Protein AF-A0A6A4WQS4-F1 (afdb_monomer_lite)

Foldseek 3Di:
DDDDDDDPPPPPPPAAEFEFAEWEKEAAQPAADDPLNVVVVLLVQAQHKDAADDDQEPVVDHDRIHTHATDGPDADPPAAQVCRRSHIYRYHLNYWYKYFYQEEEEEEEEEPEVVQQDAFPVVRHRLLVVRLVLVLQLLLQQQFWFQDPSHNYTDGHWYFYWYWYQDQADPDPDIDTQDARDGDHPVCSVVSSVSSVVVSVVVVVVVVVVVVVVVVVVVVVVVVVVVVVVCVPPDDDDDDDDPPDDPPSDGDPLQVSVLVSLVVQLVSQVVYDLSHAAEYEYEEQQQGDNHDPVSVVVSLLSLLQSLYQYEYEHTHDDDDPVRPPVRDHPVLQRLLSNLLSVAAYDPDRDGDDPPDPSHNDPSCVGRRIGTLQSSPVHCVVVVVVPVPVDDDDDDDDDDDDDDDDDDDDDDDPPPDDPPPCQPWDKDWDDKDKDQDDPSVVVVVVVSVRWGWNGWDDDDFKIKTWTWHSDDRQKIKIKIKMWTPPPDVDSRTMIIITIMITGHDPVVVVVVCVVPDPDDPDPCPPVVVVVVVVVVVPPDDDDDDDDDDDDPVVVVVVVVVVVPVVVPPD

InterPro domains:
  IPR033228 Protein SZT2 [PTHR14918] (11-502)

Organism: Amphibalanus amphitrite (NCBI:txid1232801)

Sequence (569 aa):
MDGPPEAPPDEEEQLEELEAEQVYLLMRKEYRISRNVRAQWYFNHLDRVIQVPKRHRLEEFGEELDVVSVIPSVPPPDWDSDTSHLYRYRVTARTGLTFLAHVYRLVFCLDLSPSVATVDTSSGVVLLDAVFPTLKRCLEGITRPFYVPGSELLYKPHLYITVIAHTPFFTTQTHQVLVQGWLLTENNLTSFLDCVATKLNDIEDKFADVTAMANDQLEAQRLESERLVGKLFEDEPGGGDSSAASPAVPMVSPDMGFVNMLRYGILALQLLPENSSAGLVVVTDGAIGLPDATMFDSLLVQLRNNTVACSFLRLGSGCQPSAGLGSLPYTDLMHFLATATCGALLVRLPAVLRDYDYVMNVYHRAFLSWGFQKSLVGLSQLEEEHATGAGPADATWSPEQYGEGRGREGVSPSGYLPDTREDLICKHQSSGELRSSLESVLSCRLREGYNIRSVSVEDSTIQIDLVLPWKYSIFIEYRLRSAWPATRCADSSVQFELDIRGGCTQTAARGLCARCGISVCWRHCVGAWLRVRYRLRSGEGLQRSFSLINRQQLVAYSSYFGEIIIHGC

Secondary structure (DSSP, 8-state):
--PPPPPPP-----PPEEEEEEEEEEEPSSSPPPHHHHHHHHHHHTT-EEE----S-GGG--SSEEEEEEEESS--TT--TTTGGGSEEE--TT-EEEEEESEEEEEEEEE-SGGGGSB-TTT-SBHHHHHHHHHHHHHHHHTS-EEPTTS--EE--EEEEEEEEE--BTT-SS-EEEEEEEEE-TTTHHHHHHHHHHHHHHHHHHHHHHHHHHHHHHHHHHHHHHHHHHGGGSS---------------B--HHHHHHHHHHHHHHHHHTS-SSSEEEEEEEE-S------HHHHHHHHHHHHHTTEEEEEEE-S----TTT-SS----HHHHHHHHHHHT--EESS-----SS--S---HHIIIII-B-SGGGTS-SHHHHHHHHS---S---------------------------S---PEEEEEEEEEEES-HHHHHHHHHHHT-EEEEEEEETTEEEEEEEEEEETTEEEEEEEEEESS----TT-EEEEEEEEEE---HHHHHHHHHH------TTHHHHHHHHHHHHTTS------------THHHHHHHHHHHHTTTS--

pLDDT: mean 70.51, std 24.07, range [19.88, 96.5]

Radius of gyration: 29.16 Å; chains: 1; bounding box: 60×76×138 Å

Structure (mmCIF, N/CA/C/O backbone):
data_AF-A0A6A4WQS4-F1
#
_entry.id   AF-A0A6A4WQS4-F1
#
loop_
_atom_site.group_PDB
_atom_site.id
_atom_site.type_symbol
_atom_site.label_atom_id
_atom_site.label_alt_id
_atom_site.label_comp_id
_atom_site.label_asym_id
_atom_site.label_entity_id
_atom_site.label_seq_id
_atom_site.pdbx_PDB_ins_code
_atom_site.Cartn_x
_atom_site.Cartn_y
_atom_site.Cartn_z
_atom_site.occupancy
_atom_site.B_iso_or_equiv
_atom_site.auth_seq_id
_atom_site.auth_comp_id
_atom_site.auth_asym_id
_atom_site.auth_atom_id
_atom_site.pdbx_PDB_model_num
ATOM 1 N N . MET A 1 1 ? 17.616 3.943 -72.763 1.00 42.62 1 MET A N 1
ATOM 2 C CA . MET A 1 1 ? 18.241 3.522 -71.497 1.00 42.62 1 MET A CA 1
ATOM 3 C C . MET A 1 1 ? 17.774 4.528 -70.473 1.00 42.62 1 MET A C 1
ATOM 5 O O . MET A 1 1 ? 18.438 5.533 -70.302 1.00 42.62 1 MET A O 1
ATOM 9 N N . ASP A 1 2 ? 16.611 4.289 -69.883 1.00 40.28 2 ASP A N 1
ATOM 10 C CA . ASP A 1 2 ? 16.126 5.063 -68.743 1.00 40.28 2 ASP A CA 1
ATOM 11 C C . ASP A 1 2 ? 15.884 4.036 -67.644 1.00 40.28 2 ASP A C 1
ATOM 13 O O . ASP A 1 2 ? 14.985 3.198 -67.748 1.00 40.28 2 ASP A O 1
ATOM 17 N N . GLY A 1 3 ? 16.807 3.995 -66.684 1.00 43.50 3 GLY A N 1
ATOM 18 C CA . GLY A 1 3 ? 16.671 3.181 -65.482 1.00 43.50 3 GLY A CA 1
ATOM 19 C C . GLY A 1 3 ? 15.629 3.803 -64.549 1.00 43.50 3 GLY A C 1
ATOM 20 O O . GLY A 1 3 ? 15.445 5.022 -64.580 1.00 43.50 3 GLY A O 1
ATOM 21 N N . PRO A 1 4 ? 14.918 2.997 -63.745 1.00 48.81 4 PRO A N 1
ATOM 22 C CA . PRO A 1 4 ? 13.955 3.525 -62.790 1.00 48.81 4 PRO A CA 1
ATOM 23 C C . PRO A 1 4 ? 14.675 4.325 -61.688 1.00 48.81 4 PRO A C 1
ATOM 25 O O . PRO A 1 4 ? 15.827 4.015 -61.373 1.00 48.81 4 PRO A O 1
ATOM 28 N N . PRO A 1 5 ? 14.020 5.345 -61.108 1.00 45.12 5 PRO A N 1
ATOM 29 C CA . PRO A 1 5 ? 14.605 6.153 -60.047 1.00 45.12 5 PRO A CA 1
ATOM 30 C C . PRO A 1 5 ? 14.812 5.300 -58.790 1.00 45.12 5 PRO A C 1
ATOM 32 O O . PRO A 1 5 ? 13.908 4.574 -58.374 1.00 45.12 5 PRO A O 1
ATOM 35 N N . GLU A 1 6 ? 16.009 5.390 -58.206 1.00 40.16 6 GLU A N 1
ATOM 36 C CA . GLU A 1 6 ? 16.307 4.865 -56.874 1.00 40.16 6 GLU A CA 1
ATOM 37 C C . GLU A 1 6 ? 15.316 5.459 -55.867 1.00 40.16 6 GLU A C 1
ATOM 39 O O . GLU A 1 6 ? 15.129 6.676 -55.793 1.00 40.16 6 GLU A O 1
ATOM 44 N N . ALA A 1 7 ? 14.647 4.578 -55.122 1.00 37.97 7 ALA A N 1
ATOM 45 C CA . ALA A 1 7 ? 13.870 4.960 -53.956 1.00 37.97 7 ALA A CA 1
ATOM 46 C C . ALA A 1 7 ? 14.806 5.613 -52.921 1.00 37.97 7 ALA A C 1
ATOM 48 O O . ALA A 1 7 ? 15.953 5.172 -52.794 1.00 37.97 7 ALA A O 1
ATOM 49 N N . PRO A 1 8 ? 14.358 6.654 -52.195 1.00 37.72 8 PRO A N 1
ATOM 50 C CA . PRO A 1 8 ? 15.160 7.227 -51.124 1.00 37.72 8 PRO A CA 1
ATOM 51 C C . PRO A 1 8 ? 15.436 6.147 -50.065 1.00 37.72 8 PRO A C 1
ATOM 53 O O . PRO A 1 8 ? 14.580 5.284 -49.855 1.00 37.72 8 PRO A O 1
ATOM 56 N N . PRO A 1 9 ? 16.617 6.154 -49.425 1.00 37.94 9 PRO A N 1
ATOM 57 C CA . PRO A 1 9 ? 16.872 5.269 -48.300 1.00 37.94 9 PRO A CA 1
ATOM 58 C C . PRO A 1 9 ? 15.829 5.565 -47.224 1.00 37.94 9 PRO A C 1
ATOM 60 O O . PRO A 1 9 ? 15.600 6.729 -46.900 1.00 37.94 9 PRO A O 1
ATOM 63 N N . ASP A 1 10 ? 15.183 4.520 -46.711 1.00 36.84 10 ASP A N 1
ATOM 64 C CA . ASP A 1 10 ? 14.337 4.614 -45.531 1.00 36.84 10 ASP A CA 1
ATOM 65 C C . ASP A 1 10 ? 15.165 5.278 -44.418 1.00 36.84 10 ASP A C 1
ATOM 67 O O . ASP A 1 10 ? 16.123 4.698 -43.900 1.00 36.84 10 ASP A O 1
ATOM 71 N N . GLU A 1 11 ? 14.846 6.533 -44.104 1.00 38.34 11 GLU A N 1
ATOM 72 C CA . GLU A 1 11 ? 15.353 7.234 -42.931 1.00 38.34 11 GLU A CA 1
ATOM 73 C C . GLU A 1 11 ? 14.740 6.545 -41.705 1.00 38.34 11 GLU A C 1
ATOM 75 O O . GLU A 1 11 ? 13.738 6.983 -41.145 1.00 38.34 11 GLU A O 1
ATOM 80 N N . GLU A 1 12 ? 15.317 5.416 -41.287 1.00 41.91 12 GLU A N 1
ATOM 81 C CA . GLU A 1 12 ? 15.238 5.004 -39.891 1.00 41.91 12 GLU A CA 1
ATOM 82 C C . GLU A 1 12 ? 15.945 6.104 -39.093 1.00 41.91 12 GLU A C 1
ATOM 84 O O . GLU A 1 12 ? 17.162 6.058 -38.895 1.00 41.91 12 GLU A O 1
ATOM 89 N N . GLU A 1 13 ? 15.192 7.139 -38.699 1.00 47.91 13 GLU A N 1
ATOM 90 C CA . GLU A 1 13 ? 15.626 8.127 -37.717 1.00 47.91 13 GLU A CA 1
ATOM 91 C C . GLU A 1 13 ? 16.307 7.354 -36.583 1.00 47.91 13 GLU A C 1
ATOM 93 O O . GLU A 1 13 ? 15.703 6.492 -35.932 1.00 47.91 13 GLU A O 1
ATOM 98 N N . GLN A 1 14 ? 17.609 7.583 -36.408 1.00 50.59 14 GLN A N 1
ATOM 99 C CA . GLN A 1 14 ? 18.391 6.982 -35.337 1.00 50.59 14 GLN A CA 1
ATOM 100 C C . GLN A 1 14 ? 17.907 7.602 -34.026 1.00 50.59 14 GLN A C 1
ATOM 102 O O . GLN A 1 14 ? 18.499 8.553 -33.529 1.00 50.59 14 GLN A O 1
ATOM 107 N N . LEU A 1 15 ? 16.778 7.105 -33.511 1.00 65.62 15 LEU A N 1
ATOM 108 C CA . LEU A 1 15 ? 16.201 7.556 -32.251 1.00 65.62 15 LEU A CA 1
ATOM 109 C C . LEU A 1 15 ? 17.268 7.391 -31.169 1.00 65.62 15 LEU A C 1
ATOM 111 O O . LEU A 1 15 ? 17.804 6.292 -30.989 1.00 65.62 15 LEU A O 1
ATOM 115 N N . GLU A 1 16 ? 17.580 8.493 -30.494 1.00 77.38 16 GLU A N 1
ATOM 116 C CA . GLU A 1 16 ? 18.623 8.562 -29.480 1.00 77.38 16 GLU A CA 1
ATOM 117 C C . GLU A 1 16 ? 18.305 7.605 -28.318 1.00 77.38 16 GLU A C 1
ATOM 119 O O . GLU A 1 16 ? 17.166 7.524 -27.843 1.00 77.38 16 GLU A O 1
ATOM 124 N N . GLU A 1 17 ? 19.316 6.842 -27.892 1.00 85.56 17 GLU A N 1
ATOM 125 C CA . GLU A 1 17 ? 19.199 5.880 -26.796 1.00 85.56 17 GLU A CA 1
ATOM 126 C C . GLU A 1 17 ? 19.554 6.536 -25.456 1.00 85.56 17 GLU A C 1
ATOM 128 O O . GLU A 1 17 ? 20.701 6.915 -25.222 1.00 85.56 17 GLU A O 1
ATOM 133 N N . LEU A 1 18 ? 18.581 6.611 -24.549 1.00 88.62 18 LEU A N 1
ATOM 134 C CA . LEU A 1 18 ? 18.718 7.166 -23.204 1.00 88.62 18 LEU A CA 1
ATOM 135 C C . LEU A 1 18 ? 18.662 6.057 -22.145 1.00 88.62 18 LEU A C 1
ATOM 137 O O . LEU A 1 18 ? 17.948 5.067 -22.297 1.00 88.62 18 LEU A O 1
ATOM 141 N N . GLU A 1 19 ? 19.376 6.210 -21.032 1.00 90.00 19 GLU A N 1
ATOM 142 C CA . GLU A 1 19 ? 19.238 5.301 -19.885 1.00 90.00 19 GLU A CA 1
ATOM 143 C C . GLU A 1 19 ? 17.968 5.632 -19.086 1.00 90.00 19 GLU A C 1
ATOM 145 O O . GLU A 1 19 ? 17.748 6.787 -18.719 1.00 90.00 19 GLU A O 1
ATOM 150 N N . ALA A 1 20 ? 17.135 4.628 -18.794 1.00 89.56 20 ALA A N 1
ATOM 151 C CA . ALA A 1 20 ? 15.916 4.804 -18.006 1.00 89.56 20 ALA A CA 1
ATOM 152 C C . ALA A 1 20 ? 16.216 4.869 -16.499 1.00 89.56 20 ALA A C 1
ATOM 154 O O . ALA A 1 20 ? 16.769 3.926 -15.930 1.00 89.56 20 ALA A O 1
ATOM 155 N N . GLU A 1 21 ? 15.764 5.924 -15.821 1.00 89.19 21 GLU A N 1
ATOM 156 C CA . GLU A 1 21 ? 15.776 6.000 -14.356 1.00 89.19 21 GLU A CA 1
ATOM 157 C C . GLU A 1 21 ? 14.526 5.369 -13.752 1.00 89.19 21 GLU A C 1
ATOM 159 O O . GLU A 1 21 ? 14.627 4.549 -12.842 1.00 89.19 21 GLU A O 1
ATOM 164 N N . GLN A 1 22 ? 13.344 5.724 -14.261 1.00 89.50 22 GLN A N 1
ATOM 165 C CA . GLN A 1 22 ? 12.064 5.206 -13.779 1.00 89.50 22 GLN A CA 1
ATOM 166 C C . GLN A 1 22 ? 11.170 4.801 -14.946 1.00 89.50 22 GLN A C 1
ATOM 168 O O . GLN A 1 22 ? 11.017 5.549 -15.907 1.00 89.50 22 GLN A O 1
ATOM 173 N N . VAL A 1 23 ? 10.531 3.638 -14.839 1.00 92.06 23 VAL A N 1
ATOM 174 C CA . VAL A 1 23 ? 9.553 3.147 -15.820 1.00 92.06 23 VAL A CA 1
ATOM 175 C C . VAL A 1 23 ? 8.219 2.908 -15.124 1.00 92.06 23 VAL A C 1
ATOM 177 O O . VAL A 1 23 ? 8.150 2.194 -14.116 1.00 92.06 23 VAL A O 1
ATOM 180 N N . TYR A 1 24 ? 7.152 3.478 -15.680 1.00 92.06 24 TYR A N 1
ATOM 181 C CA . TYR A 1 24 ? 5.786 3.292 -15.205 1.00 92.06 24 TYR A CA 1
ATOM 182 C C . TYR A 1 24 ? 5.053 2.285 -16.089 1.00 92.06 24 TYR A C 1
ATOM 184 O O . TYR A 1 24 ? 4.935 2.454 -17.302 1.00 92.06 24 TYR A O 1
ATOM 192 N N . LEU A 1 25 ? 4.548 1.233 -15.454 1.00 92.81 25 LEU A N 1
ATOM 193 C CA . LEU A 1 25 ? 3.871 0.109 -16.090 1.00 92.81 25 LEU A CA 1
ATOM 194 C C . LEU A 1 25 ? 2.414 0.061 -15.652 1.00 92.81 25 LEU A C 1
ATOM 196 O O . LEU A 1 25 ? 2.122 0.113 -14.454 1.00 92.81 25 LEU A O 1
ATOM 200 N N . LEU A 1 26 ? 1.503 -0.110 -16.602 1.00 91.88 26 LEU A N 1
ATOM 201 C CA . LEU A 1 26 ? 0.088 -0.321 -16.339 1.00 91.88 26 LEU A CA 1
ATOM 202 C C . LEU A 1 26 ? -0.246 -1.801 -16.433 1.00 91.88 26 LEU A C 1
ATOM 204 O O . LEU A 1 26 ? 0.071 -2.486 -17.403 1.00 91.88 26 LEU A O 1
ATOM 208 N N . MET A 1 27 ? -0.876 -2.297 -15.378 1.00 91.44 27 MET A N 1
ATOM 209 C CA . MET A 1 27 ? -1.342 -3.669 -15.311 1.00 91.44 27 MET A CA 1
ATOM 210 C C . MET A 1 27 ? -2.710 -3.802 -15.952 1.00 91.44 27 MET A C 1
ATOM 212 O O . MET A 1 27 ? -3.627 -3.039 -15.641 1.00 91.44 27 MET A O 1
ATOM 216 N N . ARG A 1 28 ? -2.857 -4.864 -16.737 1.00 87.75 28 ARG A N 1
ATOM 217 C CA . ARG A 1 28 ? -4.114 -5.282 -17.341 1.00 87.75 28 ARG A CA 1
ATOM 218 C C . ARG A 1 28 ? -5.266 -5.409 -16.329 1.00 87.75 28 ARG A C 1
ATOM 220 O O . ARG A 1 28 ? -5.073 -5.836 -15.189 1.00 87.75 28 ARG A O 1
ATOM 227 N N . LYS A 1 29 ? -6.485 -5.055 -16.752 1.00 83.56 29 LYS A N 1
ATOM 228 C CA . LYS A 1 29 ? -7.683 -4.992 -15.890 1.00 83.56 29 LYS A CA 1
ATOM 229 C C . LYS A 1 29 ? -8.370 -6.346 -15.669 1.00 83.56 29 LYS A C 1
ATOM 231 O O . LYS A 1 29 ? -9.014 -6.534 -14.639 1.00 83.56 29 LYS A O 1
ATOM 236 N N . GLU A 1 30 ? -8.282 -7.276 -16.621 1.00 82.56 30 GLU A N 1
ATOM 237 C CA . GLU A 1 30 ? -9.129 -8.482 -16.617 1.00 82.56 30 GLU A CA 1
ATOM 238 C C . GLU A 1 30 ? -8.742 -9.506 -15.549 1.00 82.56 30 GLU A C 1
ATOM 240 O O . GLU A 1 30 ? -9.602 -10.255 -15.087 1.00 82.56 30 GLU A O 1
ATOM 245 N N . TYR A 1 31 ? -7.471 -9.557 -15.151 1.00 82.94 31 TYR A N 1
ATOM 246 C CA . TYR A 1 31 ? -6.983 -10.514 -14.166 1.00 82.94 31 TYR A CA 1
ATOM 247 C C . TYR A 1 31 ? -5.850 -9.939 -13.326 1.00 82.94 31 TYR A C 1
ATOM 249 O O . TYR A 1 31 ? -5.183 -8.965 -13.670 1.00 82.94 31 TYR A O 1
ATOM 257 N N . ARG A 1 32 ? -5.612 -10.581 -12.186 1.00 82.38 32 ARG A N 1
ATOM 258 C CA . ARG A 1 32 ? -4.554 -10.188 -11.264 1.00 82.38 32 ARG A CA 1
ATOM 259 C C . ARG A 1 32 ? -3.166 -10.572 -11.788 1.00 82.38 32 ARG A C 1
ATOM 261 O O . ARG A 1 32 ? -2.849 -11.754 -11.905 1.00 82.38 32 ARG A O 1
ATOM 268 N N . ILE A 1 33 ? -2.285 -9.583 -11.928 1.00 86.56 33 ILE A N 1
ATOM 269 C CA . ILE A 1 33 ? -0.871 -9.803 -12.268 1.00 86.56 33 ILE A CA 1
ATOM 270 C C . ILE A 1 33 ? -0.042 -10.108 -11.017 1.00 86.56 33 ILE A C 1
ATOM 272 O O . ILE A 1 33 ? -0.003 -9.326 -10.059 1.00 86.56 33 ILE A O 1
ATOM 276 N N . SER A 1 34 ? 0.639 -11.257 -11.031 1.00 85.81 34 SER A N 1
ATOM 277 C CA . SER A 1 34 ? 1.473 -11.728 -9.920 1.00 85.81 34 SER A CA 1
ATOM 278 C C . SER A 1 34 ? 2.828 -11.012 -9.841 1.00 85.81 34 SER A C 1
ATOM 280 O O . SER A 1 34 ? 3.340 -10.500 -10.836 1.00 85.81 34 SER A O 1
ATOM 282 N N . ARG A 1 35 ? 3.469 -11.046 -8.662 1.00 85.62 35 ARG A N 1
ATOM 283 C CA . ARG A 1 35 ? 4.837 -10.522 -8.465 1.00 85.62 35 ARG A CA 1
ATOM 284 C C . ARG A 1 35 ? 5.861 -11.188 -9.389 1.00 85.62 35 ARG A C 1
ATOM 286 O O . ARG A 1 35 ? 6.812 -10.536 -9.801 1.00 85.62 35 ARG A O 1
ATOM 293 N N . ASN A 1 36 ? 5.654 -12.465 -9.720 1.00 88.56 36 ASN A N 1
ATOM 294 C CA . ASN A 1 36 ? 6.539 -13.199 -10.617 1.00 88.56 36 ASN A CA 1
ATOM 295 C C . ASN A 1 36 ? 6.456 -12.668 -12.050 1.00 88.56 36 ASN A C 1
ATOM 297 O O . ASN A 1 36 ? 7.491 -12.445 -12.653 1.00 88.56 36 ASN A O 1
ATOM 301 N N . VAL A 1 37 ? 5.250 -12.401 -12.563 1.00 89.50 37 VAL A N 1
ATOM 302 C CA . VAL A 1 37 ? 5.067 -11.838 -13.915 1.00 89.50 37 VAL A CA 1
ATOM 303 C C . VAL A 1 37 ? 5.711 -10.454 -14.013 1.00 89.50 37 VAL A C 1
ATOM 305 O O . VAL A 1 37 ? 6.448 -10.179 -14.952 1.00 89.50 37 VAL A O 1
ATOM 308 N N . ARG A 1 38 ? 5.531 -9.614 -12.984 1.00 91.06 38 ARG A N 1
ATOM 309 C CA . ARG A 1 38 ? 6.207 -8.308 -12.891 1.00 91.06 38 ARG A CA 1
ATOM 310 C C . ARG A 1 38 ? 7.732 -8.446 -12.923 1.00 91.06 38 ARG A C 1
ATOM 312 O O . ARG A 1 38 ? 8.407 -7.652 -13.565 1.00 91.06 38 ARG A O 1
ATOM 319 N N . ALA A 1 39 ? 8.276 -9.438 -12.214 1.00 89.62 39 ALA A N 1
ATOM 320 C CA . ALA A 1 39 ? 9.719 -9.661 -12.149 1.00 89.62 39 ALA A CA 1
ATOM 321 C C . ALA A 1 39 ? 10.250 -10.230 -13.470 1.00 89.62 39 ALA A C 1
ATOM 323 O O . ALA A 1 39 ? 11.287 -9.795 -13.952 1.00 89.62 39 ALA A O 1
ATOM 324 N N . GLN A 1 40 ? 9.516 -11.155 -14.087 1.00 89.81 40 GLN A N 1
ATOM 325 C CA . GLN A 1 40 ? 9.831 -11.697 -15.406 1.00 89.81 40 GLN A CA 1
ATOM 326 C C . GLN A 1 40 ? 9.856 -10.599 -16.465 1.00 89.81 40 GLN A C 1
ATOM 328 O O . GLN A 1 40 ? 10.773 -10.580 -17.277 1.00 89.81 40 GLN A O 1
ATOM 333 N N . TRP A 1 41 ? 8.911 -9.654 -16.423 1.00 91.88 41 TRP A N 1
ATOM 334 C CA . TRP A 1 41 ? 8.951 -8.485 -17.297 1.00 91.88 41 TRP A CA 1
ATOM 335 C C . TRP A 1 41 ? 10.266 -7.716 -17.128 1.00 91.88 41 TRP A C 1
ATOM 337 O O . TRP A 1 41 ? 10.940 -7.469 -18.120 1.00 91.88 41 TRP A O 1
ATOM 347 N N . TYR A 1 42 ? 10.689 -7.435 -15.892 1.00 90.69 42 TYR A N 1
ATOM 348 C CA . TYR A 1 42 ? 11.960 -6.751 -15.633 1.00 90.69 42 TYR A CA 1
ATOM 349 C C . TYR A 1 42 ? 13.171 -7.512 -16.187 1.00 90.69 42 TYR A C 1
ATOM 351 O O . TYR A 1 42 ? 13.944 -6.951 -16.955 1.00 90.69 42 TYR A O 1
ATOM 359 N N . PHE A 1 43 ? 13.314 -8.802 -15.863 1.00 88.12 43 PHE A N 1
ATOM 360 C CA . PHE A 1 43 ? 14.458 -9.598 -16.323 1.00 88.12 43 PHE A CA 1
ATOM 361 C C . PHE A 1 43 ? 14.470 -9.801 -17.844 1.00 88.12 43 PHE A C 1
ATOM 363 O O . PHE A 1 43 ? 15.539 -9.829 -18.445 1.00 88.12 43 PHE A O 1
ATOM 370 N N . ASN A 1 44 ? 13.304 -9.888 -18.488 1.00 88.25 44 ASN A N 1
ATOM 371 C CA . ASN A 1 44 ? 13.213 -10.005 -19.945 1.00 88.25 44 ASN A CA 1
ATOM 372 C C . ASN A 1 44 ? 13.610 -8.719 -20.678 1.00 88.25 44 ASN A C 1
ATOM 374 O O . ASN A 1 44 ? 13.987 -8.797 -21.847 1.00 88.25 44 ASN A O 1
ATOM 378 N N . HIS A 1 45 ? 13.506 -7.564 -20.015 1.00 89.12 45 HIS A N 1
ATOM 379 C CA . HIS A 1 45 ? 13.835 -6.254 -20.578 1.00 89.12 45 HIS A CA 1
ATOM 380 C C . HIS A 1 45 ? 15.152 -5.680 -20.039 1.00 89.12 45 HIS A C 1
ATOM 382 O O . HIS A 1 45 ? 15.561 -4.614 -20.482 1.00 89.12 45 HIS A O 1
ATOM 388 N N . LEU A 1 46 ? 15.842 -6.381 -19.137 1.00 87.31 46 LEU A N 1
ATOM 389 C CA . LEU A 1 46 ? 17.136 -5.958 -18.610 1.00 87.31 46 LEU A CA 1
ATOM 390 C C . LEU A 1 46 ? 18.184 -5.895 -19.734 1.00 87.31 46 LEU A C 1
ATOM 392 O O . LEU A 1 46 ? 18.309 -6.834 -20.523 1.00 87.31 46 LEU A O 1
ATOM 396 N N . ASP A 1 47 ? 18.903 -4.775 -19.806 1.00 86.12 47 ASP A N 1
ATOM 397 C CA . ASP A 1 47 ? 19.841 -4.394 -20.871 1.00 86.12 47 ASP A CA 1
ATOM 398 C C . ASP A 1 47 ? 19.220 -4.350 -22.278 1.00 86.12 47 ASP A C 1
ATOM 400 O O . ASP A 1 47 ? 19.927 -4.368 -23.289 1.00 86.12 47 ASP A O 1
ATOM 404 N N . ARG A 1 48 ? 17.886 -4.265 -22.363 1.00 88.00 48 ARG A N 1
ATOM 405 C CA . ARG A 1 48 ? 17.162 -4.064 -23.620 1.00 88.00 48 ARG A CA 1
ATOM 406 C C . ARG A 1 48 ? 16.633 -2.647 -23.728 1.00 88.00 48 ARG A C 1
ATOM 408 O O . ARG A 1 48 ? 16.408 -1.951 -22.738 1.00 88.00 48 ARG A O 1
ATOM 415 N N . VAL A 1 49 ? 16.422 -2.248 -24.973 1.00 89.06 49 VAL A N 1
ATOM 416 C CA . VAL A 1 49 ? 15.840 -0.964 -25.331 1.00 89.06 49 VAL A CA 1
ATOM 417 C C . VAL A 1 49 ? 14.329 -1.127 -25.477 1.00 89.06 49 VAL A C 1
ATOM 419 O O . VAL A 1 49 ? 13.861 -2.036 -26.163 1.00 89.06 49 VAL A O 1
ATOM 422 N N . ILE A 1 50 ? 13.578 -0.254 -24.815 1.00 89.81 50 ILE A N 1
ATOM 423 C CA . ILE A 1 50 ? 12.124 -0.142 -24.897 1.00 89.81 50 ILE A CA 1
ATOM 424 C C . ILE A 1 50 ? 11.747 1.203 -25.519 1.00 89.81 50 ILE A C 1
ATOM 426 O O . ILE A 1 50 ? 12.486 2.183 -25.417 1.00 89.81 50 ILE A O 1
ATOM 430 N N . GLN A 1 51 ? 10.577 1.254 -26.144 1.00 85.38 51 GLN A N 1
ATOM 431 C CA . GLN A 1 51 ? 9.994 2.483 -26.670 1.00 85.38 51 GLN A CA 1
ATOM 432 C C . GLN A 1 51 ? 8.610 2.680 -26.058 1.00 85.38 51 GLN A C 1
ATOM 434 O O . GLN A 1 51 ? 7.865 1.716 -25.874 1.00 85.38 51 GLN A O 1
ATOM 439 N N . VAL A 1 52 ? 8.277 3.929 -25.734 1.00 84.56 52 VAL A N 1
ATOM 440 C CA . VAL A 1 52 ? 6.962 4.283 -25.197 1.00 84.56 52 VAL A CA 1
ATOM 441 C C . VAL A 1 52 ? 5.991 4.487 -26.362 1.00 84.56 52 VAL A C 1
ATOM 443 O O . VAL A 1 52 ? 6.268 5.306 -27.241 1.00 84.56 52 VAL A O 1
ATOM 446 N N . PRO A 1 53 ? 4.857 3.768 -26.411 1.00 79.62 53 PRO A N 1
ATOM 447 C CA . PRO A 1 53 ? 3.859 3.993 -27.444 1.00 79.62 53 PRO A CA 1
ATOM 448 C C . PRO A 1 53 ? 3.171 5.347 -27.229 1.00 79.62 53 PRO A C 1
ATOM 450 O O . PRO A 1 53 ? 2.735 5.666 -26.123 1.00 79.62 53 PRO A O 1
ATOM 453 N N . LYS A 1 54 ? 3.002 6.131 -28.301 1.00 76.19 54 LYS A N 1
ATOM 454 C CA . LYS A 1 54 ? 2.196 7.357 -28.252 1.00 76.19 54 LYS A CA 1
ATOM 455 C C . LYS A 1 54 ? 0.716 6.989 -28.160 1.00 76.19 54 LYS A C 1
ATOM 457 O O . LYS A 1 54 ? 0.093 6.642 -29.162 1.00 76.19 54 LYS A O 1
ATOM 462 N N . ARG A 1 55 ? 0.163 7.042 -26.952 1.00 78.00 55 ARG A N 1
ATOM 463 C CA . ARG A 1 55 ? -1.267 6.853 -26.678 1.00 78.00 55 ARG A CA 1
ATOM 464 C C . ARG A 1 55 ? -1.780 8.030 -25.870 1.00 78.00 55 ARG A C 1
ATOM 466 O O . ARG A 1 55 ? -1.053 8.578 -25.050 1.00 78.00 55 ARG A O 1
ATOM 473 N N . HIS A 1 56 ? -3.033 8.406 -26.105 1.00 72.25 56 HIS A N 1
ATOM 474 C CA . HIS A 1 56 ? -3.668 9.542 -25.425 1.00 72.25 56 HIS A CA 1
ATOM 475 C C . HIS A 1 56 ? -4.623 9.100 -24.312 1.00 72.25 56 HIS A C 1
ATOM 477 O O . HIS A 1 56 ? -5.096 9.924 -23.528 1.00 72.25 56 HIS A O 1
ATOM 483 N N . ARG A 1 57 ? -4.938 7.801 -24.248 1.00 76.50 57 ARG A N 1
ATOM 484 C CA . ARG A 1 57 ? -5.904 7.234 -23.308 1.00 76.50 57 ARG A CA 1
ATOM 485 C C . ARG A 1 57 ? -5.387 5.951 -22.683 1.00 76.50 57 ARG A C 1
ATOM 487 O O . ARG A 1 57 ? -4.818 5.101 -23.361 1.00 76.50 57 ARG A O 1
ATOM 494 N N . LEU A 1 58 ? -5.643 5.791 -21.386 1.00 78.69 58 LEU A N 1
ATOM 495 C CA . LEU A 1 58 ? -5.225 4.605 -20.637 1.00 78.69 58 LEU A CA 1
ATOM 496 C C . LEU A 1 58 ? -6.009 3.343 -21.040 1.00 78.69 58 LEU A C 1
ATOM 498 O O . LEU A 1 58 ? -5.557 2.238 -20.768 1.00 78.69 58 LEU A O 1
ATOM 502 N N . GLU A 1 59 ? -7.165 3.485 -21.691 1.00 75.88 59 GLU A N 1
ATOM 503 C CA . GLU A 1 59 ? -7.975 2.360 -22.178 1.00 75.88 59 GLU A CA 1
ATOM 504 C C . GLU A 1 59 ? -7.444 1.732 -23.477 1.00 75.88 59 GLU A C 1
ATOM 506 O O . GLU A 1 59 ? -7.885 0.651 -23.858 1.00 75.88 59 GLU A O 1
ATOM 511 N N . GLU A 1 60 ? -6.515 2.399 -24.168 1.00 74.19 60 GLU A N 1
ATOM 512 C CA . GLU A 1 60 ? -5.882 1.884 -25.392 1.00 74.19 60 GLU A CA 1
ATOM 513 C C . GLU A 1 60 ? -4.802 0.830 -25.089 1.00 74.19 60 GLU A C 1
ATOM 515 O O . GLU A 1 60 ? -4.322 0.144 -25.992 1.00 74.19 60 GLU A O 1
ATOM 520 N N . PHE A 1 61 ? -4.432 0.696 -23.815 1.00 77.69 61 PHE A N 1
ATOM 521 C CA . PHE A 1 61 ? -3.510 -0.301 -23.291 1.00 77.69 61 PHE A CA 1
ATOM 522 C C . PHE A 1 61 ? -4.259 -1.598 -22.964 1.00 77.69 61 PHE A C 1
ATOM 524 O O . PHE A 1 61 ? -5.300 -1.592 -22.307 1.00 77.69 61 PHE A O 1
ATOM 531 N N . GLY A 1 62 ? -3.756 -2.717 -23.481 1.00 71.88 62 GLY A N 1
ATOM 532 C CA . GLY A 1 62 ? -4.419 -4.022 -23.403 1.00 71.88 62 GLY A CA 1
ATOM 533 C C . GLY A 1 62 ? -3.458 -5.208 -23.401 1.00 71.88 62 GLY A C 1
ATOM 534 O O . GLY A 1 62 ? -3.909 -6.359 -23.463 1.00 71.88 62 GLY A O 1
ATOM 535 N N . GLU A 1 63 ? -2.151 -4.948 -23.339 1.00 80.75 63 GLU A N 1
ATOM 536 C CA . GLU A 1 63 ? -1.158 -5.989 -23.117 1.00 80.75 63 GLU A CA 1
ATOM 537 C C . GLU A 1 63 ? -1.194 -6.440 -21.651 1.00 80.75 63 GLU A C 1
ATOM 539 O O . GLU A 1 63 ? -1.952 -5.933 -20.825 1.00 80.75 63 GLU A O 1
ATOM 544 N N . GLU A 1 64 ? -0.419 -7.470 -21.307 1.00 85.12 64 GLU A N 1
ATOM 545 C CA . GLU A 1 64 ? -0.333 -7.909 -19.913 1.00 85.12 64 GLU A CA 1
ATOM 546 C C . GLU A 1 64 ? 0.309 -6.825 -19.030 1.00 85.12 64 GLU A C 1
ATOM 548 O O . GLU A 1 64 ? -0.225 -6.496 -17.972 1.00 85.12 64 GLU A O 1
ATOM 553 N N . LEU A 1 65 ? 1.423 -6.237 -19.472 1.00 88.94 65 LEU A N 1
ATOM 554 C CA . LEU A 1 65 ? 2.105 -5.130 -18.804 1.00 88.94 65 LEU A CA 1
ATOM 555 C C . LEU A 1 65 ? 2.502 -4.090 -19.845 1.00 88.94 65 LEU A C 1
ATOM 557 O O . LEU A 1 65 ? 3.460 -4.291 -20.588 1.00 88.94 65 LEU A O 1
ATOM 561 N N . ASP A 1 66 ? 1.770 -2.986 -19.867 1.00 88.75 66 ASP A N 1
ATOM 562 C CA . ASP A 1 66 ? 1.970 -1.906 -20.821 1.00 88.75 66 ASP A CA 1
ATOM 563 C C . ASP A 1 66 ? 2.922 -0.840 -20.256 1.00 88.75 66 ASP A C 1
ATOM 565 O O . ASP A 1 66 ? 2.747 -0.379 -19.125 1.00 88.75 66 ASP A O 1
ATOM 569 N N . VAL A 1 67 ? 3.909 -0.409 -21.046 1.00 90.81 67 VAL A N 1
ATOM 570 C CA . VAL A 1 67 ? 4.780 0.729 -20.704 1.00 90.81 67 VAL A CA 1
ATOM 571 C C . VAL A 1 67 ? 4.017 2.026 -20.961 1.00 90.81 67 VAL A C 1
ATOM 573 O O . VAL A 1 67 ? 3.696 2.339 -22.104 1.00 90.81 67 VAL A O 1
ATOM 576 N N . VAL A 1 68 ? 3.727 2.774 -19.896 1.00 88.44 68 VAL A N 1
ATOM 577 C CA . VAL A 1 68 ? 2.966 4.033 -19.964 1.00 88.44 68 VAL A CA 1
ATOM 578 C C . VAL A 1 68 ? 3.887 5.228 -20.126 1.00 88.44 68 VAL A C 1
ATOM 580 O O . VAL A 1 68 ? 3.631 6.100 -20.949 1.00 88.44 68 VAL A O 1
ATOM 583 N N . SER A 1 69 ? 4.946 5.279 -19.324 1.00 89.69 69 SER A N 1
ATOM 584 C CA . SER A 1 69 ? 5.912 6.369 -19.357 1.00 89.69 69 SER A CA 1
ATOM 585 C C . SER A 1 69 ? 7.281 5.893 -18.896 1.00 89.69 69 SER A C 1
ATOM 587 O O . SER A 1 69 ? 7.413 4.918 -18.145 1.00 89.69 69 SER A O 1
ATOM 589 N N . VAL A 1 70 ? 8.311 6.590 -19.365 1.00 90.06 70 VAL A N 1
ATOM 590 C CA . VAL A 1 70 ? 9.699 6.365 -18.974 1.00 90.06 70 VAL A CA 1
ATOM 591 C C . VAL A 1 70 ? 10.332 7.718 -18.698 1.00 90.06 70 VAL A C 1
ATOM 593 O O . VAL A 1 70 ? 10.185 8.640 -19.492 1.00 90.06 70 VAL A O 1
ATOM 596 N N . ILE A 1 71 ? 11.029 7.824 -17.573 1.00 89.62 71 ILE A N 1
ATOM 597 C CA . ILE A 1 71 ? 11.823 8.992 -17.202 1.00 89.62 71 ILE A CA 1
ATOM 598 C C . ILE A 1 71 ? 13.297 8.619 -17.397 1.00 89.62 71 ILE A C 1
ATOM 600 O O . ILE A 1 71 ? 13.745 7.634 -16.793 1.00 89.62 71 ILE A O 1
ATOM 604 N N . PRO A 1 72 ? 14.051 9.345 -18.238 1.00 90.31 72 PRO A N 1
ATOM 605 C CA . PRO A 1 72 ? 15.478 9.112 -18.419 1.00 90.31 72 PRO A CA 1
ATOM 606 C C . PRO A 1 72 ? 16.277 9.600 -17.203 1.00 90.31 72 PRO A C 1
ATOM 608 O O . PRO A 1 72 ? 15.886 10.558 -16.546 1.00 90.31 72 PRO A O 1
ATOM 611 N N . SER A 1 73 ? 17.429 8.979 -16.937 1.00 86.38 73 SER A N 1
ATOM 612 C CA . SER A 1 73 ? 18.325 9.389 -15.840 1.00 86.38 73 SER A CA 1
ATOM 613 C C . SER A 1 73 ? 18.989 10.738 -16.073 1.00 86.38 73 SER A C 1
ATOM 615 O O . SER A 1 73 ? 19.325 11.431 -15.115 1.00 86.38 73 SER A O 1
ATOM 617 N N . VAL A 1 74 ? 19.200 11.102 -17.335 1.00 86.69 74 VAL A N 1
ATOM 618 C CA . VAL A 1 74 ? 19.681 12.422 -17.732 1.00 86.69 74 VAL A CA 1
ATOM 619 C C . VAL A 1 74 ? 18.782 12.880 -18.877 1.00 86.69 74 VAL A C 1
ATOM 621 O O . VAL A 1 74 ? 18.981 12.426 -20.005 1.00 86.69 74 VAL A O 1
ATOM 624 N N . PRO A 1 75 ? 17.750 13.698 -18.606 1.00 82.19 75 PRO A N 1
ATOM 625 C CA . PRO A 1 75 ? 16.876 14.202 -19.656 1.00 82.19 75 PRO A CA 1
ATOM 626 C C . PRO A 1 75 ? 17.645 15.190 -20.550 1.00 82.19 75 PRO A C 1
ATOM 628 O O . PRO A 1 75 ? 18.216 16.153 -20.026 1.00 82.19 75 PRO A O 1
ATOM 631 N N . PRO A 1 76 ? 17.693 14.979 -21.881 1.00 84.88 76 PRO A N 1
ATOM 632 C CA . PRO A 1 76 ? 18.201 15.991 -22.798 1.00 84.88 76 PRO A CA 1
ATOM 633 C C . PRO A 1 76 ? 17.287 17.232 -22.805 1.00 84.88 76 PRO A C 1
ATOM 635 O O . PRO A 1 76 ? 16.123 17.139 -22.420 1.00 84.88 76 PRO A O 1
ATOM 638 N N . PRO A 1 77 ? 17.781 18.406 -23.234 1.00 80.38 77 PRO A N 1
ATOM 639 C CA . PRO A 1 77 ? 17.015 19.658 -23.184 1.00 80.38 77 PRO A CA 1
ATOM 640 C C . PRO A 1 77 ? 15.742 19.644 -24.044 1.00 80.38 77 PRO A C 1
ATOM 642 O O . PRO A 1 77 ? 14.803 20.370 -23.737 1.00 80.38 77 PRO A O 1
ATOM 645 N N . ASP A 1 78 ? 15.702 18.808 -25.084 1.00 82.12 78 ASP A N 1
ATOM 646 C CA . ASP A 1 78 ? 14.546 18.634 -25.976 1.00 82.12 78 ASP A CA 1
ATOM 647 C C . ASP A 1 78 ? 13.563 17.552 -25.478 1.00 82.12 78 ASP A C 1
ATOM 649 O O . ASP A 1 78 ? 12.526 17.288 -26.102 1.00 82.12 78 ASP A O 1
ATOM 653 N N . TRP A 1 79 ? 13.885 16.899 -24.356 1.00 84.88 79 TRP A N 1
ATOM 654 C CA . TRP A 1 79 ? 13.027 15.894 -23.748 1.00 84.88 79 TRP A CA 1
ATOM 655 C C . TRP A 1 79 ? 11.918 16.552 -22.935 1.00 84.88 79 TRP A C 1
ATOM 657 O O . TRP A 1 79 ? 12.166 17.308 -21.996 1.00 84.88 79 TRP A O 1
ATOM 667 N N . ASP A 1 80 ? 10.688 16.187 -23.266 1.00 81.06 80 ASP A N 1
ATOM 668 C CA . ASP A 1 80 ? 9.489 16.522 -22.519 1.00 81.06 80 ASP A CA 1
ATOM 669 C C . ASP A 1 80 ? 8.543 15.311 -22.506 1.00 81.06 80 ASP A C 1
ATOM 671 O O . ASP A 1 80 ? 8.698 14.348 -23.266 1.00 81.06 80 ASP A O 1
ATOM 675 N N . SER A 1 81 ? 7.522 15.365 -21.655 1.00 78.69 81 SER A N 1
ATOM 676 C CA . SER A 1 81 ? 6.465 14.355 -21.555 1.00 78.69 81 SER A CA 1
ATOM 677 C C . SER A 1 81 ? 5.811 14.084 -22.914 1.00 78.69 81 SER A C 1
ATOM 679 O O . SER A 1 81 ? 5.505 12.931 -23.233 1.00 78.69 81 SER A O 1
ATOM 681 N N . ASP A 1 82 ? 5.687 15.125 -23.740 1.00 79.25 82 ASP A N 1
ATOM 682 C CA . ASP A 1 82 ? 5.179 15.056 -25.106 1.00 79.25 82 ASP A CA 1
ATOM 683 C C . ASP A 1 82 ? 6.137 14.383 -26.086 1.00 79.25 82 ASP A C 1
ATOM 685 O O . ASP A 1 82 ? 5.698 13.591 -26.919 1.00 79.25 82 ASP A O 1
ATOM 689 N N . THR A 1 83 ? 7.441 14.657 -26.006 1.00 81.88 83 THR A N 1
ATOM 690 C CA . THR A 1 83 ? 8.451 14.111 -26.932 1.00 81.88 83 THR A CA 1
ATOM 691 C C . THR A 1 83 ? 8.989 12.752 -26.486 1.00 81.88 83 THR A C 1
ATOM 693 O O . THR A 1 83 ? 9.680 12.084 -27.251 1.00 81.88 83 THR A O 1
ATOM 696 N N . SER A 1 84 ? 8.598 12.277 -25.300 1.00 82.62 84 SER A N 1
ATOM 697 C CA . SER A 1 84 ? 9.053 11.018 -24.697 1.00 82.62 84 SER A CA 1
ATOM 698 C C . SER A 1 84 ? 8.954 9.788 -25.618 1.00 82.62 84 SER A C 1
ATOM 700 O O . SER A 1 84 ? 9.831 8.927 -25.577 1.00 82.62 84 SER A O 1
ATOM 702 N N . HIS A 1 85 ? 7.937 9.713 -26.483 1.00 83.00 85 HIS A N 1
ATOM 703 C CA . HIS A 1 85 ? 7.716 8.623 -27.449 1.00 83.00 85 HIS A CA 1
ATOM 704 C C . HIS A 1 85 ? 8.729 8.577 -28.614 1.00 83.00 85 HIS A C 1
ATOM 706 O O . HIS A 1 85 ? 8.822 7.557 -29.305 1.00 83.00 85 HIS A O 1
ATOM 712 N N . LEU A 1 86 ? 9.470 9.669 -28.836 1.00 83.44 86 LEU A N 1
ATOM 713 C CA . LEU A 1 86 ? 10.501 9.806 -29.873 1.00 83.44 86 LEU A CA 1
ATOM 714 C C . LEU A 1 86 ? 11.871 9.283 -29.416 1.00 83.44 86 LEU A C 1
ATOM 716 O O . LEU A 1 86 ? 12.792 9.193 -30.216 1.00 83.44 86 LEU A O 1
ATOM 720 N N . TYR A 1 87 ? 12.022 8.917 -28.146 1.00 84.94 87 TYR A N 1
ATOM 721 C CA . TYR A 1 87 ? 13.277 8.391 -27.618 1.00 84.94 87 TYR A CA 1
ATOM 722 C C . TYR A 1 87 ? 13.194 6.891 -27.364 1.00 84.94 87 TYR A C 1
ATOM 724 O O . TYR A 1 87 ? 12.124 6.306 -27.153 1.00 84.94 87 TYR A O 1
ATOM 732 N N . ARG A 1 88 ? 14.366 6.262 -27.369 1.00 88.00 88 ARG A N 1
ATOM 733 C CA . ARG A 1 88 ? 14.554 4.857 -27.025 1.00 88.00 88 ARG A CA 1
ATOM 734 C C . ARG A 1 88 ? 15.190 4.773 -25.649 1.00 88.00 88 ARG A C 1
ATOM 736 O O . ARG A 1 88 ? 16.184 5.437 -25.391 1.00 88.00 88 ARG A O 1
ATOM 743 N N . TYR A 1 89 ? 14.646 3.944 -24.767 1.00 90.75 89 TYR A N 1
ATOM 744 C CA . TYR A 1 89 ? 15.104 3.875 -23.382 1.00 90.75 89 TYR A CA 1
ATOM 745 C C . TYR A 1 89 ? 15.707 2.518 -23.068 1.00 90.75 89 TYR A C 1
ATOM 747 O O . TYR A 1 89 ? 15.054 1.490 -23.227 1.00 90.75 89 TYR A O 1
ATOM 755 N N . ARG A 1 90 ? 16.942 2.494 -22.583 1.00 91.00 90 ARG A N 1
ATOM 756 C CA . ARG A 1 90 ? 17.603 1.276 -22.123 1.00 91.00 90 ARG A CA 1
ATOM 757 C C . ARG A 1 90 ? 17.269 1.027 -20.655 1.00 91.00 90 ARG A C 1
ATOM 759 O O . ARG A 1 90 ? 17.543 1.874 -19.806 1.00 91.00 90 ARG A O 1
ATOM 766 N N . VAL A 1 91 ? 16.700 -0.139 -20.358 1.00 90.25 91 VAL A N 1
ATOM 767 C CA . VAL A 1 91 ? 16.414 -0.566 -18.981 1.00 90.25 91 VAL A CA 1
ATOM 768 C C . VAL A 1 91 ? 17.667 -1.204 -18.395 1.00 90.25 91 VAL A C 1
ATOM 770 O O . VAL A 1 91 ? 18.148 -2.214 -18.903 1.00 90.25 91 VAL A O 1
ATOM 773 N N . THR A 1 92 ? 18.187 -0.633 -17.313 1.00 88.31 92 THR A N 1
ATOM 774 C CA . THR A 1 92 ? 19.392 -1.117 -16.631 1.00 88.31 92 THR A CA 1
ATOM 775 C C . THR A 1 92 ? 19.058 -1.667 -15.247 1.00 88.31 92 THR A C 1
ATOM 777 O O . THR A 1 92 ? 17.925 -1.612 -14.756 1.00 88.31 92 THR A O 1
ATOM 780 N N . ALA A 1 93 ? 20.072 -2.204 -14.570 1.00 85.25 93 ALA A N 1
ATOM 781 C CA . ALA A 1 93 ? 19.935 -2.699 -13.205 1.00 85.25 93 ALA A CA 1
ATOM 782 C C . ALA A 1 93 ? 19.583 -1.592 -12.179 1.00 85.25 93 ALA A C 1
ATOM 784 O O . ALA A 1 93 ? 19.146 -1.884 -11.064 1.00 85.25 93 ALA A O 1
ATOM 785 N N . ARG A 1 94 ? 19.772 -0.319 -12.560 1.00 84.44 94 ARG A N 1
ATOM 786 C CA . ARG A 1 94 ? 19.476 0.869 -11.746 1.00 84.44 94 ARG A CA 1
ATOM 787 C C . ARG A 1 94 ? 18.068 1.416 -11.973 1.00 84.44 94 ARG A C 1
ATOM 789 O O . ARG A 1 94 ? 17.580 2.149 -11.119 1.00 84.44 94 ARG A O 1
ATOM 796 N N . THR A 1 95 ? 17.421 1.042 -13.075 1.00 87.94 95 THR A N 1
ATOM 797 C CA . THR A 1 95 ? 16.075 1.500 -13.416 1.00 87.94 95 THR A CA 1
ATOM 798 C C . THR A 1 95 ? 15.056 1.042 -12.370 1.00 87.94 95 THR A C 1
ATOM 800 O O . THR A 1 95 ? 14.873 -0.157 -12.136 1.00 87.94 95 THR A O 1
ATOM 803 N N . GLY A 1 96 ? 14.354 1.995 -11.760 1.00 87.75 96 GLY A N 1
ATOM 804 C CA . GLY A 1 96 ? 13.221 1.738 -10.883 1.00 87.75 96 GLY A CA 1
ATOM 805 C C . GLY A 1 96 ? 11.954 1.434 -11.681 1.00 87.75 96 GLY A C 1
ATOM 806 O O . GLY A 1 96 ? 11.659 2.065 -12.693 1.00 87.75 96 GLY A O 1
ATOM 807 N N . LEU A 1 97 ? 11.184 0.444 -11.227 1.00 90.31 97 LEU A N 1
ATOM 808 C CA . LEU A 1 97 ? 9.904 0.087 -11.839 1.00 90.31 97 LEU A CA 1
ATOM 809 C C . LEU A 1 97 ? 8.742 0.429 -10.915 1.00 90.31 97 LEU A C 1
ATOM 811 O O . LEU A 1 97 ? 8.680 -0.053 -9.776 1.00 90.31 97 LEU A O 1
ATOM 815 N N . THR A 1 98 ? 7.778 1.174 -11.452 1.00 91.31 98 THR A N 1
ATOM 816 C CA . THR A 1 98 ? 6.518 1.497 -10.787 1.00 91.31 98 THR A CA 1
ATOM 817 C C . THR A 1 98 ? 5.346 0.879 -11.538 1.00 91.31 98 THR A C 1
ATOM 819 O O . THR A 1 98 ? 5.106 1.172 -12.700 1.00 91.31 98 THR A O 1
ATOM 822 N N . PHE A 1 99 ? 4.574 0.041 -10.855 1.00 92.38 99 PHE A N 1
ATOM 823 C CA . PHE A 1 99 ? 3.403 -0.639 -11.399 1.00 92.38 99 PHE A CA 1
ATOM 824 C C . PHE A 1 99 ? 2.118 0.022 -10.893 1.00 92.38 99 PHE A C 1
ATOM 826 O O . PHE A 1 99 ? 1.939 0.204 -9.683 1.00 92.38 99 PHE A O 1
ATOM 833 N N . LEU A 1 100 ? 1.215 0.323 -11.822 1.00 92.88 100 LEU A N 1
ATOM 834 C CA . LEU A 1 100 ? -0.089 0.951 -11.626 1.00 92.88 100 LEU A CA 1
ATOM 835 C C . LEU A 1 100 ? -1.214 -0.015 -12.040 1.00 92.88 100 LEU A C 1
ATOM 837 O O . LEU A 1 100 ? -1.012 -0.900 -12.868 1.00 92.88 100 LEU A O 1
ATOM 841 N N . ALA A 1 101 ? -2.398 0.114 -11.439 1.00 92.00 101 ALA A N 1
ATOM 842 C CA . ALA A 1 101 ? -3.542 -0.778 -11.651 1.00 92.00 101 ALA A CA 1
ATOM 843 C C . ALA A 1 101 ? -4.814 0.009 -11.986 1.00 92.00 101 ALA A C 1
ATOM 845 O O . ALA A 1 101 ? -5.122 0.990 -11.329 1.00 92.00 101 ALA A O 1
ATOM 846 N N . HIS A 1 102 ? -5.665 -0.469 -12.891 1.00 90.50 102 HIS A N 1
ATOM 847 C CA . HIS A 1 102 ? -6.940 0.228 -13.139 1.00 90.50 102 HIS A CA 1
ATOM 848 C C . HIS A 1 102 ? -7.908 0.216 -11.946 1.00 90.50 102 HIS A C 1
ATOM 850 O O . HIS A 1 102 ? -8.762 1.099 -11.833 1.00 90.50 102 HIS A O 1
ATOM 856 N N . VAL A 1 103 ? -7.819 -0.807 -11.091 1.00 92.19 103 VAL A N 1
ATOM 857 C CA . VAL A 1 103 ? -8.747 -1.038 -9.982 1.00 92.19 103 VAL A CA 1
ATOM 858 C C . VAL A 1 103 ? -7.974 -1.343 -8.705 1.00 92.19 103 VAL A C 1
ATOM 860 O O . VAL A 1 103 ? -7.160 -2.272 -8.660 1.00 92.19 103 VAL A O 1
ATOM 863 N N . TYR A 1 104 ? -8.286 -0.601 -7.647 1.00 94.12 104 TYR A N 1
ATOM 864 C CA . TYR A 1 104 ? -7.773 -0.818 -6.300 1.00 94.12 104 TYR A CA 1
ATOM 865 C C . TYR A 1 104 ? -8.920 -1.133 -5.354 1.00 94.12 104 TYR A C 1
ATOM 867 O O . TYR A 1 104 ? -9.994 -0.538 -5.433 1.00 94.12 104 TYR A O 1
ATOM 875 N N . ARG A 1 105 ? -8.664 -2.047 -4.423 1.00 94.25 105 ARG A N 1
ATOM 876 C CA . ARG A 1 105 ? -9.528 -2.312 -3.278 1.00 94.25 105 ARG A CA 1
ATOM 877 C C . ARG A 1 105 ? -8.771 -1.968 -2.005 1.00 94.25 105 ARG A C 1
ATOM 879 O O . ARG A 1 105 ? -7.731 -2.561 -1.716 1.00 94.25 105 ARG A O 1
ATOM 886 N N . LEU A 1 106 ? -9.271 -0.979 -1.280 1.00 95.81 106 LEU A N 1
ATOM 887 C CA . LEU A 1 106 ? -8.641 -0.444 -0.083 1.00 95.81 106 LEU A CA 1
ATOM 888 C C . LEU A 1 106 ? -9.574 -0.650 1.108 1.00 95.81 106 LEU A C 1
ATOM 890 O O . LEU A 1 106 ? -10.730 -0.229 1.084 1.00 95.81 106 LEU A O 1
ATOM 894 N N . VAL A 1 107 ? -9.070 -1.297 2.154 1.00 96.50 107 VAL A N 1
ATOM 895 C CA . VAL A 1 107 ? -9.772 -1.394 3.437 1.00 96.50 107 VAL A CA 1
ATOM 896 C C . VAL A 1 107 ? -9.078 -0.491 4.440 1.00 96.50 107 VAL A C 1
ATOM 898 O O . VAL A 1 107 ? -7.892 -0.673 4.700 1.00 96.50 107 VAL A O 1
ATOM 901 N N . PHE A 1 108 ? -9.814 0.459 5.006 1.00 96.50 108 PHE A N 1
ATOM 902 C CA . PHE A 1 108 ? -9.351 1.308 6.097 1.00 96.50 108 PHE A CA 1
ATOM 903 C C . PHE A 1 108 ? -9.827 0.732 7.426 1.00 96.50 108 PHE A C 1
ATOM 905 O O . PHE A 1 108 ? -11.030 0.621 7.657 1.00 96.50 108 PHE A O 1
ATOM 912 N N . CYS A 1 109 ? -8.887 0.381 8.294 1.00 94.38 109 CYS A N 1
ATOM 913 C CA . CYS A 1 109 ? -9.149 -0.034 9.663 1.00 94.38 109 CYS A CA 1
ATOM 914 C C . CYS A 1 109 ? -8.869 1.139 10.597 1.00 94.38 109 CYS A C 1
ATOM 916 O O . CYS A 1 109 ? -7.717 1.540 10.749 1.00 94.38 109 CYS A O 1
ATOM 918 N N . LEU A 1 110 ? -9.916 1.683 11.203 1.00 93.75 110 LEU A N 1
ATOM 919 C CA . LEU A 1 110 ? -9.823 2.753 12.186 1.00 93.75 110 LEU A CA 1
ATOM 920 C C . LEU A 1 110 ? -9.666 2.136 13.571 1.00 93.75 110 LEU A C 1
ATOM 922 O O . LEU A 1 110 ? -10.526 1.370 14.007 1.00 93.75 110 LEU A O 1
ATOM 926 N N . ASP A 1 111 ? -8.565 2.446 14.239 1.00 90.44 111 ASP A N 1
ATOM 927 C CA . ASP A 1 111 ? -8.336 2.070 15.625 1.00 90.44 111 ASP A CA 1
ATOM 928 C C . ASP A 1 111 ? -9.107 3.018 16.549 1.00 90.44 111 ASP A C 1
ATOM 930 O O . ASP A 1 111 ? -8.802 4.206 16.616 1.00 90.44 111 ASP A O 1
ATOM 934 N N . LEU A 1 112 ? -10.131 2.495 17.226 1.00 88.12 112 LEU A N 1
ATOM 935 C CA . LEU A 1 112 ? -10.894 3.194 18.267 1.00 88.12 112 LEU A CA 1
ATOM 936 C C . LEU A 1 112 ? -10.682 2.497 19.622 1.00 88.12 112 LEU A C 1
ATOM 938 O O . LEU A 1 112 ? -11.607 2.337 20.422 1.00 88.12 112 LEU A O 1
ATOM 942 N N . SER A 1 113 ? -9.470 1.985 19.848 1.00 84.38 113 SER A N 1
ATOM 943 C CA . SER A 1 113 ? -9.071 1.400 21.124 1.00 84.38 113 SER A CA 1
ATOM 944 C C . SER A 1 113 ? -8.879 2.473 22.211 1.00 84.38 113 SER A C 1
ATOM 946 O O . SER A 1 113 ? -8.735 3.657 21.898 1.00 84.38 113 SER A O 1
ATOM 948 N N . PRO A 1 114 ? -8.866 2.091 23.507 1.00 80.31 114 PRO A N 1
ATOM 949 C CA . PRO A 1 114 ? -8.694 3.045 24.602 1.00 80.31 114 PRO A CA 1
ATOM 950 C C . PRO A 1 114 ? -7.441 3.927 24.502 1.00 80.31 114 PRO A C 1
ATOM 952 O O . PRO A 1 114 ? -7.435 5.016 25.067 1.00 80.31 114 PRO A O 1
ATOM 955 N N . SER A 1 115 ? -6.381 3.493 23.809 1.00 81.44 115 SER A N 1
ATOM 956 C CA . SER A 1 115 ? -5.158 4.294 23.656 1.00 81.44 115 SER A CA 1
ATOM 957 C C . SER A 1 115 ? -5.391 5.551 22.811 1.00 81.44 115 SER A C 1
ATOM 959 O O . SER A 1 115 ? -4.873 6.622 23.128 1.00 81.44 115 SER A O 1
ATOM 961 N N . VAL A 1 116 ? -6.287 5.462 21.825 1.00 85.31 116 VAL A N 1
ATOM 962 C CA . VAL A 1 116 ? -6.699 6.577 20.964 1.00 85.31 116 VAL A CA 1
ATOM 963 C C . VAL A 1 116 ? -7.641 7.550 21.699 1.00 85.31 116 VAL A C 1
ATOM 965 O O . VAL A 1 116 ? -7.811 8.688 21.280 1.00 85.31 116 VAL A O 1
ATOM 968 N N . ALA A 1 117 ? -8.200 7.180 22.855 1.00 82.25 117 ALA A N 1
ATOM 969 C CA . ALA A 1 117 ? -8.973 8.101 23.700 1.00 82.25 117 ALA A CA 1
ATOM 970 C C . ALA A 1 117 ? -8.090 9.025 24.571 1.00 82.25 117 ALA A C 1
ATOM 972 O O . ALA A 1 117 ? -8.594 9.736 25.441 1.00 82.25 117 ALA A O 1
ATOM 973 N N . THR A 1 118 ? -6.768 9.014 24.374 1.00 82.12 118 THR A N 1
ATOM 974 C CA . THR A 1 118 ? -5.830 9.864 25.117 1.00 82.12 118 THR A CA 1
ATOM 975 C C . THR A 1 118 ? -5.620 11.226 24.449 1.00 82.12 118 THR A C 1
ATOM 977 O O . THR A 1 118 ? -5.859 11.412 23.253 1.00 82.12 118 THR A O 1
ATOM 980 N N . VAL A 1 119 ? -5.179 12.204 25.244 1.00 82.56 119 VAL A N 1
ATOM 981 C CA . VAL A 1 119 ? -4.823 13.544 24.761 1.00 82.56 119 VAL A CA 1
ATOM 982 C C . VAL A 1 119 ? -3.371 13.541 24.306 1.00 82.56 119 VAL A C 1
ATOM 984 O O . VAL A 1 119 ? -2.473 13.193 25.076 1.00 82.56 119 VAL A O 1
ATOM 987 N N . ASP A 1 120 ? -3.132 13.982 23.076 1.00 79.94 120 ASP A N 1
ATOM 988 C CA . ASP A 1 120 ? -1.785 14.250 22.595 1.00 79.94 120 ASP A CA 1
ATOM 989 C C . ASP A 1 120 ? -1.261 15.533 23.244 1.00 79.94 120 ASP A C 1
ATOM 991 O O . ASP A 1 120 ? -1.757 16.632 22.999 1.00 79.94 120 ASP A O 1
ATOM 995 N N . THR A 1 121 ? -0.244 15.399 24.088 1.00 74.12 121 THR A N 1
ATOM 996 C CA . THR A 1 121 ? 0.290 16.496 24.903 1.00 74.12 121 THR A CA 1
ATOM 997 C C . THR A 1 121 ? 0.923 17.613 24.080 1.00 74.12 121 THR A C 1
ATOM 999 O O . THR A 1 121 ? 0.977 18.746 24.555 1.00 74.12 121 THR A O 1
ATOM 1002 N N . SER A 1 122 ? 1.390 17.333 22.858 1.00 72.75 122 SER A N 1
ATOM 1003 C CA . SER A 1 122 ? 2.032 18.362 22.032 1.00 72.75 122 SER A CA 1
ATOM 1004 C C . SER A 1 122 ? 1.051 19.126 21.140 1.00 72.75 122 SER A C 1
ATOM 1006 O O . SER A 1 122 ? 1.230 20.325 20.935 1.00 72.75 122 SER A O 1
ATOM 1008 N N . SER A 1 123 ? 0.011 18.460 20.624 1.00 75.62 123 SER A N 1
ATOM 1009 C CA . SER A 1 123 ? -1.026 19.112 19.817 1.00 75.62 123 SER A CA 1
ATOM 1010 C C . SER A 1 123 ? -2.183 19.644 20.664 1.00 75.62 123 SER A C 1
ATOM 1012 O O . SER A 1 123 ? -2.890 20.546 20.222 1.00 75.62 123 SER A O 1
ATOM 1014 N N . GLY A 1 124 ? -2.363 19.123 21.882 1.00 78.56 124 GLY A N 1
ATOM 1015 C CA . GLY A 1 124 ? -3.471 19.459 22.776 1.00 78.56 124 GLY A CA 1
ATOM 1016 C C . GLY A 1 124 ? -4.820 18.890 22.326 1.00 78.56 124 GLY A C 1
ATOM 1017 O O . GLY A 1 124 ? -5.851 19.321 22.834 1.00 78.56 124 GLY A O 1
ATOM 1018 N N . VAL A 1 125 ? -4.824 17.958 21.368 1.00 82.56 125 VAL A N 1
ATOM 1019 C CA . VAL A 1 125 ? -6.031 17.370 20.770 1.00 82.56 125 VAL A CA 1
ATOM 1020 C C . VAL A 1 125 ? -6.185 15.920 21.232 1.00 82.56 125 VAL A C 1
ATOM 1022 O O . VAL A 1 125 ? -5.195 15.214 21.434 1.00 82.56 125 VAL A O 1
ATOM 1025 N N . VAL A 1 126 ? -7.425 15.461 21.401 1.00 86.19 126 VAL A N 1
ATOM 1026 C CA . VAL A 1 126 ? -7.721 14.045 21.660 1.00 86.19 126 VAL A CA 1
ATOM 1027 C C . VAL A 1 126 ? -7.428 13.240 20.393 1.00 86.19 126 VAL A C 1
ATOM 1029 O O . VAL A 1 126 ? -7.849 13.615 19.299 1.00 86.19 126 VAL A O 1
ATOM 1032 N N . LEU A 1 127 ? -6.702 12.125 20.504 1.00 86.38 127 LEU A N 1
ATOM 1033 C CA . LEU A 1 127 ? -6.312 11.336 19.327 1.00 86.38 127 LEU A CA 1
ATOM 1034 C C . LEU A 1 127 ? -7.523 10.780 18.557 1.00 86.38 127 LEU A C 1
ATOM 1036 O O . LEU A 1 127 ? -7.459 10.657 17.332 1.00 86.38 127 LEU A O 1
ATOM 1040 N N . LEU A 1 128 ? -8.633 10.518 19.251 1.00 88.00 128 LEU A N 1
ATOM 1041 C CA . LEU A 1 128 ? -9.912 10.104 18.674 1.00 88.00 128 LEU A CA 1
ATOM 1042 C C . LEU A 1 128 ? -10.444 11.130 17.664 1.00 88.00 128 LEU A C 1
ATOM 1044 O O . LEU A 1 128 ? -10.750 10.768 16.526 1.00 88.00 128 LEU A O 1
ATOM 1048 N N . ASP A 1 129 ? -10.414 12.416 18.018 1.00 88.56 129 ASP A N 1
ATOM 1049 C CA . ASP A 1 129 ? -10.828 13.518 17.139 1.00 88.56 129 ASP A CA 1
ATOM 1050 C C . ASP A 1 129 ? -9.931 13.636 15.900 1.00 88.56 129 ASP A C 1
ATOM 1052 O O . ASP A 1 129 ? -10.335 14.174 14.868 1.00 88.56 129 ASP A O 1
ATOM 1056 N N . ALA A 1 130 ? -8.700 13.116 15.969 1.00 89.56 130 ALA A N 1
ATOM 1057 C CA . ALA A 1 130 ? -7.757 13.116 14.857 1.00 89.56 130 ALA A CA 1
ATOM 1058 C C . ALA A 1 130 ? -7.975 11.958 13.862 1.00 89.56 130 ALA A C 1
ATOM 1060 O O . ALA A 1 130 ? -7.454 12.033 12.740 1.00 89.56 130 ALA A O 1
ATOM 1061 N N . VAL A 1 131 ? -8.758 10.925 14.206 1.00 92.06 131 VAL A N 1
ATOM 1062 C CA . VAL A 1 131 ? -9.017 9.753 13.343 1.00 92.06 131 VAL A CA 1
ATOM 1063 C C . VAL A 1 131 ? -9.704 10.171 12.042 1.00 92.06 131 VAL A C 1
ATOM 1065 O O . VAL A 1 131 ? -9.189 9.914 10.947 1.00 92.06 131 VAL A O 1
ATOM 1068 N N . PHE A 1 132 ? -10.845 10.860 12.140 1.00 93.69 132 PHE A N 1
ATOM 1069 C CA . PHE A 1 132 ? -11.627 11.262 10.970 1.00 93.69 132 PHE A CA 1
ATOM 1070 C C . PHE A 1 132 ? -10.889 12.271 10.068 1.00 93.69 132 PHE A C 1
ATOM 1072 O O . PHE A 1 132 ? -10.808 12.026 8.861 1.00 93.69 132 PHE A O 1
ATOM 1079 N N . PRO A 1 133 ? -10.259 13.348 10.584 1.00 92.12 133 PRO A N 1
ATOM 1080 C CA . PRO A 1 133 ? -9.444 14.252 9.771 1.00 92.12 133 PRO A CA 1
ATOM 1081 C C . PRO A 1 133 ? -8.282 13.558 9.049 1.00 92.12 133 PRO A C 1
ATOM 1083 O O . PRO A 1 133 ? -7.920 13.963 7.944 1.00 92.12 133 PRO A O 1
ATOM 1086 N N . THR A 1 134 ? -7.683 12.535 9.662 1.00 91.88 134 THR A N 1
ATOM 1087 C CA . THR A 1 134 ? -6.591 11.745 9.069 1.00 91.88 134 THR A CA 1
ATOM 1088 C C . THR A 1 134 ? -7.103 10.887 7.915 1.00 91.88 134 THR A C 1
ATOM 1090 O O . THR A 1 134 ? -6.521 10.909 6.827 1.00 91.88 134 THR A O 1
ATOM 1093 N N . LEU A 1 135 ? -8.234 10.200 8.112 1.00 94.19 135 LEU A N 1
ATOM 1094 C CA . LEU A 1 135 ? -8.916 9.465 7.047 1.00 94.19 135 LEU A CA 1
ATOM 1095 C C . LEU A 1 135 ? -9.316 10.400 5.898 1.00 94.19 135 LEU A C 1
ATOM 1097 O O . LEU A 1 135 ? -9.022 10.106 4.741 1.00 94.19 135 LEU A O 1
ATOM 1101 N N . LYS A 1 136 ? -9.927 11.547 6.217 1.00 94.00 136 LYS A N 1
ATOM 1102 C CA . LYS A 1 136 ? -10.349 12.564 5.248 1.00 94.00 136 LYS A CA 1
ATOM 1103 C C . LYS A 1 136 ? -9.189 13.034 4.375 1.00 94.00 136 LYS A C 1
ATOM 1105 O O . LYS A 1 136 ? -9.286 12.937 3.156 1.00 94.00 136 LYS A O 1
ATOM 1110 N N . ARG A 1 137 ? -8.075 13.460 4.983 1.00 91.44 137 ARG A N 1
ATOM 1111 C CA . ARG A 1 137 ? -6.870 13.902 4.255 1.00 91.44 137 ARG A CA 1
ATOM 1112 C C . ARG A 1 137 ? -6.319 12.814 3.336 1.00 91.44 137 ARG A C 1
ATOM 1114 O O . ARG A 1 137 ? -5.938 13.098 2.205 1.00 91.44 137 ARG A O 1
ATOM 1121 N N . CYS A 1 138 ? -6.304 11.568 3.805 1.00 92.75 138 CYS A N 1
ATOM 1122 C CA . CYS A 1 138 ? -5.852 10.437 3.003 1.00 92.75 138 CYS A CA 1
ATOM 1123 C C . CYS A 1 138 ? -6.768 10.193 1.791 1.00 92.75 138 CYS A C 1
ATOM 1125 O O . CYS A 1 138 ? -6.285 10.076 0.667 1.00 92.75 138 CYS A O 1
ATOM 1127 N N . LEU A 1 139 ? -8.089 10.171 1.991 1.00 93.75 139 LEU A N 1
ATOM 1128 C CA . LEU A 1 139 ? -9.059 9.937 0.918 1.00 93.75 139 LEU A CA 1
ATOM 1129 C C . LEU A 1 139 ? -9.108 11.086 -0.094 1.00 93.75 139 LEU A C 1
ATOM 1131 O O . LEU A 1 139 ? -9.130 10.827 -1.296 1.00 93.75 139 LEU A O 1
ATOM 1135 N N . GLU A 1 140 ? -9.052 12.338 0.365 1.00 91.94 140 GLU A N 1
ATOM 1136 C CA . GLU A 1 140 ? -8.877 13.521 -0.494 1.00 91.94 140 GLU A CA 1
ATOM 1137 C C . GLU A 1 140 ? -7.578 13.443 -1.303 1.00 91.94 140 GLU A C 1
ATOM 1139 O O . GLU A 1 140 ? -7.537 13.868 -2.453 1.00 91.94 140 GLU A O 1
ATOM 1144 N N . GLY A 1 141 ? -6.522 12.874 -0.719 1.00 89.62 141 GLY A N 1
ATOM 1145 C CA . GLY A 1 141 ? -5.261 12.626 -1.400 1.00 89.62 141 GLY A CA 1
ATOM 1146 C C . GLY A 1 141 ? -5.378 11.578 -2.504 1.00 89.62 141 GLY A C 1
ATOM 1147 O O . GLY A 1 141 ? -4.979 11.856 -3.625 1.00 89.62 141 GLY A O 1
ATOM 1148 N N . ILE A 1 142 ? -5.916 10.390 -2.203 1.00 91.75 142 ILE A N 1
ATOM 1149 C CA . ILE A 1 142 ? -5.933 9.236 -3.127 1.00 91.75 142 ILE A CA 1
ATOM 1150 C C . ILE A 1 142 ? -6.959 9.400 -4.263 1.00 91.75 142 ILE A C 1
ATOM 1152 O O . ILE A 1 142 ? -6.786 8.822 -5.334 1.00 91.75 142 ILE A O 1
ATOM 1156 N N . THR A 1 143 ? -8.042 10.149 -4.043 1.00 91.56 143 THR A N 1
ATOM 1157 C CA . THR A 1 143 ? -9.111 10.335 -5.046 1.00 91.56 143 THR A CA 1
ATOM 1158 C C . THR A 1 143 ? -8.760 11.308 -6.162 1.00 91.56 143 THR A C 1
ATOM 1160 O O . THR A 1 143 ? -9.454 11.325 -7.181 1.00 91.56 143 THR A O 1
ATOM 1163 N N . ARG A 1 144 ? -7.709 12.115 -5.989 1.00 89.56 144 ARG A N 1
ATOM 1164 C CA . ARG A 1 144 ? -7.324 13.115 -6.980 1.00 89.56 144 ARG A CA 1
ATOM 1165 C C . ARG A 1 144 ? -6.727 12.457 -8.227 1.00 89.56 144 ARG A C 1
ATOM 1167 O O . ARG A 1 144 ? -5.858 11.594 -8.112 1.00 89.56 144 ARG A O 1
ATOM 1174 N N . PRO A 1 145 ? -7.149 12.870 -9.430 1.00 91.12 145 PRO A N 1
ATOM 1175 C CA . PRO A 1 145 ? -6.500 12.430 -10.659 1.00 91.12 145 PRO A CA 1
ATOM 1176 C C . PRO A 1 145 ? -5.088 13.012 -10.762 1.00 91.12 145 PRO A C 1
ATOM 1178 O O . PRO A 1 145 ? -4.858 14.127 -10.316 1.00 91.12 145 PRO A O 1
ATOM 1181 N N . PHE A 1 146 ? -4.148 12.309 -11.386 1.00 91.81 146 PHE A N 1
ATOM 1182 C CA . PHE A 1 146 ? -2.789 12.827 -11.588 1.00 91.81 146 PHE A CA 1
ATOM 1183 C C . PHE A 1 146 ? -2.224 12.391 -12.936 1.00 91.81 146 PHE A C 1
ATOM 1185 O O . PHE A 1 146 ? -2.627 11.353 -13.454 1.00 91.81 146 PHE A O 1
ATOM 1192 N N . TYR A 1 147 ? -1.296 13.153 -13.504 1.00 91.06 147 TYR A N 1
ATOM 1193 C CA . TYR A 1 147 ? -0.558 12.727 -14.691 1.00 91.06 147 TYR A CA 1
ATOM 1194 C C . TYR A 1 147 ? 0.510 11.711 -14.302 1.00 91.06 147 TYR A C 1
ATOM 1196 O O . TYR A 1 147 ? 1.247 11.915 -13.331 1.00 91.06 147 TYR A O 1
ATOM 1204 N N . VAL A 1 148 ? 0.584 10.594 -15.032 1.00 89.50 148 VAL A N 1
ATOM 1205 C CA . VAL A 1 148 ? 1.657 9.619 -14.809 1.00 89.50 148 VAL A CA 1
ATOM 1206 C C . VAL A 1 148 ? 2.989 10.318 -15.104 1.00 89.50 148 VAL A C 1
ATOM 1208 O O . VAL A 1 148 ? 3.148 10.835 -16.210 1.00 89.50 148 VAL A O 1
ATOM 1211 N N . PRO A 1 149 ? 3.939 10.367 -14.150 1.00 86.94 149 PRO A N 1
ATOM 1212 C CA . PRO A 1 149 ? 5.169 11.135 -14.320 1.00 86.94 149 PRO A CA 1
ATOM 1213 C C . PRO A 1 149 ? 5.916 10.778 -15.614 1.00 86.94 149 PRO A C 1
ATOM 1215 O O . PRO A 1 149 ? 6.090 9.597 -15.921 1.00 86.94 149 PRO A O 1
ATOM 1218 N N . GLY A 1 150 ? 6.342 11.793 -16.369 1.00 83.12 150 GLY A N 1
ATOM 1219 C CA . GLY A 1 150 ? 6.962 11.625 -17.690 1.00 83.12 150 GLY A CA 1
ATOM 1220 C C . GLY A 1 150 ? 5.973 11.368 -18.834 1.00 83.12 150 GLY A C 1
ATOM 1221 O O . GLY A 1 150 ? 6.377 10.876 -19.882 1.00 83.12 150 GLY A O 1
ATOM 1222 N N . SER A 1 151 ? 4.680 11.640 -18.636 1.00 85.69 151 SER A N 1
ATOM 1223 C CA . SER A 1 151 ? 3.660 11.585 -19.688 1.00 85.69 151 SER A CA 1
ATOM 1224 C C . SER A 1 151 ? 2.521 12.570 -19.423 1.00 85.69 151 SER A C 1
ATOM 1226 O O . SER A 1 151 ? 2.275 12.960 -18.283 1.00 85.69 151 SER A O 1
ATOM 1228 N N . GLU A 1 152 ? 1.752 12.877 -20.465 1.00 85.44 152 GLU A N 1
ATOM 1229 C CA . GLU A 1 152 ? 0.499 13.641 -20.363 1.00 85.44 152 GLU A CA 1
ATOM 1230 C C . GLU A 1 152 ? -0.731 12.760 -20.068 1.00 85.44 152 GLU A C 1
ATOM 1232 O O . GLU A 1 152 ? -1.885 13.178 -20.197 1.00 85.44 152 GLU A O 1
ATOM 1237 N N . LEU A 1 153 ? -0.519 11.499 -19.679 1.00 86.69 153 LEU A N 1
ATOM 1238 C CA . LEU A 1 153 ? -1.606 10.553 -19.454 1.00 86.69 153 LEU A CA 1
ATOM 1239 C C . LEU A 1 153 ? -2.248 10.774 -18.086 1.00 86.69 153 LEU A C 1
ATOM 1241 O O . LEU A 1 153 ? -1.668 10.470 -17.040 1.00 86.69 153 LEU A O 1
ATOM 1245 N N . LEU A 1 154 ? -3.481 11.281 -18.102 1.00 90.25 154 LEU A N 1
ATOM 1246 C CA . LEU A 1 154 ? -4.266 11.510 -16.895 1.00 90.25 154 LEU A CA 1
ATOM 1247 C C . LEU A 1 154 ? -4.740 10.183 -16.293 1.00 90.25 154 LEU A C 1
ATOM 1249 O O . LEU A 1 154 ? -5.599 9.490 -16.842 1.00 90.25 154 LEU A O 1
ATOM 1253 N N . TYR A 1 155 ? -4.223 9.859 -15.115 1.00 91.38 155 TYR A N 1
ATOM 1254 C CA . TYR A 1 155 ? -4.521 8.639 -14.388 1.00 91.38 155 TYR A CA 1
ATOM 1255 C C . TYR A 1 155 ? -5.690 8.811 -13.418 1.00 91.38 155 TYR A C 1
ATOM 1257 O O . TYR A 1 155 ? -5.655 9.623 -12.490 1.00 91.38 155 TYR A O 1
ATOM 1265 N N . LYS A 1 156 ? -6.734 8.004 -13.636 1.00 91.12 156 LYS A N 1
ATOM 1266 C CA . LYS A 1 156 ? -7.974 7.961 -12.845 1.00 91.12 156 LYS A CA 1
ATOM 1267 C C . LYS A 1 156 ? -8.321 6.512 -12.481 1.00 91.12 156 LYS A C 1
ATOM 1269 O O . LYS A 1 156 ? -8.999 5.832 -13.255 1.00 91.12 156 LYS A O 1
ATOM 1274 N N . PRO A 1 157 ? -7.845 6.001 -11.334 1.00 91.25 157 PRO A N 1
ATOM 1275 C CA . PRO A 1 157 ? -8.111 4.628 -10.932 1.00 91.25 157 PRO A CA 1
ATOM 1276 C C . PRO A 1 157 ? -9.512 4.467 -10.329 1.00 91.25 157 PRO A C 1
ATOM 1278 O O . PRO A 1 157 ? -10.060 5.386 -9.725 1.00 91.25 157 PRO A O 1
ATOM 1281 N N . HIS A 1 158 ? -10.072 3.260 -10.424 1.00 92.44 158 HIS A N 1
ATOM 1282 C CA . HIS A 1 158 ? -11.295 2.900 -9.704 1.00 92.44 158 HIS A CA 1
ATOM 1283 C C . HIS A 1 158 ? -10.936 2.440 -8.289 1.00 92.44 158 HIS A C 1
ATOM 1285 O O . HIS A 1 158 ? -10.208 1.458 -8.123 1.00 92.44 158 HIS A O 1
ATOM 1291 N N . LEU A 1 159 ? -11.454 3.130 -7.274 1.00 94.44 159 LEU A N 1
ATOM 1292 C CA . LEU A 1 159 ? -11.138 2.877 -5.869 1.00 94.44 159 LEU A CA 1
ATOM 1293 C C . LEU A 1 159 ? -12.351 2.274 -5.155 1.00 94.44 159 LEU A C 1
ATOM 1295 O O . LEU A 1 159 ? -13.318 2.976 -4.876 1.00 94.44 159 LEU A O 1
ATOM 1299 N N . TYR A 1 160 ? -12.307 0.983 -4.838 1.00 95.81 160 TYR A N 1
ATOM 1300 C CA . TYR A 1 160 ? -13.304 0.339 -3.981 1.00 95.81 160 TYR A CA 1
ATOM 1301 C C . TYR A 1 160 ? -12.862 0.432 -2.528 1.00 95.81 160 TYR A C 1
ATOM 1303 O O . TYR A 1 160 ? -11.838 -0.145 -2.157 1.00 95.81 160 TYR A O 1
ATOM 1311 N N . ILE A 1 161 ? -13.630 1.145 -1.710 1.00 96.06 161 ILE A N 1
ATOM 1312 C CA . ILE A 1 161 ? -13.264 1.448 -0.331 1.00 96.06 161 ILE A CA 1
ATOM 1313 C C . ILE A 1 161 ? -14.245 0.817 0.648 1.00 96.06 161 ILE A C 1
ATOM 1315 O O . ILE A 1 161 ? -15.464 0.953 0.534 1.00 96.06 161 ILE A O 1
ATOM 1319 N N . THR A 1 162 ? -13.680 0.152 1.647 1.00 96.19 162 THR A N 1
ATOM 1320 C CA . THR A 1 162 ? -14.387 -0.320 2.836 1.00 96.19 162 THR A CA 1
ATOM 1321 C C . THR A 1 162 ? -13.731 0.316 4.052 1.00 96.19 162 THR A C 1
ATOM 1323 O O . THR A 1 162 ? -12.506 0.358 4.140 1.00 96.19 162 THR A O 1
ATOM 1326 N N . VAL A 1 163 ? -14.527 0.802 4.998 1.00 96.25 163 VAL A N 1
ATOM 1327 C CA . VAL A 1 163 ? -14.042 1.391 6.250 1.00 96.25 163 VAL A CA 1
ATOM 1328 C C . VAL A 1 163 ? -14.615 0.585 7.402 1.00 96.25 163 VAL A C 1
ATOM 1330 O O . VAL A 1 163 ? -15.834 0.421 7.505 1.00 96.25 163 VAL A O 1
ATOM 1333 N N . ILE A 1 164 ? -13.735 0.075 8.257 1.00 93.31 164 ILE A N 1
ATOM 1334 C CA . ILE A 1 164 ? -14.086 -0.676 9.459 1.00 93.31 164 ILE A CA 1
ATOM 1335 C C . ILE A 1 164 ? -13.541 0.044 10.687 1.00 93.31 164 ILE A C 1
ATOM 1337 O O . ILE A 1 164 ? -12.421 0.546 10.667 1.00 93.31 164 ILE A O 1
ATOM 1341 N N . ALA A 1 165 ? -14.324 0.073 11.757 1.00 90.75 165 ALA A N 1
ATOM 1342 C CA . ALA A 1 165 ? -13.924 0.596 13.053 1.00 90.75 165 ALA A CA 1
ATOM 1343 C C . ALA A 1 165 ? -13.654 -0.564 14.018 1.00 90.75 165 ALA A C 1
ATOM 1345 O O . ALA A 1 165 ? -14.505 -1.438 14.229 1.00 90.75 165 ALA A O 1
ATOM 1346 N N . HIS A 1 166 ? -12.449 -0.589 14.583 1.00 85.94 166 HIS A N 1
ATOM 1347 C CA . HIS A 1 166 ? -12.066 -1.520 15.631 1.00 85.94 166 HIS A CA 1
ATOM 1348 C C . HIS A 1 166 ? -12.385 -0.914 16.995 1.00 85.94 166 HIS A C 1
ATOM 1350 O O . HIS A 1 166 ? -11.696 -0.010 17.457 1.00 85.94 166 HIS A O 1
ATOM 1356 N N . THR A 1 167 ? -13.413 -1.449 17.644 1.00 80.06 167 THR A N 1
ATOM 1357 C CA . THR A 1 167 ? -13.803 -1.097 19.010 1.00 80.06 167 THR A CA 1
ATOM 1358 C C . THR A 1 167 ? -13.588 -2.323 19.903 1.00 80.06 167 THR A C 1
ATOM 1360 O O . THR A 1 167 ? -14.354 -3.282 19.794 1.00 80.06 167 THR A O 1
ATOM 1363 N N . PRO A 1 168 ? -12.568 -2.352 20.778 1.00 68.12 168 PRO A N 1
ATOM 1364 C CA . PRO A 1 168 ? -12.283 -3.514 21.631 1.00 68.12 168 PRO A CA 1
ATOM 1365 C C . PRO A 1 168 ? -13.268 -3.678 22.809 1.00 68.12 168 PRO A C 1
ATOM 1367 O O . PRO A 1 168 ? -13.122 -4.608 23.608 1.00 68.12 168 PRO A O 1
ATOM 1370 N N . PHE A 1 169 ? -14.262 -2.788 22.926 1.00 63.72 169 PHE A N 1
ATOM 1371 C CA . PHE A 1 169 ? -15.268 -2.764 23.988 1.00 63.72 169 PHE A CA 1
ATOM 1372 C C . PHE A 1 169 ? -16.445 -3.712 23.701 1.00 63.72 169 PHE A C 1
ATOM 1374 O O . PHE A 1 169 ? -16.990 -3.765 22.600 1.00 63.72 169 PHE A O 1
ATOM 1381 N N . PHE A 1 170 ? -16.847 -4.463 24.727 1.00 53.00 170 PHE A N 1
ATOM 1382 C CA . PHE A 1 170 ? -17.649 -5.690 24.649 1.00 53.00 170 PHE A CA 1
ATOM 1383 C C . PHE A 1 170 ? -19.149 -5.565 24.314 1.00 53.00 170 PHE A C 1
ATOM 1385 O O . PHE A 1 170 ? -19.876 -6.550 24.446 1.00 53.00 170 PHE A O 1
ATOM 1392 N N . THR A 1 171 ? -19.653 -4.421 23.852 1.00 48.56 171 THR A N 1
ATOM 1393 C CA . THR A 1 171 ? -21.093 -4.293 23.538 1.00 48.56 171 THR A CA 1
ATOM 1394 C C . THR A 1 171 ? -21.458 -4.686 22.110 1.00 48.56 171 THR A C 1
ATOM 1396 O O . THR A 1 171 ? -22.621 -4.975 21.837 1.00 48.56 171 THR A O 1
ATOM 1399 N N . THR A 1 172 ? -20.481 -4.807 21.206 1.00 48.16 172 THR A N 1
ATOM 1400 C CA . THR A 1 172 ? -20.690 -5.380 19.868 1.00 48.16 172 THR A CA 1
ATOM 1401 C C . THR A 1 172 ? -19.675 -6.493 19.620 1.00 48.16 172 THR A C 1
ATOM 1403 O O . THR A 1 172 ? -18.472 -6.267 19.608 1.00 48.16 172 THR A O 1
ATOM 1406 N N . GLN A 1 173 ? -20.146 -7.730 19.426 1.00 44.72 173 GLN A N 1
ATOM 1407 C CA . GLN A 1 173 ? -19.286 -8.905 19.183 1.00 44.72 173 GLN A CA 1
ATOM 1408 C C . GLN A 1 173 ? -18.551 -8.857 17.823 1.00 44.72 173 GLN A C 1
ATOM 1410 O O . GLN A 1 173 ? -17.832 -9.789 17.467 1.00 44.72 173 GLN A O 1
ATOM 1415 N N . THR A 1 174 ? -18.723 -7.785 17.046 1.00 53.28 174 THR A N 1
ATOM 1416 C CA . THR A 1 174 ? -18.227 -7.639 15.677 1.00 53.28 174 THR A CA 1
ATOM 1417 C C . THR A 1 174 ? -17.697 -6.228 15.454 1.00 53.28 174 THR A C 1
ATOM 1419 O O . THR A 1 174 ? -18.360 -5.264 15.831 1.00 53.28 174 THR A O 1
ATOM 1422 N N . HIS A 1 175 ? -16.542 -6.102 14.791 1.00 62.16 175 HIS A N 1
ATOM 1423 C CA . HIS A 1 175 ? -16.038 -4.813 14.301 1.00 62.16 175 HIS A CA 1
ATOM 1424 C C . HIS A 1 175 ? -17.130 -4.090 13.509 1.00 62.16 175 HIS A C 1
ATOM 1426 O O . HIS A 1 175 ? -17.821 -4.716 12.698 1.00 62.16 175 HIS A O 1
ATOM 1432 N N . GLN A 1 176 ? -17.285 -2.786 13.729 1.00 75.81 176 GLN A N 1
ATOM 1433 C CA . GLN A 1 176 ? -18.350 -2.037 13.077 1.00 75.81 176 GLN A CA 1
ATOM 1434 C C . GLN A 1 176 ? -17.926 -1.674 11.657 1.00 75.81 176 GLN A C 1
ATOM 1436 O O . GLN A 1 176 ? -16.957 -0.947 11.434 1.00 75.81 176 GLN A O 1
ATOM 1441 N N . VAL A 1 177 ? -18.643 -2.216 10.676 1.00 87.06 177 VAL A N 1
ATOM 1442 C CA . VAL A 1 177 ? -18.447 -1.867 9.269 1.00 87.06 177 VAL A CA 1
ATOM 1443 C C . VAL A 1 177 ? -19.155 -0.540 9.018 1.00 87.06 177 VAL A C 1
ATOM 1445 O O . VAL A 1 177 ? -20.384 -0.480 8.978 1.00 87.06 177 VAL A O 1
ATOM 1448 N N . LEU A 1 178 ? -18.380 0.531 8.849 1.00 90.00 178 LEU A N 1
ATOM 1449 C CA . LEU A 1 178 ? -18.927 1.856 8.565 1.00 90.00 178 LEU A CA 1
ATOM 1450 C C . LEU A 1 178 ? -19.415 1.912 7.123 1.00 90.00 178 LEU A C 1
ATOM 1452 O O . LEU A 1 178 ? -20.548 2.293 6.851 1.00 90.00 178 LEU A O 1
ATOM 1456 N N . VAL A 1 179 ? -18.580 1.488 6.180 1.00 92.75 179 VAL A N 1
ATOM 1457 C CA . VAL A 1 179 ? -18.913 1.464 4.753 1.00 92.75 179 VAL A CA 1
ATOM 1458 C C . VAL A 1 179 ? -18.277 0.235 4.129 1.00 92.75 179 VAL A C 1
ATOM 1460 O O . VAL A 1 179 ? -17.161 -0.117 4.496 1.00 92.75 179 VAL A O 1
ATOM 1463 N N . GLN A 1 180 ? -18.957 -0.407 3.179 1.00 93.25 180 GLN A N 1
ATOM 1464 C CA . GLN A 1 180 ? -18.457 -1.593 2.490 1.00 93.25 180 GLN A CA 1
ATOM 1465 C C . GLN A 1 180 ? -18.526 -1.414 0.972 1.00 93.25 180 GLN A C 1
ATOM 1467 O O . GLN A 1 180 ? -19.598 -1.159 0.430 1.00 93.25 180 GLN A O 1
ATOM 1472 N N . GLY A 1 181 ? -17.390 -1.595 0.295 1.00 91.00 181 GLY A N 1
ATOM 1473 C CA . GLY A 1 181 ? -17.304 -1.705 -1.164 1.00 91.00 181 GLY A CA 1
ATOM 1474 C C . GLY A 1 181 ? -17.783 -0.496 -1.954 1.00 91.00 181 GLY A C 1
ATOM 1475 O O . GLY A 1 181 ? -18.249 -0.650 -3.081 1.00 91.00 181 GLY A O 1
ATOM 1476 N N . TRP A 1 182 ? -17.654 0.702 -1.391 1.00 94.62 182 TRP A N 1
ATOM 1477 C CA . TRP A 1 182 ? -18.066 1.929 -2.057 1.00 94.62 182 TRP A CA 1
ATOM 1478 C C . TRP A 1 182 ? -17.065 2.307 -3.151 1.00 94.62 182 TRP A C 1
ATOM 1480 O O . TRP A 1 182 ? -15.870 2.416 -2.883 1.00 94.62 182 TRP A O 1
ATOM 1490 N N . LEU A 1 183 ? -17.541 2.536 -4.378 1.00 95.19 183 LEU A N 1
ATOM 1491 C CA . LEU A 1 183 ? -16.708 3.062 -5.461 1.00 95.19 183 LEU A CA 1
ATOM 1492 C C . LEU A 1 183 ? -16.500 4.568 -5.265 1.00 95.19 183 LEU A C 1
ATOM 1494 O O . LEU A 1 183 ? -17.410 5.365 -5.507 1.00 95.19 183 LEU A O 1
ATOM 1498 N N . LEU A 1 184 ? -15.323 4.954 -4.784 1.00 93.88 184 LEU A N 1
ATOM 1499 C CA . LEU A 1 184 ? -14.994 6.340 -4.475 1.00 93.88 184 LEU A CA 1
ATOM 1500 C C . LEU A 1 184 ? -14.523 7.085 -5.731 1.00 93.88 184 LEU A C 1
ATOM 1502 O O . LEU A 1 184 ? -13.701 6.591 -6.501 1.00 93.88 184 LEU A O 1
ATOM 1506 N N . THR A 1 185 ? -15.056 8.287 -5.916 1.00 92.00 185 THR A N 1
ATOM 1507 C CA . THR A 1 185 ? -14.762 9.229 -7.001 1.00 92.00 185 THR A CA 1
ATOM 1508 C C . THR A 1 185 ? -14.662 10.636 -6.417 1.00 92.00 185 THR A C 1
ATOM 1510 O O . THR A 1 185 ? -15.169 10.896 -5.329 1.00 92.00 185 THR A O 1
ATOM 1513 N N . GLU A 1 186 ? -14.068 11.570 -7.152 1.00 88.81 186 GLU A N 1
ATOM 1514 C CA . GLU A 1 186 ? -13.952 12.969 -6.716 1.00 88.81 186 GLU A CA 1
ATOM 1515 C C . GLU A 1 186 ? -15.320 13.605 -6.392 1.00 88.81 186 GLU A C 1
ATOM 1517 O O . GLU A 1 186 ? -15.469 14.299 -5.391 1.00 88.81 186 GLU A O 1
ATOM 1522 N N . ASN A 1 187 ? -16.355 13.274 -7.171 1.00 91.81 187 ASN A N 1
ATOM 1523 C CA . ASN A 1 187 ? -17.692 13.854 -7.020 1.00 91.81 187 ASN A CA 1
ATOM 1524 C C . ASN A 1 187 ? -18.472 13.318 -5.811 1.00 91.81 187 ASN A C 1
ATOM 1526 O O . ASN A 1 187 ? -19.330 14.016 -5.278 1.00 91.81 187 ASN A O 1
ATOM 1530 N N . ASN A 1 188 ? -18.229 12.068 -5.402 1.00 94.25 188 ASN A N 1
ATOM 1531 C CA . ASN A 1 188 ? -18.969 11.432 -4.303 1.00 94.25 188 ASN A CA 1
ATOM 1532 C C . ASN A 1 188 ? -18.193 11.411 -2.979 1.00 94.25 188 ASN A C 1
ATOM 1534 O O . ASN A 1 188 ? -18.724 10.937 -1.973 1.00 94.25 188 ASN A O 1
ATOM 1538 N N . LEU A 1 189 ? -16.966 11.941 -2.971 1.00 93.69 189 LEU A N 1
ATOM 1539 C CA . LEU A 1 189 ? -16.096 11.971 -1.804 1.00 93.69 189 LEU A CA 1
ATOM 1540 C C . LEU A 1 189 ? -16.754 12.668 -0.612 1.00 93.69 189 LEU A C 1
ATOM 1542 O O . LEU A 1 189 ? -16.722 12.132 0.491 1.00 93.69 189 LEU A O 1
ATOM 1546 N N . THR A 1 190 ? -17.384 13.824 -0.822 1.00 94.69 190 THR A N 1
ATOM 1547 C CA . THR A 1 190 ? -18.039 14.574 0.260 1.00 94.69 190 THR A CA 1
ATOM 1548 C C . THR A 1 190 ? -19.157 13.755 0.901 1.00 94.69 190 THR A C 1
ATOM 1550 O O . THR A 1 190 ? -19.136 13.543 2.106 1.00 94.69 190 THR A O 1
ATOM 1553 N N . SER A 1 191 ? -20.060 13.180 0.098 1.00 95.75 191 SER A N 1
ATOM 1554 C CA . SER A 1 191 ? -21.153 12.340 0.610 1.00 95.75 191 SER A CA 1
ATOM 1555 C C . SER A 1 191 ? -20.654 11.077 1.317 1.00 95.75 191 SER A C 1
ATOM 1557 O O . SER A 1 191 ? -21.248 10.639 2.301 1.00 95.75 191 SER A O 1
ATOM 1559 N N . PHE A 1 192 ? -19.559 10.486 0.830 1.00 95.62 192 PHE A N 1
ATOM 1560 C CA . PHE A 1 192 ? -18.908 9.359 1.492 1.00 95.62 192 PHE A CA 1
ATOM 1561 C C . PHE A 1 192 ? -18.352 9.765 2.864 1.00 95.62 192 PHE A C 1
ATOM 1563 O O . PHE A 1 192 ? -18.592 9.072 3.852 1.00 95.62 192 PHE A O 1
ATOM 1570 N N . LEU A 1 193 ? -17.632 10.888 2.933 1.00 95.88 193 LEU A N 1
ATOM 1571 C CA . LEU A 1 193 ? -17.054 11.402 4.174 1.00 95.88 193 LEU A CA 1
ATOM 1572 C C . LEU A 1 193 ? -18.135 11.772 5.189 1.00 95.88 193 LEU A C 1
ATOM 1574 O O . LEU A 1 193 ? -17.989 11.418 6.354 1.00 95.88 193 LEU A O 1
ATOM 1578 N N . ASP A 1 194 ? -19.223 12.403 4.749 1.00 96.00 194 ASP A N 1
ATOM 1579 C CA . ASP A 1 194 ? -20.363 12.734 5.608 1.00 96.00 194 ASP A CA 1
ATOM 1580 C C . ASP A 1 194 ? -20.993 11.459 6.190 1.00 96.00 194 ASP A C 1
ATOM 1582 O O . ASP A 1 194 ? -21.237 11.378 7.390 1.00 96.00 194 ASP A O 1
ATOM 1586 N N . CYS A 1 195 ? -21.170 10.413 5.371 1.00 95.31 195 CYS A N 1
ATOM 1587 C CA . CYS A 1 195 ? -21.683 9.123 5.837 1.00 95.31 195 CYS A CA 1
ATOM 1588 C C . CYS A 1 195 ? -20.764 8.469 6.883 1.00 95.31 195 CYS A C 1
ATOM 1590 O O . CYS A 1 195 ? -21.247 7.941 7.887 1.00 95.31 195 CYS A O 1
ATOM 1592 N N . VAL A 1 196 ? -19.445 8.503 6.664 1.00 95.00 196 VAL A N 1
ATOM 1593 C CA . VAL A 1 196 ? -18.467 7.982 7.630 1.00 95.00 196 VAL A CA 1
ATOM 1594 C C . VAL A 1 196 ? -18.479 8.809 8.916 1.00 95.00 196 VAL A C 1
ATOM 1596 O O . VAL A 1 196 ? -18.463 8.219 9.991 1.00 95.00 196 VAL A O 1
ATOM 1599 N N . ALA A 1 197 ? -18.557 10.140 8.820 1.00 95.25 197 ALA A N 1
ATOM 1600 C CA . ALA A 1 197 ? -18.622 11.035 9.974 1.00 95.25 197 ALA A CA 1
ATOM 1601 C C . ALA A 1 197 ? -19.862 10.760 10.832 1.00 95.25 197 ALA A C 1
ATOM 1603 O O . ALA A 1 197 ? -19.732 10.556 12.033 1.00 95.25 197 ALA A O 1
ATOM 1604 N N . THR A 1 198 ? -21.050 10.665 10.219 1.00 94.44 198 THR A N 1
ATOM 1605 C CA . THR A 1 198 ? -22.287 10.334 10.945 1.00 94.44 198 THR A CA 1
ATOM 1606 C C . THR A 1 198 ? -22.167 8.997 11.668 1.00 94.44 198 THR A C 1
ATOM 1608 O O . THR A 1 198 ? -22.473 8.914 12.851 1.00 94.44 198 THR A O 1
ATOM 1611 N N . LYS A 1 199 ? -21.655 7.957 10.997 1.00 91.81 199 LYS A N 1
ATOM 1612 C CA . LYS A 1 199 ? -21.505 6.635 11.622 1.00 91.81 199 LYS A CA 1
ATOM 1613 C C . LYS A 1 199 ? -20.444 6.598 12.719 1.00 91.81 199 LYS A C 1
ATOM 1615 O O . LYS A 1 199 ? -20.571 5.787 13.629 1.00 91.81 199 LYS A O 1
ATOM 1620 N N . LEU A 1 200 ? -19.396 7.417 12.625 1.00 90.81 200 LEU A N 1
ATOM 1621 C CA . LEU A 1 200 ? -18.412 7.559 13.698 1.00 90.81 200 LEU A CA 1
ATOM 1622 C C . LEU A 1 200 ? -19.028 8.250 14.916 1.00 90.81 200 LEU A C 1
ATOM 1624 O O . LEU A 1 200 ? -18.874 7.725 16.013 1.00 90.81 200 LEU A O 1
ATOM 1628 N N . ASN A 1 201 ? -19.796 9.324 14.717 1.00 91.19 201 ASN A N 1
ATOM 1629 C CA . ASN A 1 201 ? -20.524 9.986 15.803 1.00 91.19 201 ASN A CA 1
ATOM 1630 C C . ASN A 1 201 ? -21.517 9.020 16.473 1.00 91.19 201 ASN A C 1
ATOM 1632 O O . ASN A 1 201 ? -21.531 8.906 17.691 1.00 91.19 201 ASN A O 1
ATOM 1636 N N . ASP A 1 202 ? -22.257 8.221 15.693 1.00 88.81 202 ASP A N 1
ATOM 1637 C CA . ASP A 1 202 ? -23.162 7.197 16.240 1.00 88.81 202 ASP A CA 1
ATOM 1638 C C . ASP A 1 202 ? -22.426 6.139 17.088 1.00 88.81 202 ASP A C 1
ATOM 1640 O O . ASP A 1 202 ? -23.020 5.506 17.964 1.00 88.81 202 ASP A O 1
ATOM 1644 N N . ILE A 1 203 ? -21.156 5.855 16.774 1.00 85.81 203 ILE A N 1
ATOM 1645 C CA . ILE A 1 203 ? -20.314 4.938 17.555 1.00 85.81 203 ILE A CA 1
ATOM 1646 C C . ILE A 1 203 ? -19.828 5.615 18.825 1.00 85.81 203 ILE A C 1
ATOM 1648 O O . ILE A 1 203 ? -19.835 4.978 19.875 1.00 85.81 203 ILE A O 1
ATOM 1652 N N . GLU A 1 204 ? -19.413 6.871 18.722 1.00 84.88 204 GLU A N 1
ATOM 1653 C CA . GLU A 1 204 ? -18.958 7.679 19.844 1.00 84.88 204 GLU A CA 1
ATOM 1654 C C . GLU A 1 204 ? -20.072 7.876 20.878 1.00 84.88 204 GLU A C 1
ATOM 1656 O O . GLU A 1 204 ? -19.855 7.590 22.053 1.00 84.88 204 GLU A O 1
ATOM 1661 N N . ASP A 1 205 ? -21.288 8.212 20.441 1.00 86.19 205 ASP A N 1
ATOM 1662 C CA . ASP A 1 205 ? -22.463 8.356 21.310 1.00 86.19 205 ASP A CA 1
ATOM 1663 C C . ASP A 1 205 ? -22.765 7.044 22.055 1.00 86.19 205 ASP A C 1
ATOM 1665 O O . ASP A 1 205 ? -22.909 7.016 23.278 1.00 86.19 205 ASP A O 1
ATOM 1669 N N . LYS A 1 206 ? -22.758 5.909 21.340 1.00 82.44 206 LYS A N 1
ATOM 1670 C CA . LYS A 1 206 ? -22.923 4.581 21.963 1.00 82.44 206 LYS A CA 1
ATOM 1671 C C . LYS A 1 206 ? -21.792 4.259 22.932 1.00 82.44 206 LYS A C 1
ATOM 1673 O O . LYS A 1 206 ? -22.015 3.581 23.934 1.00 82.44 206 LYS A O 1
ATOM 1678 N N . PHE A 1 207 ? -20.570 4.672 22.611 1.00 78.69 207 PHE A N 1
ATOM 1679 C CA . PHE A 1 207 ? -19.417 4.454 23.470 1.00 78.69 207 PHE A CA 1
ATOM 1680 C C . PHE A 1 207 ? -19.535 5.269 24.762 1.00 78.69 207 PHE A C 1
ATOM 1682 O O . PHE A 1 207 ? -19.269 4.729 25.839 1.00 78.69 207 PHE A O 1
ATOM 1689 N N . ALA A 1 208 ? -20.003 6.514 24.670 1.00 81.06 208 ALA A N 1
ATOM 1690 C CA . ALA A 1 208 ? -20.286 7.367 25.816 1.00 81.06 208 ALA A CA 1
ATOM 1691 C C . ALA A 1 208 ? -21.372 6.758 26.719 1.00 81.06 208 ALA A C 1
ATOM 1693 O O . ALA A 1 208 ? -21.140 6.616 27.920 1.00 81.06 208 ALA A O 1
ATOM 1694 N N . ASP A 1 209 ? -22.490 6.296 26.147 1.00 81.88 209 ASP A N 1
ATOM 1695 C CA . ASP A 1 209 ? -23.582 5.654 26.896 1.00 81.88 209 ASP A CA 1
ATOM 1696 C C . ASP A 1 209 ? -23.107 4.404 27.652 1.00 81.88 209 ASP A C 1
ATOM 1698 O O . ASP A 1 209 ? -23.351 4.238 28.849 1.00 81.88 209 ASP A O 1
ATOM 1702 N N . VAL A 1 210 ? -22.382 3.517 26.964 1.00 77.50 210 VAL A N 1
ATOM 1703 C CA . VAL A 1 210 ? -21.866 2.271 27.553 1.00 77.50 210 VAL A CA 1
ATOM 1704 C C . VAL A 1 210 ? -20.840 2.558 28.645 1.00 77.50 210 VAL A C 1
ATOM 1706 O O . VAL A 1 210 ? -20.840 1.891 29.681 1.00 77.50 210 VAL A O 1
ATOM 1709 N N . THR A 1 211 ? -19.970 3.545 28.426 1.00 76.06 211 THR A N 1
ATOM 1710 C CA . THR A 1 211 ? -18.953 3.939 29.405 1.00 76.06 211 THR A CA 1
ATOM 1711 C C . THR A 1 211 ? -19.595 4.562 30.640 1.00 76.06 211 THR A C 1
ATOM 1713 O O . THR A 1 211 ? -19.190 4.229 31.752 1.00 76.06 211 THR A O 1
ATOM 1716 N N . ALA A 1 212 ? -20.633 5.388 30.472 1.00 81.12 212 ALA A N 1
ATOM 1717 C CA . ALA A 1 212 ? -21.402 5.947 31.580 1.00 81.12 212 ALA A CA 1
ATOM 1718 C C . ALA A 1 212 ? -22.062 4.838 32.415 1.00 81.12 212 ALA A C 1
ATOM 1720 O O . ALA A 1 212 ? -21.848 4.770 33.622 1.00 81.12 212 ALA A O 1
ATOM 1721 N N . MET A 1 213 ? -22.752 3.892 31.765 1.00 79.69 213 MET A N 1
ATOM 1722 C CA . MET A 1 213 ? -23.363 2.746 32.452 1.00 79.69 213 MET A CA 1
ATOM 1723 C C . MET A 1 213 ? -22.336 1.885 33.200 1.00 79.69 213 MET A C 1
ATOM 1725 O O . MET A 1 213 ? -22.608 1.410 34.304 1.00 79.69 213 MET A O 1
ATOM 1729 N N . ALA A 1 214 ? -21.161 1.656 32.606 1.00 75.69 214 ALA A N 1
ATOM 1730 C CA . ALA A 1 214 ? -20.088 0.901 33.247 1.00 75.69 214 ALA A CA 1
ATOM 1731 C C . ALA A 1 214 ? -19.497 1.657 34.447 1.00 75.69 214 ALA A C 1
ATOM 1733 O O . ALA A 1 214 ? -19.206 1.040 35.473 1.00 75.69 214 ALA A O 1
ATOM 1734 N N . ASN A 1 215 ? -19.347 2.981 34.345 1.00 79.44 215 ASN A N 1
ATOM 1735 C CA . ASN A 1 215 ? -18.852 3.802 35.443 1.00 79.44 215 ASN A CA 1
ATOM 1736 C C . ASN A 1 215 ? -19.851 3.845 36.610 1.00 79.44 215 ASN A C 1
ATOM 1738 O O . ASN A 1 215 ? -19.441 3.636 37.749 1.00 79.44 215 ASN A O 1
ATOM 1742 N N . ASP A 1 216 ? -21.152 3.976 36.335 1.00 81.94 216 ASP A N 1
ATOM 1743 C CA . ASP A 1 216 ? -22.208 3.913 37.357 1.00 81.94 216 ASP A CA 1
ATOM 1744 C C . ASP A 1 216 ? -22.197 2.568 38.106 1.00 81.94 216 ASP A C 1
ATOM 1746 O O . ASP A 1 216 ? -22.342 2.515 39.330 1.00 81.94 216 ASP A O 1
ATOM 1750 N N . GLN A 1 217 ? -21.979 1.459 37.387 1.00 79.56 217 GLN A N 1
ATOM 1751 C CA . GLN A 1 217 ? -21.839 0.130 37.995 1.00 79.56 217 GLN A CA 1
ATOM 1752 C C . GLN A 1 217 ? -20.593 0.027 38.882 1.00 79.56 217 GLN A C 1
ATOM 1754 O O . GLN A 1 217 ? -20.665 -0.536 39.977 1.00 79.56 217 GLN A O 1
ATOM 1759 N N . LEU A 1 218 ? -19.459 0.569 38.428 1.00 75.94 218 LEU A N 1
ATOM 1760 C CA . LEU A 1 218 ? -18.218 0.592 39.203 1.00 75.94 218 LEU A CA 1
ATOM 1761 C C . LEU A 1 218 ? -18.344 1.474 40.451 1.00 75.94 218 LEU A C 1
ATOM 1763 O O . LEU A 1 218 ? -17.861 1.089 41.514 1.00 75.94 218 LEU A O 1
ATOM 1767 N N . GLU A 1 219 ? -19.007 2.626 40.356 1.00 81.12 219 GLU A N 1
ATOM 1768 C CA . GLU A 1 219 ? -19.276 3.505 41.498 1.00 81.12 219 GLU A CA 1
ATOM 1769 C C . GLU A 1 219 ? -20.213 2.845 42.512 1.00 81.12 219 GLU A C 1
ATOM 1771 O O . GLU A 1 219 ? -19.905 2.840 43.706 1.00 81.12 219 GLU A O 1
ATOM 1776 N N . ALA A 1 220 ? -21.294 2.200 42.059 1.00 79.31 220 ALA A N 1
ATOM 1777 C CA . ALA A 1 220 ? -22.197 1.452 42.935 1.00 79.31 220 ALA A CA 1
ATOM 1778 C C . ALA A 1 220 ? -21.463 0.335 43.701 1.00 79.31 220 ALA A C 1
ATOM 1780 O O . ALA A 1 220 ? -21.671 0.160 44.904 1.00 79.31 220 ALA A O 1
ATOM 1781 N N . GLN A 1 221 ? -20.552 -0.374 43.031 1.00 72.25 221 GLN A N 1
ATOM 1782 C CA . GLN A 1 221 ? -19.726 -1.415 43.649 1.00 72.25 221 GLN A CA 1
ATOM 1783 C C . GLN A 1 221 ? -18.659 -0.861 44.588 1.00 72.25 221 GLN A C 1
ATOM 1785 O O . GLN A 1 221 ? -18.378 -1.479 45.617 1.00 72.25 221 GLN A O 1
ATOM 1790 N N . ARG A 1 222 ? -18.054 0.291 44.269 1.00 75.12 222 ARG A N 1
ATOM 1791 C CA . ARG A 1 222 ? -17.138 0.983 45.187 1.00 75.12 222 ARG A CA 1
ATOM 1792 C C . ARG A 1 222 ? -17.866 1.374 46.463 1.00 75.12 222 ARG A C 1
ATOM 1794 O O . ARG A 1 222 ? -17.366 1.073 47.540 1.00 75.12 222 ARG A O 1
ATOM 1801 N N . LEU A 1 223 ? -19.069 1.932 46.348 1.00 76.94 223 LEU A N 1
ATOM 1802 C CA . LEU A 1 223 ? -19.892 2.312 47.496 1.00 76.94 223 LEU A CA 1
ATOM 1803 C C . LEU A 1 223 ? -20.311 1.090 48.333 1.00 76.94 223 LEU A C 1
ATOM 1805 O O . LEU A 1 223 ? -20.325 1.145 49.563 1.00 76.94 223 LEU A O 1
ATOM 1809 N N . GLU A 1 224 ? -20.625 -0.035 47.683 1.00 74.06 224 GLU A N 1
ATOM 1810 C CA . GLU A 1 224 ? -20.916 -1.308 48.356 1.00 74.06 224 GLU A CA 1
ATOM 1811 C C . GLU A 1 224 ? -19.676 -1.878 49.065 1.00 74.06 224 GLU A C 1
ATOM 1813 O O . GLU A 1 224 ? -19.764 -2.312 50.216 1.00 74.06 224 GLU A O 1
ATOM 1818 N N . SER A 1 225 ? -18.509 -1.802 48.422 1.00 71.31 225 SER A N 1
ATOM 1819 C CA . SER A 1 225 ? -17.223 -2.230 48.985 1.00 71.31 225 SER A CA 1
ATOM 1820 C C . SER A 1 225 ? -16.798 -1.351 50.165 1.00 71.31 225 SER A C 1
ATOM 1822 O O . SER A 1 225 ? -16.392 -1.875 51.197 1.00 71.31 225 SER A O 1
ATOM 1824 N N . GLU A 1 226 ? -16.955 -0.028 50.074 1.00 71.81 226 GLU A N 1
ATOM 1825 C CA . GLU A 1 226 ? -16.723 0.912 51.180 1.00 71.81 226 GLU A CA 1
ATOM 1826 C C . GLU A 1 226 ? -17.693 0.671 52.340 1.00 71.81 226 GLU A C 1
ATOM 1828 O O . GLU A 1 226 ? -17.292 0.717 53.502 1.00 71.81 226 GLU A O 1
ATOM 1833 N N . ARG A 1 227 ? -18.956 0.331 52.053 1.00 68.75 227 ARG A N 1
ATOM 1834 C CA . ARG A 1 227 ? -19.942 -0.048 53.076 1.00 68.75 227 ARG A CA 1
ATOM 1835 C C . ARG A 1 227 ? -19.589 -1.365 53.774 1.00 68.75 227 ARG A C 1
ATOM 1837 O O . ARG A 1 227 ? -19.896 -1.520 54.956 1.00 68.75 227 ARG A O 1
ATOM 1844 N N . LEU A 1 228 ? -18.970 -2.309 53.067 1.00 62.97 228 LEU A N 1
ATOM 1845 C CA . LEU A 1 228 ? -18.465 -3.566 53.629 1.00 62.97 228 LEU A CA 1
ATOM 1846 C C . LEU A 1 228 ? -17.179 -3.350 54.442 1.00 62.97 228 LEU A C 1
ATOM 1848 O O . LEU A 1 228 ? -17.069 -3.883 55.542 1.00 62.97 228 LEU A O 1
ATOM 1852 N N . VAL A 1 229 ? -16.250 -2.512 53.967 1.00 59.97 229 VAL A N 1
ATOM 1853 C CA . VAL A 1 229 ? -15.006 -2.162 54.680 1.00 59.97 229 VAL A CA 1
ATOM 1854 C C . VAL A 1 229 ? -15.277 -1.292 55.911 1.00 59.97 229 VAL A C 1
ATOM 1856 O O . VAL A 1 229 ? -14.665 -1.501 56.954 1.00 59.97 229 VAL A O 1
ATOM 1859 N N . GLY A 1 230 ? -16.252 -0.383 55.853 1.00 56.50 230 GLY A N 1
ATOM 1860 C CA . GLY A 1 230 ? -16.708 0.394 57.011 1.00 56.50 230 GLY A CA 1
ATOM 1861 C C . GLY A 1 230 ? -17.352 -0.462 58.107 1.00 56.50 230 GLY A C 1
ATOM 1862 O O . GLY A 1 230 ? -17.337 -0.072 59.269 1.00 56.50 230 GLY A O 1
ATOM 1863 N N . LYS A 1 231 ? -17.854 -1.656 57.763 1.00 51.91 231 LYS A N 1
ATOM 1864 C CA . LYS A 1 231 ? -18.356 -2.654 58.721 1.00 51.91 231 LYS A CA 1
ATOM 1865 C C . LYS A 1 231 ? -17.271 -3.565 59.302 1.00 51.91 231 LYS A C 1
ATOM 1867 O O . LYS A 1 231 ? -17.562 -4.289 60.242 1.00 51.91 231 LYS A O 1
ATOM 1872 N N . LEU A 1 232 ? -16.042 -3.535 58.779 1.00 49.09 232 LEU A N 1
ATOM 1873 C CA . LEU A 1 232 ? -14.915 -4.316 59.311 1.00 49.09 232 LEU A CA 1
ATOM 1874 C C . LEU A 1 232 ? -14.214 -3.639 60.503 1.00 49.09 232 LEU A C 1
ATOM 1876 O O . LEU A 1 232 ? -13.337 -4.248 61.109 1.00 49.09 232 LEU A O 1
ATOM 1880 N N . PHE A 1 233 ? -14.588 -2.404 60.856 1.00 50.97 233 PHE A N 1
ATOM 1881 C CA . PHE A 1 233 ? -14.066 -1.693 62.033 1.00 50.97 233 PHE A CA 1
ATOM 1882 C C . PHE A 1 233 ? -15.012 -1.722 63.249 1.00 50.97 233 PHE A C 1
ATOM 1884 O O . PHE A 1 233 ? -14.667 -1.157 64.285 1.00 50.97 233 PHE A O 1
ATOM 1891 N N . GLU A 1 234 ? -16.153 -2.415 63.159 1.00 52.91 234 GLU A N 1
ATOM 1892 C CA . GLU A 1 234 ? -17.006 -2.757 64.306 1.00 52.91 234 GLU A CA 1
ATOM 1893 C C . GLU A 1 234 ? -17.029 -4.297 64.491 1.00 52.91 234 GLU A C 1
ATOM 1895 O O . GLU A 1 234 ? -17.724 -5.009 63.774 1.00 52.91 234 GLU A O 1
ATOM 1900 N N . ASP A 1 235 ? -16.233 -4.763 65.467 1.00 38.28 235 ASP A N 1
ATOM 1901 C CA . ASP A 1 235 ? -16.214 -6.064 66.179 1.00 38.28 235 ASP A CA 1
ATOM 1902 C C . ASP A 1 235 ? -15.657 -7.378 65.534 1.00 38.28 235 ASP A C 1
ATOM 1904 O O . ASP A 1 235 ? -16.358 -8.122 64.857 1.00 38.28 235 ASP A O 1
ATOM 1908 N N . GLU A 1 236 ? -14.415 -7.714 65.957 1.00 40.91 236 GLU A N 1
ATOM 1909 C CA . GLU A 1 236 ? -13.791 -9.034 66.294 1.00 40.91 236 GLU A CA 1
ATOM 1910 C C . GLU A 1 236 ? -13.524 -10.160 65.235 1.00 40.91 236 GLU A C 1
ATOM 1912 O O . GLU A 1 236 ? -14.151 -10.231 64.179 1.00 40.91 236 GLU A O 1
ATOM 1917 N N . PRO A 1 237 ? -12.520 -11.052 65.483 1.00 45.44 237 PRO A N 1
ATOM 1918 C CA . PRO A 1 237 ? -11.748 -11.758 64.460 1.00 45.44 237 PRO A CA 1
ATOM 1919 C C . PRO A 1 237 ? -12.277 -13.165 64.138 1.00 45.44 237 PRO A C 1
ATOM 1921 O O . PRO A 1 237 ? -12.311 -14.061 64.981 1.00 45.44 237 PRO A O 1
ATOM 1924 N N . GLY A 1 238 ? -12.583 -13.412 62.866 1.00 36.50 238 GLY A N 1
ATOM 1925 C CA . GLY A 1 238 ? -12.908 -14.745 62.359 1.00 36.50 238 GLY A CA 1
ATOM 1926 C C . GLY A 1 238 ? -12.731 -14.800 60.848 1.00 36.50 238 GLY A C 1
ATOM 1927 O O . GLY A 1 238 ? -13.421 -14.098 60.120 1.00 36.50 238 GLY A O 1
ATOM 1928 N N . GLY A 1 239 ? -11.756 -15.591 60.399 1.00 45.81 239 GLY A N 1
ATOM 1929 C CA . GLY A 1 239 ? -11.282 -15.640 59.018 1.00 45.81 239 GLY A CA 1
ATOM 1930 C C . GLY A 1 239 ? -12.326 -15.997 57.957 1.00 45.81 239 GLY A C 1
ATOM 1931 O O . GLY A 1 239 ? -13.314 -16.684 58.210 1.00 45.81 239 GLY A O 1
ATOM 1932 N N . GLY A 1 240 ? -12.026 -15.574 56.732 1.00 34.53 240 GLY A N 1
ATOM 1933 C CA . GLY A 1 240 ? -12.745 -15.955 55.526 1.00 34.53 240 GLY A CA 1
ATOM 1934 C C . GLY A 1 240 ? -12.141 -15.264 54.313 1.00 34.53 240 GLY A C 1
ATOM 1935 O O . GLY A 1 240 ? -12.479 -14.123 54.020 1.00 34.53 240 GLY A O 1
ATOM 1936 N N . ASP A 1 241 ? -11.233 -15.959 53.628 1.00 43.75 241 ASP A N 1
ATOM 1937 C CA . ASP A 1 241 ? -10.728 -15.580 52.311 1.00 43.75 241 ASP A CA 1
ATOM 1938 C C . ASP A 1 241 ? -11.895 -15.468 51.322 1.00 43.75 241 ASP A C 1
ATOM 1940 O O . ASP A 1 241 ? -12.426 -16.466 50.835 1.00 43.75 241 ASP A O 1
ATOM 1944 N N . SER A 1 242 ? -12.284 -14.245 50.989 1.00 42.53 242 SER A N 1
ATOM 1945 C CA . SER A 1 242 ? -13.118 -13.970 49.825 1.00 42.53 242 SER A CA 1
ATOM 1946 C C . SER A 1 242 ? -12.428 -12.901 48.997 1.00 42.53 242 SER A C 1
ATOM 1948 O O . SER A 1 242 ? -12.643 -11.704 49.183 1.00 42.53 242 SER A O 1
ATOM 1950 N N . SER A 1 243 ? -11.560 -13.355 48.089 1.00 43.69 243 SER A N 1
ATOM 1951 C CA . SER A 1 243 ? -11.041 -12.544 46.995 1.00 43.69 243 SER A CA 1
ATOM 1952 C C . SER A 1 243 ? -12.229 -12.029 46.183 1.00 43.69 243 SER A C 1
ATOM 1954 O O . SER A 1 243 ? -12.821 -12.772 45.396 1.00 43.69 243 SER A O 1
ATOM 1956 N N . ALA A 1 244 ? -12.602 -10.773 46.414 1.00 42.38 244 ALA A N 1
ATOM 1957 C CA . ALA A 1 244 ? -13.568 -10.053 45.606 1.00 42.38 244 ALA A CA 1
ATOM 1958 C C . ALA A 1 244 ? -13.054 -10.032 44.160 1.00 42.38 244 ALA A C 1
ATOM 1960 O O . ALA A 1 244 ? -12.117 -9.307 43.826 1.00 42.38 244 ALA A O 1
ATOM 1961 N N . ALA A 1 245 ? -13.620 -10.895 43.318 1.00 43.56 245 ALA A N 1
ATOM 1962 C CA . ALA A 1 245 ? -13.391 -10.860 41.887 1.00 43.56 245 ALA A CA 1
ATOM 1963 C C . ALA A 1 245 ? -13.952 -9.531 41.373 1.00 43.56 245 ALA A C 1
ATOM 1965 O O . ALA A 1 245 ? -15.160 -9.302 41.423 1.00 43.56 245 ALA A O 1
ATOM 1966 N N . SER A 1 246 ? -13.069 -8.645 40.919 1.00 43.59 246 SER A N 1
ATOM 1967 C CA . SER A 1 246 ? -13.470 -7.449 40.191 1.00 43.59 246 SER A CA 1
ATOM 1968 C C . SER A 1 246 ? -14.309 -7.870 38.979 1.00 43.59 246 SER A C 1
ATOM 1970 O O . SER A 1 246 ? -13.918 -8.796 38.257 1.00 43.59 246 SER A O 1
ATOM 1972 N N . PRO A 1 247 ? -15.453 -7.226 38.703 1.00 40.59 247 PRO A N 1
ATOM 1973 C CA . PRO A 1 247 ? -16.117 -7.411 37.431 1.00 40.59 247 PRO A CA 1
ATOM 1974 C C . PRO A 1 247 ? -15.284 -6.634 36.422 1.00 40.59 247 PRO A C 1
ATOM 1976 O O . PRO A 1 247 ? -15.437 -5.429 36.236 1.00 40.59 247 PRO A O 1
ATOM 1979 N N . ALA A 1 248 ? -14.326 -7.324 35.814 1.00 49.22 248 ALA A N 1
ATOM 1980 C CA . ALA A 1 248 ? -13.655 -6.810 34.643 1.00 49.22 248 ALA A CA 1
ATOM 1981 C C . ALA A 1 248 ? -14.744 -6.597 33.592 1.00 49.22 248 ALA A C 1
ATOM 1983 O O . ALA A 1 248 ? -15.343 -7.573 33.134 1.00 49.22 248 ALA A O 1
ATOM 1984 N N . VAL A 1 249 ? -15.015 -5.338 33.226 1.00 55.44 249 VAL A N 1
ATOM 1985 C CA . VAL A 1 249 ? -15.647 -5.041 31.937 1.00 55.44 249 VAL A CA 1
ATOM 1986 C C . VAL A 1 249 ? -14.853 -5.870 30.941 1.00 55.44 249 VAL A C 1
ATOM 1988 O O . VAL A 1 249 ? -13.638 -5.661 30.835 1.00 55.44 249 VAL A O 1
ATOM 1991 N N . PRO A 1 250 ? -15.461 -6.891 30.320 1.00 55.28 250 PRO A N 1
ATOM 1992 C CA . PRO A 1 250 ? -14.683 -7.771 29.490 1.00 55.28 250 PRO A CA 1
ATOM 1993 C C . PRO A 1 250 ? -14.109 -6.880 28.384 1.00 55.28 250 PRO A C 1
ATOM 1995 O O . PRO A 1 250 ? -14.790 -6.007 27.846 1.00 55.28 250 PRO A O 1
ATOM 1998 N N . MET A 1 251 ? -12.803 -6.977 28.168 1.00 60.16 251 MET A N 1
ATOM 1999 C CA . MET A 1 251 ? -12.053 -6.159 27.221 1.00 60.16 251 MET A CA 1
ATOM 2000 C C . MET A 1 251 ? -11.177 -7.113 26.429 1.00 60.16 251 MET A C 1
ATOM 2002 O O . MET A 1 251 ? -10.591 -8.043 26.991 1.00 60.16 251 MET A O 1
ATOM 2006 N N . VAL A 1 252 ? -11.142 -6.947 25.107 1.00 63.94 252 VAL A N 1
ATOM 2007 C CA . VAL A 1 252 ? -10.246 -7.757 24.281 1.00 63.94 252 VAL A CA 1
ATOM 2008 C C . VAL A 1 252 ? -8.826 -7.335 24.638 1.00 63.94 252 VAL A C 1
ATOM 2010 O O . VAL A 1 252 ? -8.543 -6.140 24.686 1.00 63.94 252 VAL A O 1
ATOM 2013 N N . SER A 1 253 ? -7.936 -8.294 24.910 1.00 66.62 253 SER A N 1
ATOM 2014 C CA . SER A 1 253 ? -6.542 -7.954 25.194 1.00 66.62 253 SER A CA 1
ATOM 2015 C C . SER A 1 253 ? -5.943 -7.170 24.016 1.00 66.62 253 SER A C 1
ATOM 2017 O O . SER A 1 253 ? -6.248 -7.485 22.858 1.00 66.62 253 SER A O 1
ATOM 2019 N N . PRO A 1 254 ? -5.088 -6.165 24.274 1.00 61.78 254 PRO A N 1
ATOM 2020 C CA . PRO A 1 254 ? -4.524 -5.318 23.219 1.00 61.78 254 PRO A CA 1
ATOM 2021 C C . PRO A 1 254 ? -3.791 -6.136 22.142 1.00 61.78 254 PRO A C 1
ATOM 2023 O O . PRO A 1 254 ? -3.906 -5.841 20.952 1.00 61.78 254 PRO A O 1
ATOM 2026 N N . ASP A 1 255 ? -3.141 -7.238 22.535 1.00 69.00 255 ASP A N 1
ATOM 2027 C CA . ASP A 1 255 ? -2.450 -8.162 21.624 1.00 69.00 255 ASP A CA 1
ATOM 2028 C C . ASP A 1 255 ? -3.402 -8.814 20.609 1.00 69.00 255 ASP A C 1
ATOM 2030 O O . ASP A 1 255 ? -3.061 -9.017 19.440 1.00 69.00 255 ASP A O 1
ATOM 2034 N N . MET A 1 256 ? -4.622 -9.149 21.042 1.00 75.38 256 MET A N 1
ATOM 2035 C CA . MET A 1 256 ? -5.630 -9.757 20.177 1.00 75.38 256 MET A CA 1
ATOM 2036 C C . MET A 1 256 ? -6.389 -8.702 19.364 1.00 75.38 256 MET A C 1
ATOM 2038 O O . MET A 1 256 ? -6.834 -9.002 18.255 1.00 75.38 256 MET A O 1
ATOM 2042 N N . GLY A 1 257 ? -6.497 -7.465 19.864 1.00 79.50 257 GLY A N 1
ATOM 2043 C CA . GLY A 1 257 ? -7.120 -6.341 19.158 1.00 79.50 257 GLY A CA 1
ATOM 2044 C C . GLY A 1 257 ? -6.465 -6.072 17.802 1.00 79.50 257 GLY A C 1
ATOM 2045 O O . GLY A 1 257 ? -7.135 -6.090 16.766 1.00 79.50 257 GLY A O 1
ATOM 2046 N N . PHE A 1 258 ? -5.134 -5.964 17.782 1.00 82.62 258 PHE A N 1
ATOM 2047 C CA . PHE A 1 258 ? -4.376 -5.738 16.549 1.00 82.62 258 PHE A CA 1
ATOM 2048 C C . PHE A 1 258 ? -4.486 -6.901 15.548 1.00 82.62 258 PHE A C 1
ATOM 2050 O O . PHE A 1 258 ? -4.762 -6.704 14.362 1.00 82.62 258 PHE A O 1
ATOM 2057 N N . VAL A 1 259 ? -4.335 -8.140 16.027 1.00 85.88 259 VAL A N 1
ATOM 2058 C CA . VAL A 1 259 ? -4.492 -9.360 15.212 1.00 85.88 259 VAL A CA 1
ATOM 2059 C C . VAL A 1 259 ? -5.885 -9.418 14.591 1.00 85.88 259 VAL A C 1
ATOM 2061 O O . VAL A 1 259 ? -6.025 -9.718 13.403 1.00 85.88 259 VAL A O 1
ATOM 2064 N N . ASN A 1 260 ? -6.916 -9.111 15.376 1.00 84.81 260 ASN A N 1
ATOM 2065 C CA . ASN A 1 260 ? -8.291 -9.063 14.903 1.00 84.81 260 ASN A CA 1
ATOM 2066 C C . ASN A 1 260 ? -8.461 -7.987 13.831 1.00 84.81 260 ASN A C 1
ATOM 2068 O O . ASN A 1 260 ? -8.991 -8.289 12.764 1.00 84.81 260 ASN A O 1
ATOM 2072 N N . MET A 1 261 ? -7.951 -6.774 14.051 1.00 87.81 261 MET A N 1
ATOM 2073 C CA . MET A 1 261 ? -8.000 -5.683 13.072 1.00 87.81 261 MET A CA 1
ATOM 2074 C C . MET A 1 261 ? -7.451 -6.103 11.702 1.00 87.81 261 MET A C 1
ATOM 2076 O O . MET A 1 261 ? -8.108 -5.880 10.682 1.00 87.81 261 MET A O 1
ATOM 2080 N N . LEU A 1 262 ? -6.309 -6.796 11.677 1.00 90.00 262 LEU A N 1
ATOM 2081 C CA . LEU A 1 262 ? -5.740 -7.330 10.438 1.00 90.00 262 LEU A CA 1
ATOM 2082 C C . LEU A 1 262 ? -6.596 -8.453 9.834 1.00 90.00 262 LEU A C 1
ATOM 2084 O O . LEU A 1 262 ? -6.840 -8.451 8.627 1.00 90.00 262 LEU A O 1
ATOM 2088 N N . ARG A 1 263 ? -7.093 -9.398 10.646 1.00 89.56 263 ARG A N 1
ATOM 2089 C CA . ARG A 1 263 ? -7.953 -10.504 10.174 1.00 89.56 263 ARG A CA 1
ATOM 2090 C C . ARG A 1 263 ? -9.236 -9.995 9.527 1.00 89.56 263 ARG A C 1
ATOM 2092 O O . ARG A 1 263 ? -9.565 -10.417 8.421 1.00 89.56 263 ARG A O 1
ATOM 2099 N N . TYR A 1 264 ? -9.937 -9.078 10.188 1.00 88.81 264 TYR A N 1
ATOM 2100 C CA . TYR A 1 264 ? -11.155 -8.480 9.648 1.00 88.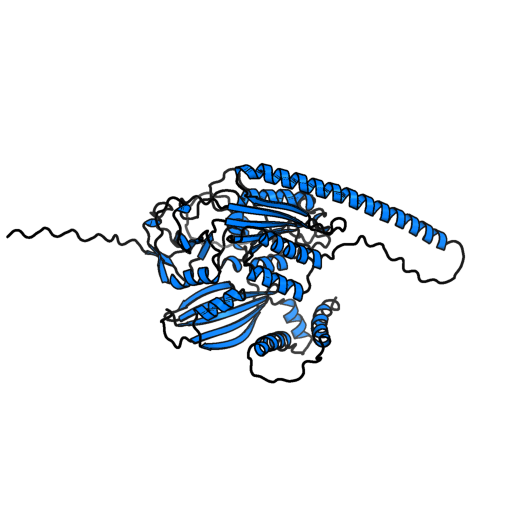81 264 TYR A CA 1
ATOM 2101 C C . TYR A 1 264 ? -10.864 -7.629 8.411 1.00 88.81 264 TYR A C 1
ATOM 2103 O O . TYR A 1 264 ? -11.643 -7.669 7.463 1.00 88.81 264 TYR A O 1
ATOM 2111 N N . GLY A 1 265 ? -9.717 -6.945 8.365 1.00 91.69 265 GLY A N 1
ATOM 2112 C CA . GLY A 1 265 ? -9.253 -6.249 7.167 1.00 91.69 265 GLY A CA 1
ATOM 2113 C C . GLY A 1 265 ? -9.063 -7.181 5.963 1.00 91.69 265 GLY A C 1
ATOM 2114 O O . GLY A 1 265 ? -9.539 -6.889 4.866 1.00 91.69 265 GLY A O 1
ATOM 2115 N N . ILE A 1 266 ? -8.432 -8.343 6.169 1.00 92.12 266 ILE A N 1
ATOM 2116 C CA . ILE A 1 266 ? -8.261 -9.369 5.126 1.00 92.12 266 I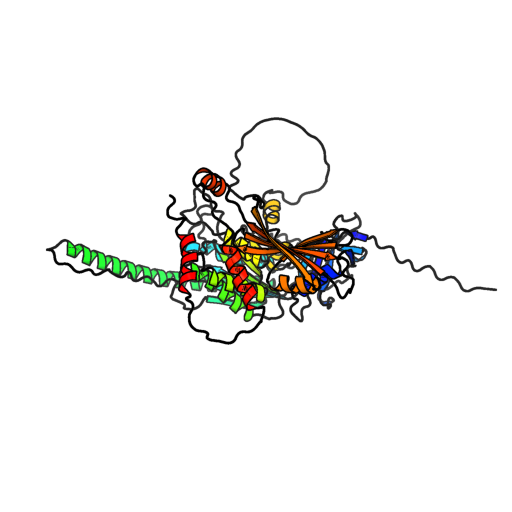LE A CA 1
ATOM 2117 C C . ILE A 1 266 ? -9.618 -9.922 4.672 1.00 92.12 266 ILE A C 1
ATOM 2119 O O . ILE A 1 266 ? -9.843 -10.056 3.470 1.00 92.12 266 ILE A O 1
ATOM 2123 N N . LEU A 1 267 ? -10.529 -10.212 5.605 1.00 91.56 267 LEU A N 1
ATOM 2124 C CA . LEU A 1 267 ? -11.883 -10.675 5.279 1.00 91.56 267 LEU A CA 1
ATOM 2125 C C . LEU A 1 267 ? -12.652 -9.625 4.466 1.00 91.56 267 LEU A C 1
ATOM 2127 O O . LEU A 1 267 ? -13.237 -9.950 3.439 1.00 91.56 267 LEU A O 1
ATOM 2131 N N . ALA A 1 268 ? -12.593 -8.355 4.867 1.00 92.44 268 ALA A N 1
ATOM 2132 C CA . ALA A 1 268 ? -13.220 -7.256 4.140 1.00 92.44 268 ALA A CA 1
ATOM 2133 C C . ALA A 1 268 ? -12.664 -7.108 2.714 1.00 92.44 268 ALA A C 1
ATOM 2135 O O . ALA A 1 268 ? -13.431 -6.865 1.785 1.00 92.44 268 ALA A O 1
ATOM 2136 N N . LEU A 1 269 ? -11.356 -7.314 2.515 1.00 92.38 269 LEU A N 1
ATOM 2137 C CA . LEU A 1 269 ? -10.743 -7.314 1.182 1.00 92.38 269 LEU A CA 1
ATOM 2138 C C . LEU A 1 269 ? -11.271 -8.445 0.295 1.00 92.38 269 LEU A C 1
ATOM 2140 O O . LEU A 1 269 ? -11.430 -8.240 -0.909 1.00 92.38 269 LEU A O 1
ATOM 2144 N N . GLN A 1 270 ? -11.543 -9.621 0.865 1.00 90.75 270 GLN A N 1
ATOM 2145 C CA . GLN A 1 270 ? -12.092 -10.768 0.131 1.00 90.75 270 GLN A CA 1
ATOM 2146 C C . GLN A 1 270 ? -13.526 -10.528 -0.362 1.00 90.75 270 GLN A C 1
ATOM 2148 O O . GLN A 1 270 ? -13.934 -11.150 -1.335 1.00 90.75 270 GLN A O 1
ATOM 2153 N N . LEU A 1 271 ? -14.265 -9.602 0.257 1.00 90.88 271 LEU A N 1
ATOM 2154 C CA . LEU A 1 271 ? -15.609 -9.205 -0.178 1.00 90.88 271 LEU A CA 1
ATOM 2155 C C . LEU A 1 271 ? -15.595 -8.181 -1.329 1.00 90.88 271 LEU A C 1
ATOM 2157 O O . LEU A 1 271 ? -16.651 -7.832 -1.852 1.00 90.88 271 LEU A O 1
ATOM 2161 N N . LEU A 1 272 ? -14.417 -7.673 -1.705 1.00 89.75 272 LEU A N 1
ATOM 2162 C CA . LEU A 1 272 ? -14.221 -6.711 -2.792 1.00 89.75 272 LEU A CA 1
ATOM 2163 C C . LEU A 1 272 ? -13.756 -7.415 -4.079 1.00 89.75 272 LEU A C 1
ATOM 2165 O O . LEU A 1 272 ? -13.191 -8.508 -3.997 1.00 89.75 272 LEU A O 1
ATOM 2169 N N . PRO A 1 273 ? -13.928 -6.793 -5.264 1.00 84.75 273 PRO A N 1
ATOM 2170 C CA . PRO A 1 273 ? -13.615 -7.418 -6.552 1.00 84.75 273 PRO A CA 1
ATOM 2171 C C . PRO A 1 273 ? -12.211 -8.047 -6.613 1.00 84.75 273 PRO A C 1
ATOM 2173 O O . PRO A 1 273 ? -11.214 -7.404 -6.278 1.00 84.75 273 PRO A O 1
ATOM 2176 N N . GLU A 1 274 ? -12.116 -9.299 -7.073 1.00 75.94 274 GLU A N 1
ATOM 2177 C CA . GLU A 1 274 ? -10.882 -10.100 -6.993 1.00 75.94 274 GLU A CA 1
ATOM 2178 C C . GLU A 1 274 ? -9.762 -9.627 -7.937 1.00 75.94 274 GLU A C 1
ATOM 2180 O O . GLU A 1 274 ? -8.580 -9.701 -7.581 1.00 75.94 274 GLU A O 1
ATOM 2185 N N . ASN A 1 275 ? -10.124 -9.073 -9.099 1.00 80.56 275 ASN A N 1
ATOM 2186 C CA . ASN A 1 275 ? -9.206 -8.598 -10.144 1.00 80.56 275 ASN A CA 1
ATOM 2187 C C . ASN A 1 275 ? -8.705 -7.173 -9.865 1.00 80.56 275 ASN A C 1
ATOM 2189 O O . ASN A 1 275 ? -8.809 -6.278 -10.699 1.00 80.56 275 ASN A O 1
ATOM 2193 N N . SER A 1 276 ? -8.216 -6.933 -8.648 1.00 82.94 276 SER A N 1
ATOM 2194 C CA . SER A 1 276 ? -7.782 -5.606 -8.209 1.00 82.94 276 SER A CA 1
ATOM 2195 C C . SER A 1 276 ? -6.562 -5.662 -7.291 1.00 82.94 276 SER A C 1
ATOM 2197 O O . SER A 1 276 ? -6.286 -6.669 -6.622 1.00 82.94 276 SER A O 1
ATOM 2199 N N . SER A 1 277 ? -5.819 -4.554 -7.255 1.00 89.06 277 SER A N 1
ATOM 2200 C CA . SER A 1 277 ? -4.713 -4.378 -6.313 1.00 89.06 277 SER A CA 1
ATOM 2201 C C . SER A 1 277 ? -5.266 -4.187 -4.900 1.00 89.06 277 SER A C 1
ATOM 2203 O O . SER A 1 277 ? -6.134 -3.344 -4.682 1.00 89.06 277 SER A O 1
ATOM 2205 N N . ALA A 1 278 ? -4.795 -4.992 -3.946 1.00 92.50 278 ALA A N 1
ATOM 2206 C CA . ALA A 1 278 ? -5.324 -5.027 -2.585 1.00 92.50 278 ALA A CA 1
ATOM 2207 C C . ALA A 1 278 ? -4.446 -4.232 -1.613 1.00 92.50 278 ALA A C 1
ATOM 2209 O O . ALA A 1 278 ? -3.251 -4.514 -1.491 1.00 92.50 278 ALA A O 1
ATOM 2210 N N . GLY A 1 279 ? -5.057 -3.298 -0.885 1.00 93.94 279 GLY A N 1
ATOM 2211 C CA . GLY A 1 279 ? -4.408 -2.517 0.164 1.00 93.94 279 GLY A CA 1
ATOM 2212 C C . GLY A 1 279 ? -5.198 -2.548 1.469 1.00 93.94 279 GLY A C 1
ATOM 2213 O O . GLY A 1 279 ? -6.420 -2.417 1.477 1.00 93.94 279 GLY A O 1
ATOM 2214 N N . LEU A 1 280 ? -4.490 -2.719 2.577 1.00 95.50 280 LEU A N 1
ATOM 2215 C CA . LEU A 1 280 ? -5.018 -2.613 3.932 1.00 95.50 280 LEU A CA 1
ATOM 2216 C C . LEU A 1 280 ? -4.356 -1.407 4.592 1.00 95.50 280 LEU A C 1
ATOM 2218 O O . LEU A 1 280 ? -3.134 -1.360 4.651 1.00 95.50 280 LEU A O 1
ATOM 2222 N N . VAL A 1 281 ? -5.130 -0.439 5.066 1.00 95.50 281 VAL A N 1
ATOM 2223 C CA . VAL A 1 281 ? -4.621 0.789 5.685 1.00 95.50 281 VAL A CA 1
ATOM 2224 C C . VAL A 1 281 ? -5.109 0.855 7.124 1.00 95.50 281 VAL A C 1
ATOM 2226 O O . VAL A 1 281 ? -6.306 0.956 7.365 1.00 95.50 281 VAL A O 1
ATOM 2229 N N . VAL A 1 282 ? -4.192 0.790 8.082 1.00 94.19 282 VAL A N 1
ATOM 2230 C CA . VAL A 1 282 ? -4.498 0.864 9.514 1.00 94.19 282 VAL A CA 1
ATOM 2231 C C . VAL A 1 282 ? -4.234 2.278 10.020 1.00 94.19 282 VAL A C 1
ATOM 2233 O O . VAL A 1 282 ? -3.139 2.802 9.838 1.00 94.19 282 VAL A O 1
ATOM 2236 N N . VAL A 1 283 ? -5.226 2.895 10.655 1.00 93.62 283 VAL A N 1
ATOM 2237 C CA . VAL A 1 283 ? -5.117 4.217 11.283 1.00 93.62 283 VAL A CA 1
ATOM 2238 C C . VAL A 1 283 ? -5.035 4.011 12.787 1.00 93.62 283 VAL A C 1
ATOM 2240 O O . VAL A 1 283 ? -6.020 3.580 13.373 1.00 93.62 283 VAL A O 1
ATOM 2243 N N . THR A 1 284 ? -3.874 4.260 13.391 1.00 90.50 284 THR A N 1
ATOM 2244 C CA . THR A 1 284 ? -3.593 3.937 14.804 1.00 90.50 284 THR A CA 1
ATOM 2245 C C . THR A 1 284 ? -2.576 4.909 15.394 1.00 90.50 284 THR A C 1
ATOM 2247 O O . THR A 1 284 ? -1.746 5.463 14.674 1.00 90.50 284 THR A O 1
ATOM 2250 N N . ASP A 1 285 ? -2.611 5.115 16.705 1.00 86.69 285 ASP A N 1
ATOM 2251 C CA . ASP A 1 285 ? -1.579 5.847 17.453 1.00 86.69 285 ASP A CA 1
ATOM 2252 C C . ASP A 1 285 ? -0.273 5.042 17.606 1.00 86.69 285 ASP A C 1
ATOM 2254 O O . ASP A 1 285 ? 0.768 5.591 17.967 1.00 86.69 285 ASP A O 1
ATOM 2258 N N . GLY A 1 286 ? -0.301 3.751 17.258 1.00 82.81 286 GLY A N 1
ATOM 2259 C CA . GLY A 1 286 ? 0.835 2.843 17.341 1.00 82.81 286 GLY A CA 1
ATOM 2260 C C . GLY A 1 286 ? 0.962 2.144 18.692 1.00 82.81 286 GLY A C 1
ATOM 2261 O O . GLY A 1 286 ? 1.947 1.434 18.888 1.00 82.81 286 GLY A O 1
ATOM 2262 N N . ALA A 1 287 ? -0.001 2.287 19.607 1.00 81.69 287 ALA A N 1
ATOM 2263 C CA . ALA A 1 287 ? -0.032 1.563 20.878 1.00 81.69 287 ALA A CA 1
ATOM 2264 C C . ALA A 1 287 ? -0.483 0.101 20.673 1.00 81.69 287 ALA A C 1
ATOM 2266 O O . ALA A 1 287 ? -1.540 -0.343 21.116 1.00 81.69 287 ALA A O 1
ATOM 2267 N N . ILE A 1 288 ? 0.336 -0.661 19.949 1.00 78.25 288 ILE A N 1
ATOM 2268 C CA . ILE A 1 288 ? 0.036 -2.028 19.528 1.00 78.25 288 ILE A CA 1
ATOM 2269 C C . ILE A 1 288 ? 0.649 -3.019 20.524 1.00 78.25 288 ILE A C 1
ATOM 2271 O O . ILE A 1 288 ? 1.860 -3.013 20.750 1.00 78.25 288 ILE A O 1
ATOM 2275 N N . GLY A 1 289 ? -0.182 -3.907 21.077 1.00 71.62 289 GLY A N 1
ATOM 2276 C CA . GLY A 1 289 ? 0.278 -5.043 21.878 1.00 71.62 289 GLY A CA 1
ATOM 2277 C C . GLY A 1 289 ? 1.078 -6.045 21.040 1.00 71.62 289 GLY A C 1
ATOM 2278 O O . GLY A 1 289 ? 0.799 -6.226 19.854 1.00 71.62 289 GLY A O 1
ATOM 2279 N N . LEU A 1 290 ? 2.085 -6.690 21.634 1.00 69.88 290 LEU A N 1
ATOM 2280 C CA . LEU A 1 290 ? 2.924 -7.686 20.962 1.00 69.88 290 LEU A CA 1
ATOM 2281 C C . LEU A 1 290 ? 2.123 -8.988 20.773 1.00 69.88 290 LEU A C 1
ATOM 2283 O O . LEU A 1 290 ? 1.915 -9.720 21.741 1.00 69.88 290 LEU A O 1
ATOM 2287 N N . PRO A 1 291 ? 1.688 -9.334 19.546 1.00 73.81 291 PRO A N 1
ATOM 2288 C CA . PRO A 1 291 ? 0.945 -10.567 19.334 1.00 73.81 291 PRO A CA 1
ATOM 2289 C C . PRO A 1 291 ? 1.840 -11.797 19.522 1.00 73.81 291 PRO A C 1
ATOM 2291 O O . PRO A 1 291 ? 3.055 -11.740 19.317 1.00 73.81 291 PRO A O 1
ATOM 2294 N N . ASP A 1 292 ? 1.227 -12.948 19.818 1.00 79.50 292 ASP A N 1
ATOM 2295 C CA . ASP A 1 292 ? 1.932 -14.232 19.768 1.00 79.50 292 ASP A CA 1
ATOM 2296 C C . ASP A 1 292 ? 2.617 -14.403 18.403 1.00 79.50 292 ASP A C 1
ATOM 2298 O O . ASP A 1 292 ? 1.987 -14.276 17.345 1.00 79.50 292 ASP A O 1
ATOM 2302 N N . ALA A 1 293 ? 3.909 -14.733 18.436 1.00 78.69 293 ALA A N 1
ATOM 2303 C CA . ALA A 1 293 ? 4.749 -14.882 17.257 1.00 78.69 293 ALA A CA 1
ATOM 2304 C C . ALA A 1 293 ? 4.136 -15.849 16.235 1.00 78.69 293 ALA A C 1
ATOM 2306 O O . ALA A 1 293 ? 4.197 -15.597 15.033 1.00 78.69 293 ALA A O 1
ATOM 2307 N N . THR A 1 294 ? 3.492 -16.929 16.695 1.00 83.56 294 THR A N 1
ATOM 2308 C CA . THR A 1 294 ? 2.893 -17.916 15.782 1.00 83.56 294 THR A CA 1
ATOM 2309 C C . THR A 1 294 ? 1.680 -17.363 15.034 1.00 83.56 294 THR A C 1
ATOM 2311 O O . THR A 1 294 ? 1.510 -17.614 13.836 1.00 83.56 294 THR A O 1
ATOM 2314 N N . MET A 1 295 ? 0.847 -16.574 15.718 1.00 83.50 295 MET A N 1
ATOM 2315 C CA . MET A 1 295 ? -0.321 -15.936 15.117 1.00 83.50 295 MET A CA 1
ATOM 2316 C C . MET A 1 295 ? 0.094 -14.833 14.152 1.00 83.50 295 MET A C 1
ATOM 2318 O O . MET A 1 295 ? -0.463 -14.743 13.056 1.00 83.50 295 MET A O 1
ATOM 2322 N N . PHE A 1 296 ? 1.091 -14.039 14.531 1.00 83.81 296 PHE A N 1
ATOM 2323 C CA . PHE A 1 296 ? 1.621 -12.973 13.695 1.00 83.81 296 PHE A CA 1
ATOM 2324 C C . PHE A 1 296 ? 2.273 -13.505 12.411 1.00 83.81 296 PHE A C 1
ATOM 2326 O O . PHE A 1 296 ? 1.954 -13.020 11.326 1.00 83.81 296 PHE A O 1
ATOM 2333 N N . ASP A 1 297 ? 3.085 -14.565 12.500 1.00 84.25 297 ASP A N 1
ATOM 2334 C CA . ASP A 1 297 ? 3.679 -15.220 11.326 1.00 84.25 297 ASP A CA 1
ATOM 2335 C C . ASP A 1 297 ? 2.600 -15.742 10.365 1.00 84.25 297 ASP A C 1
ATOM 2337 O O . ASP A 1 297 ? 2.704 -15.581 9.147 1.00 84.25 297 ASP A O 1
ATOM 2341 N N . SER A 1 298 ? 1.530 -16.336 10.906 1.00 88.06 298 SER A N 1
ATOM 2342 C CA . SER A 1 298 ? 0.391 -16.803 10.109 1.00 88.06 298 SER A CA 1
ATOM 2343 C C . SER A 1 298 ? -0.300 -15.650 9.372 1.00 88.06 298 SER A C 1
ATOM 2345 O O . SER A 1 298 ? -0.560 -15.755 8.171 1.00 88.06 298 SER A O 1
ATOM 2347 N N . LEU A 1 299 ? -0.533 -14.520 10.050 1.00 88.88 299 LEU A N 1
ATOM 2348 C CA . LEU A 1 299 ? -1.113 -13.325 9.429 1.00 88.88 299 LEU A CA 1
ATOM 2349 C C . LEU A 1 299 ? -0.217 -12.735 8.345 1.00 88.88 299 LEU A C 1
ATOM 2351 O O . LEU A 1 299 ? -0.700 -12.389 7.267 1.00 88.88 299 LEU A O 1
ATOM 2355 N N . LEU A 1 300 ? 1.087 -12.659 8.596 1.00 88.56 300 LEU A N 1
ATOM 2356 C CA . LEU A 1 300 ? 2.034 -12.135 7.623 1.00 88.56 300 LEU A CA 1
ATOM 2357 C C . LEU A 1 300 ? 2.074 -13.004 6.359 1.00 88.56 300 LEU A C 1
ATOM 2359 O O . LEU A 1 300 ? 2.089 -12.484 5.241 1.00 88.56 300 LEU A O 1
ATOM 2363 N N . VAL A 1 301 ? 2.033 -14.330 6.522 1.00 87.75 301 VAL A N 1
ATOM 2364 C CA . VAL A 1 301 ? 1.919 -15.273 5.401 1.00 87.75 301 VAL A CA 1
ATOM 2365 C C . VAL A 1 301 ? 0.602 -15.074 4.650 1.00 87.75 301 VAL A C 1
ATOM 2367 O O . VAL A 1 301 ? 0.610 -15.058 3.420 1.00 87.75 301 VAL A O 1
ATOM 2370 N N . GLN A 1 302 ? -0.518 -14.873 5.348 1.00 89.44 302 GLN A N 1
ATOM 2371 C CA . GLN A 1 302 ? -1.806 -14.589 4.705 1.00 89.44 302 GLN A CA 1
ATOM 2372 C C . GLN A 1 302 ? -1.773 -13.289 3.889 1.00 89.44 302 GLN A C 1
ATOM 2374 O O . GLN A 1 302 ? -2.204 -13.292 2.734 1.00 89.44 302 GLN A O 1
ATOM 2379 N N . LEU A 1 303 ? -1.216 -12.203 4.437 1.00 89.94 303 LEU A N 1
ATOM 2380 C CA . LEU A 1 303 ? -1.057 -10.929 3.727 1.00 89.94 303 LEU A CA 1
ATOM 2381 C C . LEU A 1 303 ? -0.176 -11.086 2.480 1.00 89.94 303 LEU A C 1
ATOM 2383 O O . LEU A 1 303 ? -0.541 -10.613 1.404 1.00 89.94 303 LEU A O 1
ATOM 2387 N N . ARG A 1 304 ? 0.949 -11.806 2.587 1.00 85.62 304 ARG A N 1
ATOM 2388 C CA . ARG A 1 304 ? 1.856 -12.065 1.455 1.00 85.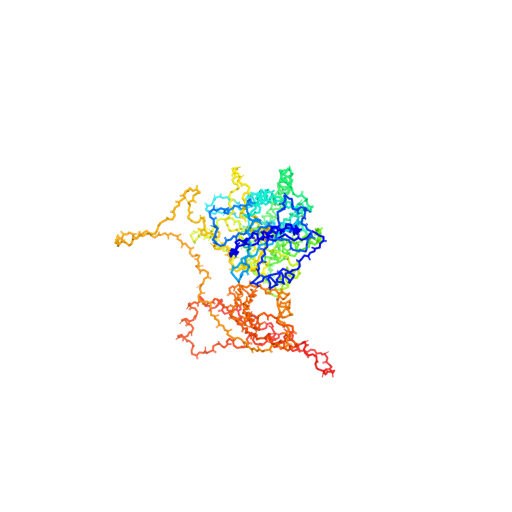62 304 ARG A CA 1
ATOM 2389 C C . ARG A 1 304 ? 1.213 -12.936 0.376 1.00 85.62 304 ARG A C 1
ATOM 2391 O O . ARG A 1 304 ? 1.314 -12.589 -0.798 1.00 85.62 304 ARG A O 1
ATOM 2398 N N . ASN A 1 305 ? 0.511 -14.005 0.758 1.00 84.88 305 ASN A N 1
ATOM 2399 C CA . ASN A 1 305 ? -0.152 -14.918 -0.181 1.00 84.88 305 ASN A CA 1
ATOM 2400 C C . ASN A 1 305 ? -1.296 -14.231 -0.932 1.00 84.88 305 ASN A C 1
ATOM 2402 O O . ASN A 1 305 ? -1.408 -14.370 -2.148 1.00 84.88 305 ASN A O 1
ATOM 2406 N N . ASN A 1 306 ? -2.098 -13.431 -0.225 1.00 85.62 306 ASN A N 1
ATOM 2407 C CA . ASN A 1 306 ? -3.142 -12.604 -0.836 1.00 85.62 306 ASN A CA 1
ATOM 2408 C C . ASN A 1 306 ? -2.574 -11.345 -1.516 1.00 85.62 306 ASN A C 1
ATOM 2410 O O . ASN A 1 306 ? -3.312 -10.590 -2.160 1.00 85.62 306 ASN A O 1
ATOM 2414 N N . THR A 1 307 ? -1.255 -11.131 -1.403 1.00 87.06 307 THR A N 1
ATOM 2415 C CA . THR A 1 307 ? -0.519 -10.022 -2.000 1.00 87.06 307 THR A CA 1
ATOM 2416 C C . THR A 1 307 ? -1.172 -8.680 -1.617 1.00 87.06 307 THR A C 1
ATOM 2418 O O . THR A 1 307 ? -1.422 -7.827 -2.472 1.00 87.06 307 THR A O 1
ATOM 2421 N N . VAL A 1 308 ? -1.492 -8.535 -0.330 1.00 91.06 308 VAL A N 1
ATOM 2422 C CA . VAL A 1 308 ? -2.078 -7.334 0.272 1.00 91.06 308 VAL A CA 1
ATOM 2423 C C . VAL A 1 308 ? -0.945 -6.453 0.773 1.00 91.06 308 VAL A C 1
ATOM 2425 O O . VAL A 1 308 ? -0.125 -6.917 1.565 1.00 91.06 308 VAL A O 1
ATOM 2428 N N . ALA A 1 309 ? -0.907 -5.200 0.327 1.00 91.44 309 ALA A N 1
ATOM 2429 C CA . ALA A 1 309 ? -0.012 -4.195 0.887 1.00 91.44 309 ALA A CA 1
ATOM 2430 C C . ALA A 1 309 ? -0.621 -3.658 2.187 1.00 91.44 309 ALA A C 1
ATOM 2432 O O . ALA A 1 309 ? -1.702 -3.072 2.156 1.00 91.44 309 ALA A O 1
ATOM 2433 N N . CYS A 1 310 ? 0.034 -3.897 3.324 1.00 92.62 310 CYS A N 1
ATOM 2434 C CA . CYS A 1 310 ? -0.407 -3.386 4.617 1.00 92.62 310 CYS A CA 1
ATOM 2435 C C . CYS A 1 310 ? 0.311 -2.073 4.904 1.00 92.62 310 CYS A C 1
ATOM 2437 O O . CYS A 1 310 ? 1.533 -2.033 4.981 1.00 92.62 310 CYS A O 1
ATOM 2439 N N . SER A 1 311 ? -0.446 -1.006 5.074 1.00 92.88 311 SER A N 1
ATOM 2440 C CA . SER A 1 311 ? 0.045 0.345 5.276 1.00 92.88 311 SER A CA 1
ATOM 2441 C C . SER A 1 311 ? -0.535 0.929 6.557 1.00 92.88 311 SER A C 1
ATOM 2443 O O . SER A 1 311 ? -1.571 0.480 7.042 1.00 92.88 311 SER A O 1
ATOM 2445 N N . PHE A 1 312 ? 0.120 1.948 7.092 1.00 92.12 312 PHE A N 1
ATOM 2446 C CA . PHE A 1 312 ? -0.212 2.548 8.373 1.00 92.12 312 PHE A CA 1
ATOM 2447 C C . PHE A 1 312 ? -0.263 4.069 8.266 1.00 92.12 312 PHE A C 1
ATOM 2449 O O . PHE A 1 312 ? 0.591 4.688 7.629 1.00 92.12 312 PHE A O 1
ATOM 2456 N N . LEU A 1 313 ? -1.256 4.665 8.913 1.00 91.12 313 LEU A N 1
ATOM 2457 C CA . LEU A 1 313 ? -1.359 6.097 9.162 1.00 91.12 313 LEU A CA 1
ATOM 2458 C C . LEU A 1 313 ? -1.239 6.291 10.667 1.00 91.12 313 LEU A C 1
ATOM 2460 O O . LEU A 1 313 ? -2.106 5.835 11.416 1.00 91.12 313 LEU A O 1
ATOM 2464 N N . ARG A 1 314 ? -0.157 6.932 11.105 1.00 88.31 314 ARG A N 1
ATOM 2465 C CA . ARG A 1 314 ? 0.051 7.171 12.529 1.00 88.31 314 ARG A CA 1
ATOM 2466 C C . ARG A 1 314 ? -0.773 8.371 12.995 1.00 88.31 314 ARG A C 1
ATOM 2468 O O . ARG A 1 314 ? -0.766 9.421 12.354 1.00 88.31 314 ARG A O 1
ATOM 2475 N N . LEU A 1 315 ? -1.449 8.205 14.125 1.00 87.12 315 LEU A N 1
ATOM 2476 C CA . LEU A 1 315 ? -2.122 9.270 14.857 1.00 87.12 315 LEU A CA 1
ATOM 2477 C C . LEU A 1 315 ? -1.187 9.877 15.905 1.00 87.12 315 LEU A C 1
ATOM 2479 O O . LEU A 1 315 ? -0.321 9.199 16.461 1.00 87.12 315 LEU A O 1
ATOM 2483 N N . GLY A 1 316 ? -1.407 11.158 16.189 1.00 76.62 316 GLY A N 1
ATOM 2484 C CA . GLY A 1 316 ? -0.678 11.884 17.219 1.00 76.62 316 GLY A CA 1
ATOM 2485 C C . GLY A 1 316 ? 0.702 12.360 16.800 1.00 76.62 316 GLY A C 1
ATOM 2486 O O . GLY A 1 316 ? 1.273 11.968 15.778 1.00 76.62 316 GLY A O 1
ATOM 2487 N N . SER A 1 317 ? 1.238 13.254 17.617 1.00 67.38 317 SER A N 1
ATOM 2488 C CA . SER A 1 317 ? 2.593 13.746 17.460 1.00 67.38 317 SER A CA 1
ATOM 2489 C C . SER A 1 317 ? 3.655 12.683 17.785 1.00 67.38 317 SER A C 1
ATOM 2491 O O . SER A 1 317 ? 3.395 11.644 18.400 1.00 67.38 317 SER A O 1
ATOM 2493 N N . GLY A 1 318 ? 4.887 12.918 17.321 1.00 63.94 318 GLY A N 1
ATOM 2494 C CA . GLY A 1 318 ? 6.053 12.105 17.684 1.00 63.94 318 GLY A CA 1
ATOM 2495 C C . GLY A 1 318 ? 6.203 11.976 19.206 1.00 63.94 318 GLY A C 1
ATOM 2496 O O . GLY A 1 318 ? 5.874 12.908 19.933 1.00 63.94 318 GLY A O 1
ATOM 2497 N N . CYS A 1 319 ? 6.732 10.849 19.698 1.00 56.72 319 CYS A N 1
ATOM 2498 C CA . CYS A 1 319 ? 6.965 10.696 21.136 1.00 56.72 319 CYS A CA 1
ATOM 2499 C C . CYS A 1 319 ? 8.064 11.673 21.568 1.00 56.72 319 CYS A C 1
ATOM 2501 O O . CYS A 1 319 ? 9.221 11.512 21.180 1.00 56.72 319 CYS A O 1
ATOM 2503 N N . GLN A 1 320 ? 7.711 12.680 22.367 1.00 58.09 320 GLN A N 1
ATOM 2504 C CA . GLN A 1 320 ? 8.687 13.543 23.024 1.00 58.09 320 GLN A CA 1
ATOM 2505 C C . GLN A 1 320 ? 9.062 12.924 24.379 1.00 58.09 320 GLN A C 1
ATOM 2507 O O . GLN A 1 320 ? 8.159 12.638 25.171 1.00 58.09 320 GLN A O 1
ATOM 2512 N N . PRO A 1 321 ? 10.361 12.735 24.691 1.00 56.19 321 PRO A N 1
ATOM 2513 C CA . PRO A 1 321 ? 10.804 12.087 25.932 1.00 56.19 321 PRO A CA 1
ATOM 2514 C C . PRO A 1 321 ? 10.271 12.736 27.218 1.00 56.19 321 PRO A C 1
ATOM 2516 O O . PRO A 1 321 ? 10.181 12.082 28.250 1.00 56.19 321 PRO A O 1
ATOM 2519 N N . SER A 1 322 ? 9.919 14.022 27.163 1.00 56.56 322 SER A N 1
ATOM 2520 C CA . SER A 1 322 ? 9.394 14.800 28.287 1.00 56.56 322 SER A CA 1
ATOM 2521 C C . SER A 1 322 ? 7.871 14.741 28.451 1.00 56.56 322 SER A C 1
ATOM 2523 O O . SER A 1 322 ? 7.370 15.226 29.463 1.00 56.56 322 SER A O 1
ATOM 2525 N N . ALA A 1 323 ? 7.131 14.195 27.478 1.00 55.41 323 ALA A N 1
ATOM 2526 C CA . ALA A 1 323 ? 5.671 14.332 27.401 1.00 55.41 323 ALA A CA 1
ATOM 2527 C C . ALA A 1 323 ? 4.918 13.031 27.053 1.00 55.41 323 ALA A C 1
ATOM 2529 O O . ALA A 1 323 ? 3.693 13.048 26.927 1.00 55.41 323 ALA A O 1
ATOM 2530 N N . GLY A 1 324 ? 5.626 11.906 26.915 1.00 58.28 324 GLY A N 1
ATOM 2531 C CA . GLY A 1 324 ? 5.028 10.580 26.783 1.00 58.28 324 GLY A CA 1
ATOM 2532 C C . GLY A 1 324 ? 4.718 10.016 28.164 1.00 58.28 324 GLY A C 1
ATOM 2533 O O . GLY A 1 324 ? 5.620 9.560 28.860 1.00 58.28 324 GLY A O 1
ATOM 2534 N N . LEU A 1 325 ? 3.455 10.041 28.587 1.00 58.06 325 LEU A N 1
ATOM 2535 C CA . LEU A 1 325 ? 2.980 9.454 29.847 1.00 58.06 325 LEU A CA 1
ATOM 2536 C C . LEU A 1 325 ? 3.018 7.905 29.790 1.00 58.06 325 LEU A C 1
ATOM 2538 O O . LEU A 1 325 ? 2.000 7.242 29.944 1.00 58.06 325 LEU A O 1
ATOM 2542 N N . GLY A 1 326 ? 4.172 7.319 29.456 1.00 58.34 326 GLY A N 1
ATOM 2543 C CA . GLY A 1 326 ? 4.356 5.883 29.221 1.00 58.34 326 GLY A CA 1
ATOM 2544 C C . GLY A 1 326 ? 3.815 5.353 27.884 1.00 58.34 326 GLY A C 1
ATOM 2545 O O . GLY A 1 326 ? 4.032 4.182 27.584 1.00 58.34 326 GLY A O 1
ATOM 2546 N N . SER A 1 327 ? 3.155 6.180 27.062 1.00 59.91 327 SER A N 1
ATOM 2547 C CA . SER A 1 327 ? 2.704 5.787 25.718 1.00 59.91 327 SER A CA 1
ATOM 2548 C C . SER A 1 327 ? 3.875 5.817 24.734 1.00 59.91 327 SER A C 1
ATOM 2550 O O . SER A 1 327 ? 4.286 6.879 24.261 1.00 59.91 327 SER A O 1
ATOM 2552 N N . LEU A 1 328 ? 4.448 4.643 24.467 1.00 67.19 328 LEU A N 1
ATOM 2553 C CA . LEU A 1 328 ? 5.491 4.452 23.466 1.00 67.19 328 LEU A CA 1
ATOM 2554 C C . LEU A 1 328 ? 4.882 3.764 22.238 1.00 67.19 328 LEU A C 1
ATOM 2556 O O . LEU A 1 328 ? 4.531 2.585 22.318 1.00 67.19 328 LEU A O 1
ATOM 2560 N N . PRO A 1 329 ? 4.746 4.471 21.104 1.00 73.50 329 PRO A N 1
ATOM 2561 C CA . PRO A 1 329 ? 4.202 3.883 19.894 1.00 73.50 329 PRO A CA 1
ATOM 2562 C C . PRO A 1 329 ? 5.189 2.866 19.330 1.00 73.50 329 PRO A C 1
ATOM 2564 O O . PRO A 1 329 ? 6.376 3.151 19.167 1.00 73.50 329 PRO A O 1
ATOM 2567 N N . TYR A 1 330 ? 4.691 1.690 18.962 1.00 77.38 330 TYR A N 1
ATOM 2568 C CA . TYR A 1 330 ? 5.498 0.624 18.395 1.00 77.38 330 TYR A CA 1
ATOM 2569 C C . TYR A 1 330 ? 5.689 0.805 16.880 1.00 77.38 330 TYR A C 1
ATOM 2571 O O . TYR A 1 330 ? 5.256 -0.001 16.051 1.00 77.38 330 TYR A O 1
ATOM 2579 N N . THR A 1 331 ? 6.338 1.910 16.509 1.00 79.19 331 THR A N 1
ATOM 2580 C CA . THR A 1 331 ? 6.626 2.302 15.115 1.00 79.19 331 THR A CA 1
ATOM 2581 C C . THR A 1 331 ? 7.407 1.242 14.360 1.00 79.19 331 THR A C 1
ATOM 2583 O O . THR A 1 331 ? 7.164 0.994 13.185 1.00 79.19 331 THR A O 1
ATOM 2586 N N . ASP A 1 332 ? 8.295 0.571 15.069 1.00 80.62 332 ASP A N 1
ATOM 2587 C CA . ASP A 1 332 ? 9.141 -0.521 14.617 1.00 80.62 332 ASP A CA 1
ATOM 2588 C C . ASP A 1 332 ? 8.365 -1.700 14.024 1.00 80.62 332 ASP A C 1
ATOM 2590 O O . ASP A 1 332 ? 8.672 -2.179 12.927 1.00 80.62 332 ASP A O 1
ATOM 2594 N N . LEU A 1 333 ? 7.313 -2.146 14.715 1.00 83.25 333 LEU A N 1
ATOM 2595 C CA . LEU A 1 333 ? 6.444 -3.217 14.234 1.00 83.25 333 LEU A CA 1
ATOM 2596 C C . LEU A 1 333 ? 5.635 -2.769 13.010 1.00 83.25 333 LEU A C 1
ATOM 2598 O O . LEU A 1 333 ? 5.483 -3.540 12.059 1.00 83.25 333 LEU A O 1
ATOM 2602 N N . MET A 1 334 ? 5.154 -1.521 13.010 1.00 85.81 334 MET A N 1
ATOM 2603 C CA . MET A 1 334 ? 4.436 -0.942 11.870 1.00 85.81 334 MET A CA 1
ATOM 2604 C C . MET A 1 334 ? 5.338 -0.839 10.633 1.00 85.81 334 MET A C 1
ATOM 2606 O O . MET A 1 334 ? 4.950 -1.286 9.552 1.00 85.81 334 MET A O 1
ATOM 2610 N N . HIS A 1 335 ? 6.566 -0.337 10.794 1.00 84.88 335 HIS A N 1
ATOM 2611 C CA . HIS A 1 335 ? 7.577 -0.292 9.735 1.00 84.88 335 HIS A CA 1
ATOM 2612 C C . HIS A 1 335 ? 7.899 -1.689 9.217 1.00 84.88 335 HIS A C 1
ATOM 2614 O O . HIS A 1 335 ? 7.933 -1.900 8.002 1.00 84.88 335 HIS A O 1
ATOM 2620 N N . PHE A 1 336 ? 8.098 -2.652 10.120 1.00 86.12 336 PHE A N 1
ATOM 2621 C CA . PHE A 1 336 ? 8.337 -4.039 9.747 1.00 86.12 336 PHE A CA 1
ATOM 2622 C C . PHE A 1 336 ? 7.188 -4.592 8.897 1.00 86.12 336 PHE A C 1
ATOM 2624 O O . PHE A 1 336 ? 7.445 -5.131 7.820 1.00 86.12 336 PHE A O 1
ATOM 2631 N N . LEU A 1 337 ? 5.932 -4.442 9.333 1.00 88.31 337 LEU A N 1
ATOM 2632 C CA . LEU A 1 337 ? 4.785 -5.005 8.618 1.00 88.31 337 LEU A CA 1
ATOM 2633 C C . LEU A 1 337 ? 4.556 -4.312 7.265 1.00 88.31 337 LEU A C 1
ATOM 2635 O O . LEU A 1 337 ? 4.290 -4.995 6.270 1.00 88.31 337 LEU A O 1
ATOM 2639 N N . ALA A 1 338 ? 4.728 -2.988 7.206 1.00 88.25 338 ALA A N 1
ATOM 2640 C CA . ALA A 1 338 ? 4.651 -2.228 5.961 1.00 88.25 338 ALA A CA 1
ATOM 2641 C C . ALA A 1 338 ? 5.711 -2.688 4.956 1.00 88.25 338 ALA A C 1
ATOM 2643 O O . ALA A 1 338 ? 5.390 -3.094 3.839 1.00 88.25 338 ALA A O 1
ATOM 2644 N N . THR A 1 339 ? 6.967 -2.757 5.393 1.00 84.50 339 THR A N 1
ATOM 2645 C CA . THR A 1 339 ? 8.100 -3.252 4.599 1.00 84.50 339 THR A CA 1
ATOM 2646 C C . THR A 1 339 ? 7.852 -4.688 4.129 1.00 84.50 339 THR A C 1
ATOM 2648 O O . THR A 1 339 ? 7.924 -4.995 2.941 1.00 84.50 339 THR A O 1
ATOM 2651 N N . ALA A 1 340 ? 7.460 -5.581 5.038 1.00 85.19 340 ALA A N 1
ATOM 2652 C CA . ALA A 1 340 ? 7.247 -7.000 4.765 1.00 85.19 340 ALA A CA 1
ATOM 2653 C C . ALA A 1 340 ? 6.115 -7.298 3.764 1.00 85.19 340 ALA A C 1
ATOM 2655 O O . ALA A 1 340 ? 6.058 -8.413 3.227 1.00 85.19 340 ALA A O 1
ATOM 2656 N N . THR A 1 341 ? 5.220 -6.335 3.530 1.00 87.62 341 THR A N 1
ATOM 2657 C CA . THR A 1 341 ? 4.060 -6.456 2.637 1.00 87.62 341 THR A CA 1
ATOM 2658 C C . THR A 1 341 ? 4.089 -5.485 1.450 1.00 87.62 341 THR A C 1
ATOM 2660 O O . THR A 1 341 ? 3.169 -5.514 0.633 1.00 87.62 341 THR A O 1
ATOM 2663 N N . CYS A 1 342 ? 5.161 -4.699 1.290 1.00 86.00 342 CYS A N 1
ATOM 2664 C CA . CYS A 1 342 ? 5.283 -3.627 0.290 1.00 86.00 342 CYS A CA 1
ATOM 2665 C C . CYS A 1 342 ? 4.232 -2.506 0.449 1.00 86.00 342 CYS A C 1
ATOM 2667 O O . CYS A 1 342 ? 3.794 -1.928 -0.548 1.00 86.00 342 CYS A O 1
ATOM 2669 N N . GLY A 1 343 ? 3.802 -2.234 1.682 1.00 87.00 343 GLY A N 1
ATOM 2670 C CA . GLY A 1 343 ? 2.985 -1.076 2.038 1.00 87.00 343 GLY A CA 1
ATOM 2671 C C . GLY A 1 343 ? 3.823 0.136 2.449 1.00 87.00 343 GLY A C 1
ATOM 2672 O O . GLY A 1 343 ? 5.016 0.216 2.162 1.00 87.00 343 GLY A O 1
ATOM 2673 N N . ALA A 1 344 ? 3.181 1.094 3.112 1.00 87.44 344 ALA A N 1
ATOM 2674 C CA . ALA A 1 344 ? 3.769 2.371 3.509 1.00 87.44 344 ALA A CA 1
ATOM 2675 C C . ALA A 1 344 ? 3.342 2.755 4.932 1.00 87.44 344 ALA A C 1
ATOM 2677 O O . ALA A 1 344 ? 2.216 2.473 5.329 1.00 87.44 344 ALA A O 1
ATOM 2678 N N . LEU A 1 345 ? 4.207 3.430 5.685 1.00 87.38 345 LEU A N 1
ATOM 2679 C CA . LEU A 1 345 ? 3.866 4.039 6.972 1.00 87.38 345 LEU A CA 1
ATOM 2680 C C . LEU A 1 345 ? 3.996 5.557 6.841 1.00 87.38 345 LEU A C 1
ATOM 2682 O O . LEU A 1 345 ? 5.085 6.061 6.591 1.00 87.38 345 LEU A O 1
ATOM 2686 N N . LEU A 1 346 ? 2.894 6.283 7.015 1.00 86.56 346 LEU A N 1
ATOM 2687 C CA . LEU A 1 346 ? 2.895 7.743 7.030 1.00 86.56 346 LEU A CA 1
ATOM 2688 C C . LEU A 1 346 ? 2.817 8.223 8.480 1.00 86.56 346 LEU A C 1
ATOM 2690 O O . LEU A 1 346 ? 1.763 8.145 9.114 1.00 86.56 346 LEU A O 1
ATOM 2694 N N . VAL A 1 347 ? 3.950 8.703 8.999 1.00 79.00 347 VAL A N 1
ATOM 2695 C CA . VAL A 1 347 ? 4.061 9.282 10.350 1.00 79.00 347 VAL A CA 1
ATOM 2696 C C . VAL A 1 347 ? 3.525 10.711 10.381 1.00 79.00 347 VAL A C 1
ATOM 2698 O O . VAL A 1 347 ? 2.857 11.111 11.328 1.00 79.00 347 VAL A O 1
ATOM 2701 N N . ARG A 1 348 ? 3.789 11.479 9.319 1.00 75.00 348 ARG A N 1
ATOM 2702 C CA . ARG A 1 348 ? 3.243 12.820 9.110 1.00 75.00 348 ARG A CA 1
ATOM 2703 C C . ARG A 1 348 ? 2.416 12.815 7.835 1.00 75.00 348 ARG A C 1
ATOM 2705 O O . ARG A 1 348 ? 2.913 12.464 6.770 1.00 75.00 348 ARG A O 1
ATOM 2712 N N . LEU A 1 349 ? 1.153 13.208 7.948 1.00 76.50 349 LEU A N 1
ATOM 2713 C CA . LEU A 1 349 ? 0.253 13.292 6.806 1.00 76.50 349 LEU A CA 1
ATOM 2714 C C . LEU A 1 349 ? 0.308 14.703 6.206 1.00 76.50 349 LEU A C 1
ATOM 2716 O O . LEU A 1 349 ? -0.158 15.638 6.866 1.00 76.50 349 LEU A O 1
ATOM 2720 N N . PRO A 1 350 ? 0.848 14.877 4.986 1.00 75.50 350 PRO A N 1
ATOM 2721 C CA . PRO A 1 350 ? 0.897 16.183 4.347 1.00 75.50 350 PRO A CA 1
ATOM 2722 C C . PRO A 1 350 ? -0.516 16.709 4.082 1.00 75.50 350 PRO A C 1
ATOM 2724 O O . PRO A 1 350 ? -1.437 15.950 3.749 1.00 75.50 350 PRO A O 1
ATOM 2727 N N . ALA A 1 351 ? -0.683 18.023 4.240 1.00 73.94 351 ALA A N 1
ATOM 2728 C CA . ALA A 1 351 ? -1.917 18.698 3.873 1.00 73.94 351 ALA A CA 1
ATOM 2729 C C . ALA A 1 351 ? -2.108 18.620 2.356 1.00 73.94 351 ALA A C 1
ATOM 2731 O O . ALA A 1 351 ? -1.166 18.783 1.582 1.00 73.94 351 ALA A O 1
ATOM 2732 N N . VAL A 1 352 ? -3.342 18.370 1.934 1.00 72.44 352 VAL A N 1
ATOM 2733 C CA . VAL A 1 352 ? -3.670 18.317 0.517 1.00 72.44 352 VAL A CA 1
ATOM 2734 C C . VAL A 1 352 ? -3.882 19.758 0.032 1.00 72.44 352 VAL A C 1
ATOM 2736 O O . VAL A 1 352 ? -4.891 20.382 0.361 1.00 72.44 352 VAL A O 1
ATOM 2739 N N . LEU A 1 353 ? -2.904 20.315 -0.694 1.00 70.06 353 LEU A N 1
ATOM 2740 C CA . LEU A 1 353 ? -2.947 21.699 -1.192 1.00 70.06 353 LEU A CA 1
ATOM 2741 C C . LEU A 1 353 ? -4.153 21.926 -2.120 1.00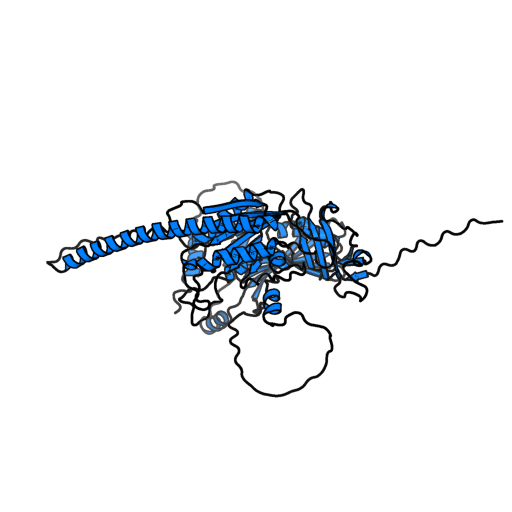 70.06 353 LEU A C 1
ATOM 2743 O O . LEU A 1 353 ? -4.605 21.007 -2.811 1.00 70.06 353 LEU A O 1
ATOM 2747 N N . ARG A 1 354 ? -4.709 23.144 -2.106 1.00 63.41 354 ARG A N 1
ATOM 2748 C CA . ARG A 1 354 ? -5.842 23.529 -2.970 1.00 63.41 354 ARG A CA 1
ATOM 2749 C C . ARG A 1 354 ? -5.394 23.839 -4.397 1.00 63.41 354 ARG A C 1
ATOM 2751 O O . ARG A 1 354 ? -6.114 23.490 -5.325 1.00 63.41 354 ARG A O 1
ATOM 2758 N N . ASP A 1 355 ? -4.200 24.398 -4.541 1.00 64.56 355 ASP A N 1
ATOM 2759 C CA . ASP A 1 355 ? -3.543 24.622 -5.825 1.00 64.56 355 ASP A CA 1
ATOM 2760 C C . ASP A 1 355 ? -2.876 23.303 -6.223 1.00 64.56 355 ASP A C 1
ATOM 2762 O O . ASP A 1 355 ? -1.843 22.912 -5.678 1.00 64.56 355 ASP A O 1
ATOM 2766 N N . TYR A 1 356 ? -3.585 22.516 -7.030 1.00 67.81 356 TYR A N 1
ATOM 2767 C CA . TYR A 1 356 ? -3.215 21.142 -7.341 1.00 67.81 356 TYR A CA 1
ATOM 2768 C C . TYR A 1 356 ? -2.774 21.011 -8.794 1.00 67.81 356 TYR A C 1
ATOM 2770 O O . TYR A 1 356 ? -3.603 21.022 -9.701 1.00 67.81 356 TYR A O 1
ATOM 2778 N N . ASP A 1 357 ? -1.479 20.788 -8.993 1.00 75.69 357 ASP A N 1
ATOM 2779 C CA . ASP A 1 357 ? -0.862 20.723 -10.322 1.00 75.69 357 ASP A CA 1
ATOM 2780 C C . ASP A 1 357 ? -0.935 19.328 -10.969 1.00 75.69 357 ASP A C 1
ATOM 2782 O O . ASP A 1 357 ? -0.036 18.931 -11.700 1.00 75.69 357 ASP A O 1
ATOM 2786 N N . TYR A 1 358 ? -1.967 18.523 -10.672 1.00 84.00 358 TYR A N 1
ATOM 2787 C CA . TYR A 1 358 ? -2.107 17.142 -11.180 1.00 84.00 358 TYR A CA 1
ATOM 2788 C C . TYR A 1 358 ? -0.844 16.269 -11.010 1.00 84.00 358 TYR A C 1
ATOM 2790 O O . TYR A 1 358 ? -0.668 15.265 -11.700 1.00 84.00 358 TYR A O 1
ATOM 2798 N N . VAL A 1 359 ? 0.027 16.614 -10.056 1.00 86.06 359 VAL A N 1
ATOM 2799 C CA . VAL A 1 359 ? 1.254 15.875 -9.756 1.00 86.06 359 VAL A CA 1
ATOM 2800 C C . VAL A 1 359 ? 0.934 14.685 -8.853 1.00 86.06 359 VAL A C 1
ATOM 2802 O O . VAL A 1 359 ? 0.048 14.722 -7.986 1.00 86.06 359 VAL A O 1
ATOM 2805 N N . MET A 1 360 ? 1.683 13.599 -9.046 1.00 86.25 360 MET A N 1
ATOM 2806 C CA . MET A 1 360 ? 1.609 12.411 -8.207 1.00 86.25 360 MET A CA 1
ATOM 2807 C C . MET A 1 360 ? 2.000 12.734 -6.754 1.00 86.25 360 MET A C 1
ATOM 2809 O O . MET A 1 360 ? 3.170 12.947 -6.444 1.00 86.25 360 MET A O 1
ATOM 2813 N N . ASN A 1 361 ? 1.014 12.733 -5.854 1.00 88.56 361 ASN A N 1
ATOM 2814 C CA . ASN A 1 361 ? 1.206 13.072 -4.446 1.00 88.56 361 ASN A CA 1
ATOM 2815 C C . ASN A 1 361 ? 1.768 11.899 -3.609 1.00 88.56 361 ASN A C 1
ATOM 2817 O O . ASN A 1 361 ? 1.872 10.754 -4.064 1.00 88.56 361 ASN A O 1
ATOM 2821 N N . VAL A 1 362 ? 2.093 12.183 -2.343 1.00 85.81 362 VAL A N 1
ATOM 2822 C CA . VAL A 1 362 ? 2.605 11.192 -1.378 1.00 85.81 362 VAL A CA 1
ATOM 2823 C C . VAL A 1 362 ? 1.629 10.028 -1.176 1.00 85.81 362 VAL A C 1
ATOM 2825 O O . VAL A 1 362 ? 2.059 8.881 -1.093 1.00 85.81 362 VAL A O 1
ATOM 2828 N N . TYR A 1 363 ? 0.318 10.283 -1.160 1.00 89.25 363 TYR A N 1
ATOM 2829 C CA . TYR A 1 363 ? -0.699 9.243 -0.991 1.00 89.25 363 TYR A CA 1
ATOM 2830 C C . TYR A 1 363 ? -0.772 8.299 -2.206 1.00 89.25 363 TYR A C 1
ATOM 2832 O O . TYR A 1 363 ? -0.861 7.083 -2.038 1.00 89.25 363 TYR A O 1
ATOM 2840 N N . HIS A 1 364 ? -0.635 8.816 -3.430 1.00 89.81 364 HIS A N 1
ATOM 2841 C CA . HIS A 1 364 ? -0.533 8.024 -4.657 1.00 89.81 364 HIS A CA 1
ATOM 2842 C C . HIS A 1 364 ? 0.720 7.148 -4.627 1.00 89.81 364 HIS A C 1
ATOM 2844 O O . HIS A 1 364 ? 0.645 5.939 -4.868 1.00 89.81 364 HIS A O 1
ATOM 2850 N N . ARG A 1 365 ? 1.867 7.733 -4.255 1.00 87.50 365 ARG A N 1
ATOM 2851 C CA . ARG A 1 365 ? 3.127 6.994 -4.085 1.00 87.50 365 ARG A CA 1
ATOM 2852 C C . ARG A 1 365 ? 3.061 5.983 -2.942 1.00 87.50 365 ARG A C 1
ATOM 2854 O O . ARG A 1 365 ? 3.738 4.968 -3.008 1.00 87.50 365 ARG A O 1
ATOM 2861 N N . ALA A 1 366 ? 2.258 6.206 -1.909 1.00 86.56 366 ALA A N 1
ATOM 2862 C CA . ALA A 1 366 ? 2.122 5.277 -0.792 1.00 86.56 366 ALA A CA 1
ATOM 2863 C C . ALA A 1 366 ? 1.201 4.096 -1.137 1.00 86.56 366 ALA A C 1
ATOM 2865 O O . ALA A 1 366 ? 1.597 2.942 -0.959 1.00 86.56 366 ALA A O 1
ATOM 2866 N N . PHE A 1 367 ? 0.010 4.366 -1.678 1.00 90.00 367 PHE A N 1
ATOM 2867 C CA . PHE A 1 367 ? -1.075 3.382 -1.774 1.00 90.00 367 PHE A CA 1
ATOM 2868 C C . PHE A 1 367 ? -1.348 2.856 -3.186 1.00 90.00 367 PHE A C 1
ATOM 2870 O O . PHE A 1 367 ? -1.838 1.734 -3.320 1.00 90.00 367 PHE A O 1
ATOM 2877 N N . LEU A 1 368 ? -1.044 3.631 -4.233 1.00 89.88 368 LEU A N 1
ATOM 2878 C CA . LEU A 1 368 ? -1.377 3.266 -5.615 1.00 89.88 368 LEU A CA 1
ATOM 2879 C C . LEU A 1 368 ? -0.187 2.679 -6.378 1.00 89.88 368 LEU A C 1
ATOM 2881 O O . LEU A 1 368 ? -0.375 1.792 -7.212 1.00 89.88 368 LEU A O 1
ATOM 2885 N N . SER A 1 369 ? 1.033 3.131 -6.090 1.00 86.94 369 SER A N 1
ATOM 2886 C CA . SER A 1 369 ? 2.228 2.581 -6.729 1.00 86.94 369 SER A CA 1
ATOM 2887 C C . SER A 1 369 ? 2.671 1.270 -6.083 1.00 86.94 369 SER A C 1
ATOM 2889 O O . SER A 1 369 ? 2.629 1.095 -4.862 1.00 86.94 369 SER A O 1
ATOM 2891 N N . TRP A 1 370 ? 3.164 0.341 -6.891 1.00 86.56 370 TRP A N 1
ATOM 2892 C CA . TRP A 1 370 ? 3.892 -0.825 -6.401 1.00 86.56 370 TRP A CA 1
ATOM 2893 C C . TRP A 1 370 ? 5.254 -0.902 -7.084 1.00 86.56 370 TRP A C 1
ATOM 2895 O O . TRP A 1 370 ? 5.333 -0.684 -8.283 1.00 86.56 370 TRP A O 1
ATOM 2905 N N . GLY A 1 371 ? 6.313 -1.245 -6.354 1.00 81.44 371 GLY A N 1
ATOM 2906 C CA . GLY A 1 371 ? 7.655 -1.406 -6.918 1.00 81.44 371 GLY A CA 1
ATOM 2907 C C . GLY A 1 371 ? 8.490 -2.379 -6.092 1.00 81.44 371 GLY A C 1
ATOM 2908 O O . GLY A 1 371 ? 8.236 -2.556 -4.899 1.00 81.44 371 GLY A O 1
ATOM 2909 N N . PHE A 1 372 ? 9.485 -3.013 -6.715 1.00 73.50 372 PHE A N 1
ATOM 2910 C CA . PHE A 1 372 ? 10.346 -4.000 -6.048 1.00 73.50 372 PHE A CA 1
ATOM 2911 C C . PHE A 1 372 ? 11.192 -3.371 -4.936 1.00 73.50 372 PHE A C 1
ATOM 2913 O O . PHE A 1 372 ? 11.243 -3.877 -3.816 1.00 73.50 372 PHE A O 1
ATOM 2920 N N . GLN A 1 373 ? 11.784 -2.216 -5.238 1.00 64.62 373 GLN A N 1
ATOM 2921 C CA . GLN A 1 373 ? 12.684 -1.484 -4.346 1.00 64.62 373 GLN A CA 1
ATOM 2922 C C . GLN A 1 373 ? 11.936 -0.620 -3.319 1.00 64.62 373 GLN A C 1
ATOM 2924 O O . GLN A 1 373 ? 12.504 -0.251 -2.291 1.00 64.62 373 GLN A O 1
ATOM 2929 N N . LYS A 1 374 ? 10.630 -0.388 -3.528 1.00 62.09 374 LYS A N 1
ATOM 2930 C CA . LYS A 1 374 ? 9.748 0.358 -2.612 1.00 62.09 374 LYS A CA 1
ATOM 2931 C C . LYS A 1 374 ? 9.735 -0.230 -1.193 1.00 62.09 374 LYS A C 1
ATOM 2933 O O . LYS A 1 374 ? 9.550 0.492 -0.226 1.00 62.09 374 LYS A O 1
ATOM 2938 N N . SER A 1 375 ? 9.957 -1.541 -1.062 1.00 50.81 375 SER A N 1
ATOM 2939 C CA . SER A 1 375 ? 10.013 -2.238 0.228 1.00 50.81 375 SER A CA 1
ATOM 2940 C C . SER A 1 375 ? 11.270 -1.937 1.053 1.00 50.81 375 SER A C 1
ATOM 2942 O O . SER A 1 375 ? 11.250 -2.223 2.243 1.00 50.81 375 SER A O 1
ATOM 2944 N N . LEU A 1 376 ? 12.367 -1.465 0.454 1.00 46.81 376 LEU A N 1
ATOM 2945 C CA . LEU A 1 376 ? 13.665 -1.315 1.133 1.00 46.81 376 LEU A CA 1
ATOM 2946 C C . LEU A 1 376 ? 14.086 0.136 1.332 1.00 46.81 376 LEU A C 1
ATOM 2948 O O . LEU A 1 376 ? 14.807 0.425 2.283 1.00 46.81 376 LEU A O 1
ATOM 2952 N N . VAL A 1 377 ? 13.615 1.042 0.478 1.00 44.88 377 VAL A N 1
ATOM 2953 C CA . VAL A 1 377 ? 13.758 2.490 0.665 1.00 44.88 377 VAL A CA 1
ATOM 2954 C C . VAL A 1 377 ? 12.683 2.943 1.645 1.00 44.88 377 VAL A C 1
ATOM 2956 O O . VAL A 1 377 ? 11.796 3.688 1.260 1.00 44.88 377 VAL A O 1
ATOM 2959 N N . GLY A 1 378 ? 12.667 2.392 2.862 1.00 43.00 378 GLY A N 1
ATOM 2960 C CA . GLY A 1 378 ? 11.627 2.639 3.860 1.00 43.00 378 GLY A CA 1
ATOM 2961 C C . GLY A 1 378 ? 11.488 4.125 4.175 1.00 43.00 378 GLY A C 1
ATOM 2962 O O . GLY A 1 378 ? 12.086 4.573 5.130 1.00 43.00 378 GLY A O 1
ATOM 2963 N N . LEU A 1 379 ? 10.737 4.845 3.338 1.00 43.66 379 LEU A N 1
ATOM 2964 C CA . LEU A 1 379 ? 10.257 6.230 3.358 1.00 43.66 379 LEU A CA 1
ATOM 2965 C C . LEU A 1 379 ? 11.185 7.331 3.909 1.00 43.66 379 LEU A C 1
ATOM 2967 O O . LEU A 1 379 ? 10.751 8.476 3.945 1.00 43.66 379 LEU A O 1
ATOM 2971 N N . SER A 1 380 ? 12.452 7.047 4.214 1.00 36.44 380 SER A N 1
ATOM 2972 C CA . SER A 1 380 ? 13.445 8.022 4.672 1.00 36.44 380 SER A CA 1
ATOM 2973 C C . SER A 1 380 ? 13.606 9.176 3.679 1.00 36.44 380 SER A C 1
ATOM 2975 O O . SER A 1 380 ? 13.737 10.325 4.080 1.00 36.44 380 SER A O 1
ATOM 2977 N N . GLN A 1 381 ? 13.454 8.916 2.377 1.00 35.66 381 GLN A N 1
ATOM 2978 C CA . GLN A 1 381 ? 13.490 9.965 1.351 1.00 35.66 381 GLN A CA 1
ATOM 2979 C C . GLN A 1 381 ? 12.265 10.898 1.359 1.00 35.66 381 GLN A C 1
ATOM 2981 O O . GLN A 1 381 ? 12.396 12.070 1.025 1.00 35.66 381 GLN A O 1
ATOM 2986 N N . LEU A 1 382 ? 11.081 10.433 1.783 1.00 41.94 382 LEU A N 1
ATOM 2987 C CA . LEU A 1 382 ? 9.914 11.320 1.935 1.00 41.94 382 LEU A CA 1
ATOM 2988 C C . LEU A 1 382 ? 9.981 12.144 3.230 1.00 41.94 382 LEU A C 1
ATOM 2990 O O . LEU A 1 382 ? 9.294 13.160 3.343 1.00 41.94 382 LEU A O 1
ATOM 2994 N N . GLU A 1 383 ? 10.797 11.711 4.195 1.00 36.78 383 GLU A N 1
ATOM 2995 C CA . GLU A 1 383 ? 11.115 12.460 5.413 1.00 36.78 383 GLU A CA 1
ATOM 2996 C C . GLU A 1 383 ? 12.168 13.551 5.139 1.00 36.78 383 GLU A C 1
ATOM 2998 O O . GLU A 1 383 ? 12.002 14.676 5.613 1.00 36.78 383 GLU A O 1
ATOM 3003 N N . GLU A 1 384 ? 13.196 13.265 4.330 1.00 33.44 384 GLU A N 1
ATOM 3004 C CA . GLU A 1 384 ? 14.282 14.209 4.012 1.00 33.44 384 GLU A CA 1
ATOM 3005 C C . GLU A 1 384 ? 13.859 15.352 3.080 1.00 33.44 384 GLU A C 1
ATOM 3007 O O . GLU A 1 384 ? 14.189 16.503 3.367 1.00 33.44 384 GLU A O 1
ATOM 3012 N N . GLU A 1 385 ? 13.059 15.090 2.037 1.00 31.27 385 GLU A N 1
ATOM 3013 C CA . GLU A 1 385 ? 12.594 16.140 1.107 1.00 31.27 385 GLU A CA 1
ATOM 3014 C C . GLU A 1 385 ? 11.780 17.251 1.800 1.00 31.27 385 GLU A C 1
ATOM 3016 O O . GLU A 1 385 ? 11.701 18.369 1.298 1.00 31.27 385 GLU A O 1
ATOM 3021 N N . HIS A 1 386 ? 11.187 16.968 2.966 1.00 40.22 386 HIS A N 1
ATOM 3022 C CA . HIS A 1 386 ? 10.302 17.900 3.676 1.00 40.22 386 HIS A CA 1
ATOM 3023 C C . HIS A 1 386 ? 10.790 18.291 5.081 1.00 40.22 386 HIS A C 1
ATOM 3025 O O . HIS A 1 386 ? 10.166 19.137 5.729 1.00 40.22 386 HIS A O 1
ATOM 3031 N N . ALA A 1 387 ? 11.897 17.716 5.569 1.00 31.41 387 ALA A N 1
ATOM 3032 C CA . ALA A 1 387 ? 12.607 18.238 6.739 1.00 31.41 387 ALA A CA 1
ATOM 3033 C C . ALA A 1 387 ? 13.330 19.557 6.408 1.00 31.41 387 ALA A C 1
ATOM 3035 O O . ALA A 1 387 ? 13.455 20.431 7.268 1.00 31.41 387 ALA A O 1
ATOM 3036 N N . THR A 1 388 ? 13.727 19.749 5.148 1.00 29.19 388 THR A N 1
ATOM 3037 C CA . THR A 1 388 ? 14.119 21.054 4.614 1.00 29.19 388 THR A CA 1
ATOM 3038 C C . THR A 1 388 ? 12.875 21.766 4.093 1.00 29.19 388 THR A C 1
ATOM 3040 O O . THR A 1 388 ? 12.372 21.443 3.025 1.00 29.19 388 THR A O 1
ATOM 3043 N N . GLY A 1 389 ? 12.348 22.729 4.850 1.00 28.06 389 GLY A N 1
ATOM 3044 C CA . GLY A 1 389 ? 11.202 23.559 4.456 1.00 28.06 389 GLY A CA 1
ATOM 3045 C C . GLY A 1 389 ? 11.490 24.518 3.292 1.00 28.06 389 GLY A C 1
ATOM 3046 O O . GLY A 1 389 ? 11.304 25.723 3.440 1.00 28.06 389 GLY A O 1
ATOM 3047 N N . ALA A 1 390 ? 11.946 24.006 2.152 1.00 24.52 390 ALA A N 1
ATOM 3048 C CA . ALA A 1 390 ? 12.077 24.751 0.911 1.00 24.52 390 ALA A CA 1
ATOM 3049 C C . ALA A 1 390 ? 10.873 24.420 0.019 1.00 24.52 390 ALA A C 1
ATOM 3051 O O . ALA A 1 390 ? 10.742 23.311 -0.492 1.00 24.52 390 ALA A O 1
ATOM 3052 N N . GLY A 1 391 ? 9.960 25.383 -0.125 1.00 24.88 391 GLY A N 1
ATOM 3053 C CA . GLY A 1 391 ? 8.958 25.351 -1.189 1.00 24.88 391 GLY A CA 1
ATOM 3054 C C . GLY A 1 391 ? 9.617 25.405 -2.577 1.00 24.88 391 GLY A C 1
ATOM 3055 O O . GLY A 1 391 ? 10.816 25.674 -2.679 1.00 24.88 391 GLY A O 1
ATOM 3056 N N . PRO A 1 392 ? 8.854 25.165 -3.655 1.00 27.58 392 PRO A N 1
ATOM 3057 C CA . PRO A 1 392 ? 9.402 25.137 -4.999 1.00 27.58 392 PRO A CA 1
ATOM 3058 C C . PRO A 1 392 ? 9.698 26.574 -5.440 1.00 27.58 392 PRO A C 1
ATOM 3060 O O . PRO A 1 392 ? 8.784 27.379 -5.608 1.00 27.58 392 PRO A O 1
ATOM 3063 N N . ALA A 1 393 ? 10.972 26.907 -5.612 1.00 23.31 393 ALA A N 1
ATOM 3064 C CA . ALA A 1 393 ? 11.386 28.095 -6.342 1.00 23.31 393 ALA A CA 1
ATOM 3065 C C . ALA A 1 393 ? 12.755 27.849 -6.983 1.00 23.31 393 ALA A C 1
ATOM 3067 O O . ALA A 1 393 ? 13.729 27.587 -6.286 1.00 23.31 393 ALA A O 1
ATOM 3068 N N . ASP A 1 394 ? 12.763 27.929 -8.311 1.00 23.05 394 ASP A N 1
ATOM 3069 C CA . ASP A 1 394 ? 13.867 28.327 -9.181 1.00 23.05 394 ASP A CA 1
ATOM 3070 C C . ASP A 1 394 ? 15.278 27.761 -8.935 1.00 23.05 394 ASP A C 1
ATOM 3072 O O . ASP A 1 394 ? 16.041 28.212 -8.090 1.00 23.05 394 ASP A O 1
ATOM 3076 N N . ALA A 1 395 ? 15.646 26.888 -9.872 1.00 24.70 395 ALA A N 1
ATOM 3077 C CA . ALA A 1 395 ? 16.795 27.058 -10.755 1.00 24.70 395 ALA A CA 1
ATOM 3078 C C . ALA A 1 395 ? 18.232 27.037 -10.188 1.00 24.70 395 ALA A C 1
ATOM 3080 O O . ALA A 1 395 ? 18.660 27.824 -9.350 1.00 24.70 395 ALA A O 1
ATOM 3081 N N . THR A 1 396 ? 19.044 26.316 -10.964 1.00 21.89 396 THR A N 1
ATOM 3082 C CA . THR A 1 396 ? 20.471 26.548 -11.243 1.00 21.89 396 THR A CA 1
ATOM 3083 C C . THR A 1 396 ? 21.481 25.882 -10.311 1.00 21.89 396 THR A C 1
ATOM 3085 O O . THR A 1 396 ? 21.852 26.370 -9.250 1.00 21.89 396 THR A O 1
ATOM 3088 N N . TRP A 1 397 ? 22.016 24.775 -10.819 1.00 22.33 397 TRP A N 1
ATOM 3089 C CA . TRP A 1 397 ? 23.322 24.240 -10.466 1.00 22.33 397 TRP A CA 1
ATOM 3090 C C . TRP A 1 397 ? 24.433 25.283 -10.658 1.00 22.33 397 TRP A C 1
ATOM 3092 O O . TRP A 1 397 ? 24.589 25.821 -11.754 1.00 22.33 397 TRP A O 1
ATOM 3102 N N . SER A 1 398 ? 25.291 25.454 -9.653 1.00 19.88 398 SER A N 1
ATOM 3103 C CA . SER A 1 398 ? 26.727 25.665 -9.870 1.00 19.88 398 SER A CA 1
ATOM 3104 C C . SER A 1 398 ? 27.537 25.222 -8.636 1.00 19.88 398 SER A C 1
ATOM 3106 O O . SER A 1 398 ? 27.134 25.492 -7.504 1.00 19.88 398 SER A O 1
ATOM 3108 N N . PRO A 1 399 ? 28.656 24.496 -8.820 1.00 29.72 399 PRO A N 1
ATOM 3109 C CA . PRO A 1 399 ? 29.552 24.107 -7.738 1.00 29.72 399 PRO A CA 1
ATOM 3110 C C . PRO A 1 399 ? 30.677 25.137 -7.607 1.00 29.72 399 PRO A C 1
ATOM 3112 O O . PRO A 1 399 ? 31.226 25.520 -8.631 1.00 29.72 399 PRO A O 1
ATOM 3115 N N . GLU A 1 400 ? 31.045 25.545 -6.385 1.00 21.70 400 GLU A N 1
ATOM 3116 C CA . GLU A 1 400 ? 32.437 25.823 -5.977 1.00 21.70 400 GLU A CA 1
ATOM 3117 C C . GLU A 1 400 ? 32.561 26.522 -4.607 1.00 21.70 400 GLU A C 1
ATOM 3119 O O . GLU A 1 400 ? 31.760 27.370 -4.234 1.00 21.70 400 GLU A O 1
ATOM 3124 N N . GLN A 1 401 ? 33.682 26.198 -3.949 1.00 23.00 401 GLN A N 1
ATOM 3125 C CA . GLN A 1 401 ? 34.425 26.957 -2.930 1.00 23.00 401 GLN A CA 1
ATOM 3126 C C . GLN A 1 401 ? 34.207 26.652 -1.433 1.00 23.00 401 GLN A C 1
ATOM 3128 O O . GLN A 1 401 ? 33.315 27.135 -0.745 1.00 23.00 401 GLN A O 1
ATOM 3133 N N . TYR A 1 402 ? 35.185 25.880 -0.944 1.00 24.20 402 TYR A N 1
ATOM 3134 C CA . TYR A 1 402 ? 35.781 25.878 0.392 1.00 24.20 402 TYR A CA 1
ATOM 3135 C C . TYR A 1 402 ? 35.772 27.238 1.115 1.00 24.20 402 TYR A C 1
ATOM 3137 O O . TYR A 1 402 ? 36.127 28.259 0.532 1.00 24.20 402 TYR A O 1
ATOM 3145 N N . GLY A 1 403 ? 35.555 27.208 2.434 1.00 22.77 403 GLY A N 1
ATOM 3146 C CA . GLY A 1 403 ? 35.852 28.333 3.323 1.00 22.77 403 GLY A CA 1
ATOM 3147 C C . GLY A 1 403 ? 35.594 28.019 4.796 1.00 22.77 403 GLY A C 1
ATOM 3148 O O . GLY A 1 403 ? 34.461 27.844 5.217 1.00 22.77 403 GLY A O 1
ATOM 3149 N N . GLU A 1 404 ? 36.674 27.926 5.561 1.00 22.41 404 GLU A N 1
ATOM 3150 C CA . GLU A 1 404 ? 36.776 27.609 6.986 1.00 22.41 404 GLU A CA 1
ATOM 3151 C C . GLU A 1 404 ? 35.993 28.544 7.935 1.00 22.41 404 GLU A C 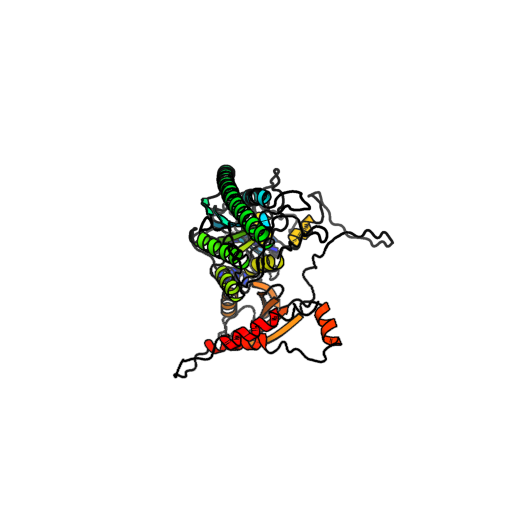1
ATOM 3153 O O . GLU A 1 404 ? 35.876 29.741 7.691 1.00 22.41 404 GLU A O 1
ATOM 3158 N N . GLY A 1 405 ? 35.649 28.036 9.130 1.00 22.55 405 GLY A N 1
ATOM 3159 C CA . GLY A 1 405 ? 35.864 28.819 10.356 1.00 22.55 405 GLY A CA 1
ATOM 3160 C C . GLY A 1 405 ? 34.685 29.044 11.313 1.00 22.55 405 GLY A C 1
ATOM 3161 O O . GLY A 1 405 ? 33.984 30.039 11.229 1.00 22.55 405 GLY A O 1
ATOM 3162 N N . ARG A 1 406 ? 34.644 28.202 12.357 1.00 22.38 406 ARG A N 1
ATOM 3163 C CA . ARG A 1 406 ? 34.300 28.506 13.767 1.00 22.38 406 ARG A CA 1
ATOM 3164 C C . ARG A 1 406 ? 32.905 29.065 14.119 1.00 22.38 406 ARG A C 1
ATOM 3166 O O . ARG A 1 406 ? 32.661 30.262 14.095 1.00 22.38 406 ARG A O 1
ATOM 3173 N N . GLY A 1 407 ? 32.147 28.204 14.804 1.00 23.83 407 GLY A N 1
ATOM 3174 C CA . GLY A 1 407 ? 31.802 28.457 16.209 1.00 23.83 407 GLY A CA 1
ATOM 3175 C C . GLY A 1 407 ? 30.442 29.088 16.499 1.00 23.83 407 GLY A C 1
ATOM 3176 O O . GLY A 1 407 ? 30.366 30.267 16.832 1.00 23.83 407 GLY A O 1
ATOM 3177 N N . ARG A 1 408 ? 29.392 28.261 16.549 1.00 23.56 408 ARG A N 1
ATOM 3178 C CA . ARG A 1 408 ? 28.311 28.432 17.530 1.00 23.56 408 ARG A CA 1
ATOM 3179 C C . ARG A 1 408 ? 27.573 27.109 17.730 1.00 23.56 408 ARG A C 1
ATOM 3181 O O . ARG A 1 408 ? 26.884 26.636 16.835 1.00 23.56 408 ARG A O 1
ATOM 3188 N N . GLU A 1 409 ? 27.756 26.512 18.903 1.00 25.84 409 GLU A N 1
ATOM 3189 C CA . GLU A 1 409 ? 26.975 25.374 19.385 1.00 25.84 409 GLU A CA 1
ATOM 3190 C C . GLU A 1 409 ? 25.506 25.797 19.510 1.00 25.84 409 GLU A C 1
ATOM 3192 O O . GLU A 1 409 ? 25.109 26.483 20.451 1.00 25.84 409 GLU A O 1
ATOM 3197 N N . GLY A 1 410 ? 24.705 25.423 18.516 1.00 22.38 410 GLY A N 1
ATOM 3198 C CA . GLY A 1 410 ? 23.252 25.393 18.584 1.00 22.38 410 GLY A CA 1
ATOM 3199 C C . GLY A 1 410 ? 22.824 23.936 18.527 1.00 22.38 410 GLY A C 1
ATOM 3200 O O . GLY A 1 410 ? 22.721 23.361 17.447 1.00 22.38 410 GLY A O 1
ATOM 3201 N N . VAL A 1 411 ? 22.64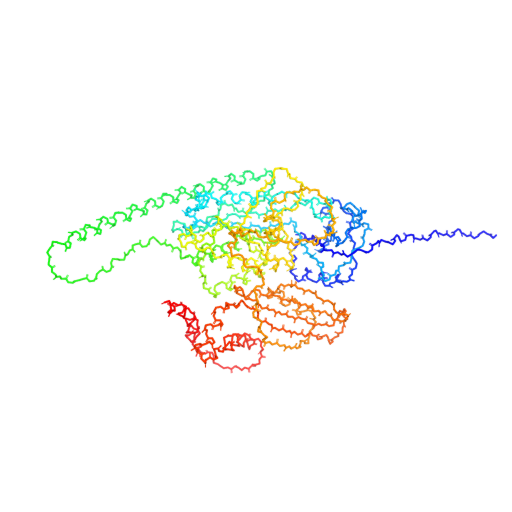0 23.322 19.695 1.00 24.14 411 VAL A N 1
ATOM 3202 C CA . VAL A 1 411 ? 22.107 21.963 19.824 1.00 24.14 411 VAL A CA 1
ATOM 3203 C C . VAL A 1 411 ? 20.685 21.967 19.264 1.00 24.14 411 VAL A C 1
ATOM 3205 O O . VAL A 1 411 ? 19.758 22.467 19.896 1.00 24.14 411 VAL A O 1
ATOM 3208 N N . SER A 1 412 ? 20.525 21.449 18.048 1.00 22.91 412 SER A N 1
ATOM 3209 C CA . SER A 1 412 ? 19.213 21.163 17.474 1.00 22.91 412 SER A CA 1
ATOM 3210 C C . SER A 1 412 ? 18.650 19.913 18.158 1.00 22.91 412 SER A C 1
ATOM 3212 O O . SER A 1 412 ? 19.357 18.905 18.230 1.00 22.91 412 SER A O 1
ATOM 3214 N N . PRO A 1 413 ? 17.403 19.925 18.660 1.00 26.44 413 PRO A N 1
ATOM 3215 C CA . PRO A 1 413 ? 16.780 18.753 19.257 1.00 26.44 413 PRO A CA 1
ATOM 3216 C C . PRO A 1 413 ? 16.265 17.824 18.146 1.00 26.44 413 PRO A C 1
ATOM 3218 O O . PRO A 1 413 ? 15.065 17.694 17.925 1.00 26.44 413 PRO A O 1
ATOM 3221 N N . SER A 1 414 ? 17.185 17.188 17.418 1.00 26.70 414 SER A N 1
ATOM 3222 C CA . SER A 1 414 ? 16.874 16.058 16.540 1.00 26.70 414 SER A CA 1
ATOM 3223 C C . SER A 1 414 ? 16.931 14.785 17.379 1.00 26.70 414 SER A C 1
ATOM 3225 O O . SER A 1 414 ? 17.981 14.163 17.538 1.00 26.70 414 SER A O 1
ATOM 3227 N N . GLY A 1 415 ? 15.806 14.453 18.010 1.00 23.97 415 GLY A N 1
ATOM 3228 C CA . GLY A 1 415 ? 15.637 13.198 18.727 1.00 23.97 415 GLY A CA 1
ATOM 3229 C C . GLY A 1 415 ? 15.676 12.023 17.753 1.00 23.97 415 GLY A C 1
ATOM 3230 O O . GLY A 1 415 ? 14.767 11.876 16.948 1.00 23.97 415 GLY A O 1
ATOM 3231 N N . TYR A 1 416 ? 16.737 11.220 17.850 1.00 27.02 416 TYR A N 1
ATOM 3232 C CA . TYR A 1 416 ? 16.791 9.789 17.535 1.00 27.02 416 TYR A CA 1
ATOM 3233 C C . TYR A 1 416 ? 15.873 9.306 16.398 1.00 27.02 416 TYR A C 1
ATOM 3235 O O . TYR A 1 416 ? 14.946 8.532 16.618 1.00 27.02 416 TYR A O 1
ATOM 3243 N N . LEU A 1 417 ? 16.187 9.704 15.170 1.00 25.52 417 LEU A N 1
ATOM 3244 C CA . LEU A 1 417 ? 15.972 8.844 14.011 1.00 25.52 417 LEU A CA 1
ATOM 3245 C C . LEU A 1 417 ? 17.366 8.355 13.611 1.00 25.52 417 LEU A C 1
ATOM 3247 O O . LEU A 1 417 ? 18.177 9.170 13.167 1.00 25.52 417 LEU A O 1
ATOM 3251 N N . PRO A 1 418 ? 17.715 7.082 13.870 1.00 28.42 418 PRO A N 1
ATOM 3252 C CA . PRO A 1 418 ? 18.957 6.543 13.366 1.00 28.42 418 PRO A CA 1
ATOM 3253 C C . PRO A 1 418 ? 18.856 6.512 11.845 1.00 28.42 418 PRO A C 1
ATOM 3255 O O . PRO A 1 418 ? 17.943 5.909 11.279 1.00 28.42 418 PRO A O 1
ATOM 3258 N N . ASP A 1 419 ? 19.814 7.170 11.202 1.00 29.98 419 ASP A N 1
ATOM 3259 C CA . ASP A 1 419 ? 20.223 6.886 9.834 1.00 29.98 419 ASP A CA 1
ATOM 3260 C C . ASP A 1 419 ? 20.153 5.359 9.612 1.00 29.98 419 ASP A C 1
ATOM 3262 O O . ASP A 1 419 ? 20.689 4.581 10.407 1.00 29.98 419 ASP A O 1
ATOM 3266 N N . THR A 1 420 ? 19.401 4.903 8.606 1.00 39.75 420 THR A N 1
ATOM 3267 C CA . THR A 1 420 ? 18.916 3.509 8.453 1.00 39.75 420 THR A CA 1
ATOM 3268 C C . THR A 1 420 ? 20.003 2.515 8.023 1.00 39.75 420 THR A C 1
ATOM 3270 O O . THR A 1 420 ? 19.765 1.534 7.312 1.00 39.75 420 THR A O 1
ATOM 3273 N N . ARG A 1 421 ? 21.229 2.735 8.488 1.00 44.50 421 ARG A N 1
ATOM 3274 C CA . ARG A 1 421 ? 22.366 1.826 8.391 1.00 44.50 421 ARG A CA 1
ATOM 3275 C C . ARG A 1 421 ? 23.184 1.850 9.675 1.00 44.50 421 ARG A C 1
ATOM 3277 O O . ARG A 1 421 ? 24.399 2.006 9.642 1.00 44.50 421 ARG A O 1
ATOM 3284 N N . GLU A 1 422 ? 22.531 1.595 10.805 1.00 47.16 422 GLU A N 1
ATOM 3285 C CA . GLU A 1 422 ? 23.239 0.919 11.891 1.00 47.16 422 GLU A CA 1
ATOM 3286 C C . GLU A 1 422 ? 23.941 -0.315 11.300 1.00 47.16 422 GLU A C 1
ATOM 3288 O O . GLU A 1 422 ? 23.339 -1.036 10.499 1.00 47.16 422 GLU A O 1
ATOM 3293 N N . ASP A 1 423 ? 25.213 -0.531 11.644 1.00 53.62 423 ASP A N 1
ATOM 3294 C CA . ASP A 1 423 ? 26.030 -1.663 11.201 1.00 53.62 423 ASP A CA 1
ATOM 3295 C C . ASP A 1 423 ? 25.333 -2.996 11.531 1.00 53.62 423 ASP A C 1
ATOM 3297 O O . ASP A 1 423 ? 25.546 -3.600 12.588 1.00 53.62 423 ASP A O 1
ATOM 3301 N N . LEU A 1 424 ? 24.450 -3.453 10.637 1.00 66.75 424 LEU A N 1
ATOM 3302 C CA . LEU A 1 424 ? 23.736 -4.708 10.806 1.00 66.75 424 LEU A CA 1
ATOM 3303 C C . LEU A 1 424 ? 24.777 -5.824 10.790 1.00 66.75 424 LEU A C 1
ATOM 3305 O O . LEU A 1 424 ? 25.489 -6.017 9.798 1.00 66.75 424 LEU A O 1
ATOM 3309 N N . ILE A 1 425 ? 24.845 -6.595 11.872 1.00 77.75 425 ILE A N 1
ATOM 3310 C CA . ILE A 1 425 ? 25.718 -7.761 11.925 1.00 77.75 425 ILE A CA 1
ATOM 3311 C C . ILE A 1 425 ? 25.195 -8.769 10.915 1.00 77.75 425 ILE A C 1
ATOM 3313 O O . ILE A 1 425 ? 24.048 -9.213 10.987 1.00 77.75 425 ILE A O 1
ATOM 3317 N N . CYS A 1 426 ? 26.067 -9.144 9.986 1.00 79.56 426 CYS A N 1
ATOM 3318 C CA . CYS A 1 426 ? 25.813 -10.209 9.039 1.00 79.56 426 CYS A CA 1
ATOM 3319 C C . CYS A 1 426 ? 26.335 -11.533 9.600 1.00 79.56 426 CYS A C 1
ATOM 3321 O O . CYS A 1 426 ? 27.505 -11.659 9.967 1.00 79.56 426 CYS A O 1
ATOM 3323 N N . LYS A 1 427 ? 25.466 -12.541 9.635 1.00 84.12 427 LYS A N 1
ATOM 3324 C CA . LYS A 1 427 ? 25.840 -13.928 9.878 1.00 84.12 427 LYS A CA 1
ATOM 3325 C C . LYS A 1 427 ? 25.581 -14.740 8.616 1.00 84.12 427 LYS A C 1
ATOM 3327 O O . LYS A 1 427 ? 24.428 -15.005 8.277 1.00 84.12 427 LYS A O 1
ATOM 3332 N N . HIS A 1 428 ? 26.661 -15.208 7.999 1.00 88.06 428 HIS A N 1
ATOM 3333 C CA . HIS A 1 428 ? 26.577 -16.188 6.926 1.00 88.06 428 HIS A CA 1
ATOM 3334 C C . HIS A 1 428 ? 26.018 -17.512 7.449 1.00 88.06 428 HIS A C 1
ATOM 3336 O O . HIS A 1 428 ? 26.487 -18.036 8.468 1.00 88.06 428 HIS A O 1
ATOM 3342 N N . GLN A 1 429 ? 25.003 -18.045 6.773 1.00 85.25 429 GLN A N 1
ATOM 3343 C CA . GLN A 1 429 ? 24.314 -19.259 7.203 1.00 85.25 429 GLN A CA 1
ATOM 3344 C C . GLN A 1 429 ? 24.646 -20.453 6.309 1.00 85.25 429 GLN A C 1
ATOM 3346 O O . GLN A 1 429 ? 24.943 -21.533 6.826 1.00 85.25 429 GLN A O 1
ATOM 3351 N N . SER A 1 430 ? 24.571 -20.285 4.990 1.00 87.00 430 SER A N 1
ATOM 3352 C CA . SER A 1 430 ? 24.869 -21.353 4.033 1.00 87.00 430 SER A CA 1
ATOM 3353 C C . SER A 1 430 ? 25.077 -20.806 2.629 1.00 87.00 430 SER A C 1
ATOM 3355 O O . SER A 1 430 ? 24.351 -19.905 2.216 1.00 87.00 430 SER A O 1
ATOM 3357 N N . SER A 1 431 ? 25.954 -21.442 1.867 1.00 92.19 431 SER A N 1
ATOM 3358 C CA . SER A 1 431 ? 26.079 -21.267 0.423 1.00 92.19 431 SER A CA 1
ATOM 3359 C C . SER A 1 431 ? 25.987 -22.615 -0.286 1.00 92.19 431 SER A C 1
ATOM 3361 O O . SER A 1 431 ? 26.195 -23.672 0.321 1.00 92.19 431 SER A O 1
ATOM 3363 N N . GLY A 1 432 ? 25.621 -22.598 -1.562 1.00 89.44 432 GLY A N 1
ATOM 3364 C CA . GLY A 1 432 ? 25.529 -23.812 -2.360 1.00 89.44 432 GLY A CA 1
ATOM 3365 C C . GLY A 1 432 ? 25.153 -23.547 -3.808 1.00 89.44 432 GLY A C 1
ATOM 3366 O O . GLY A 1 432 ? 25.015 -22.405 -4.238 1.00 89.44 432 GLY A O 1
ATOM 3367 N N . GLU A 1 433 ? 24.965 -24.629 -4.554 1.00 90.12 433 GLU A N 1
ATOM 3368 C CA . GLU A 1 433 ? 24.608 -24.603 -5.969 1.00 90.12 433 GLU A CA 1
ATOM 3369 C C . GLU A 1 433 ? 23.316 -25.395 -6.192 1.00 90.12 433 GLU A C 1
ATOM 3371 O O . GLU A 1 433 ? 23.143 -26.507 -5.685 1.00 90.12 433 GLU A O 1
ATOM 3376 N N . LEU A 1 434 ? 22.386 -24.805 -6.936 1.00 88.44 434 LEU A N 1
ATOM 3377 C CA . LEU A 1 434 ? 21.112 -25.401 -7.314 1.00 88.44 434 LEU A CA 1
ATOM 3378 C C . LEU A 1 434 ? 21.140 -25.730 -8.804 1.00 88.44 434 LEU A C 1
ATOM 3380 O O . LEU A 1 434 ? 21.388 -24.859 -9.633 1.00 88.44 434 LEU A O 1
ATOM 3384 N N . ARG A 1 435 ? 20.830 -26.982 -9.150 1.00 85.88 435 ARG A N 1
ATOM 3385 C CA . ARG A 1 435 ? 20.637 -27.423 -10.540 1.00 85.88 435 ARG A CA 1
ATOM 3386 C C . ARG A 1 435 ? 19.232 -27.053 -11.006 1.00 85.88 435 ARG A C 1
ATOM 3388 O O . ARG A 1 435 ? 18.322 -27.881 -10.974 1.00 85.88 435 ARG A O 1
ATOM 3395 N N . SER A 1 436 ? 19.023 -25.780 -11.313 1.00 85.81 436 SER A N 1
ATOM 3396 C CA . SER A 1 436 ? 17.725 -25.253 -11.729 1.00 85.81 436 SER A CA 1
ATOM 3397 C C . SER A 1 436 ? 17.883 -23.932 -12.473 1.00 85.81 436 SER A C 1
ATOM 3399 O O . SER A 1 436 ? 18.917 -23.280 -12.357 1.00 85.81 436 SER A O 1
ATOM 3401 N N . SER A 1 437 ? 16.858 -23.511 -13.214 1.00 87.19 437 SER A N 1
ATOM 3402 C CA . SER A 1 437 ? 16.892 -22.220 -13.906 1.00 87.19 437 SER A CA 1
ATOM 3403 C C . SER A 1 437 ? 16.730 -21.060 -12.928 1.00 87.19 437 SER A C 1
ATOM 3405 O O . SER A 1 437 ? 15.975 -21.159 -11.954 1.00 87.19 437 SER A O 1
ATOM 3407 N N . LEU A 1 438 ? 17.383 -19.932 -13.217 1.00 87.12 438 LEU A N 1
ATOM 3408 C CA . LEU A 1 438 ? 17.275 -18.715 -12.412 1.00 87.12 438 LEU A CA 1
ATOM 3409 C C . LEU A 1 438 ? 15.813 -18.280 -12.224 1.00 87.12 438 LEU A C 1
ATOM 3411 O O . LEU A 1 438 ? 15.394 -17.988 -11.106 1.00 87.12 438 LEU A O 1
ATOM 3415 N N . GLU A 1 439 ? 15.012 -18.331 -13.291 1.00 87.31 439 GLU A N 1
ATOM 3416 C CA . GLU A 1 439 ? 13.586 -17.987 -13.263 1.00 87.31 439 GLU A CA 1
ATOM 3417 C C . GLU A 1 439 ? 12.785 -18.844 -12.277 1.00 87.31 439 GLU A C 1
ATOM 3419 O O . GLU A 1 439 ? 11.935 -18.331 -11.548 1.00 87.31 439 GLU A O 1
ATOM 3424 N N . SER A 1 440 ? 13.061 -20.151 -12.216 1.00 87.38 440 SER A N 1
ATOM 3425 C CA . SER A 1 440 ? 12.343 -21.055 -11.315 1.00 87.38 440 SER A CA 1
ATOM 3426 C C . SER A 1 440 ? 12.683 -20.785 -9.847 1.00 87.38 440 SER A C 1
ATOM 3428 O O . SER A 1 440 ? 11.785 -20.756 -8.997 1.00 87.38 440 SER A O 1
ATOM 3430 N N . VAL A 1 441 ? 13.961 -20.515 -9.552 1.00 89.88 441 VAL A N 1
ATOM 3431 C CA . VAL A 1 441 ? 14.426 -20.190 -8.200 1.00 89.88 441 VAL A CA 1
ATOM 3432 C C . VAL A 1 441 ? 13.851 -18.844 -7.762 1.00 89.88 441 VAL A C 1
ATOM 3434 O O . VAL A 1 441 ? 13.301 -18.750 -6.663 1.00 89.88 441 VAL A O 1
ATOM 3437 N N . LEU A 1 442 ? 13.887 -17.834 -8.637 1.00 89.56 442 LEU A N 1
ATOM 3438 C CA . LEU A 1 442 ? 13.274 -16.526 -8.395 1.00 89.56 442 LEU A CA 1
ATOM 3439 C C . LEU A 1 442 ? 11.771 -16.644 -8.140 1.00 89.56 442 LEU A C 1
ATOM 3441 O O . LEU A 1 442 ? 11.284 -16.122 -7.139 1.00 89.56 442 LEU A O 1
ATOM 3445 N N . SER A 1 443 ? 11.040 -17.386 -8.974 1.00 88.00 443 SER A N 1
ATOM 3446 C CA . SER A 1 443 ? 9.595 -17.588 -8.807 1.00 88.00 443 SER A CA 1
ATOM 3447 C C . SER A 1 443 ? 9.254 -18.216 -7.451 1.00 88.00 443 SER A C 1
ATOM 3449 O O . SER A 1 443 ? 8.321 -17.778 -6.769 1.00 88.00 443 SER A O 1
ATOM 3451 N N . CYS A 1 444 ? 10.046 -19.201 -7.010 1.00 89.06 444 CYS A N 1
ATOM 3452 C CA . CYS A 1 444 ? 9.898 -19.808 -5.688 1.00 89.06 444 CYS A CA 1
ATOM 3453 C C . CYS A 1 444 ? 10.139 -18.791 -4.563 1.00 89.06 444 CYS A C 1
ATOM 3455 O O . CYS A 1 444 ? 9.304 -18.665 -3.667 1.00 89.06 444 CYS A O 1
ATOM 3457 N N . ARG A 1 445 ? 11.243 -18.035 -4.616 1.00 90.62 445 ARG A N 1
ATOM 3458 C CA . ARG A 1 445 ? 11.617 -17.083 -3.555 1.00 90.62 445 ARG A CA 1
ATOM 3459 C C . ARG A 1 445 ? 10.662 -15.890 -3.483 1.00 90.62 445 ARG A C 1
ATOM 3461 O O . ARG A 1 445 ? 10.242 -15.507 -2.393 1.00 90.62 445 ARG A O 1
ATOM 3468 N N . LEU A 1 446 ? 10.218 -15.360 -4.621 1.00 88.56 446 LEU A N 1
ATOM 3469 C CA . LEU A 1 446 ? 9.198 -14.306 -4.661 1.00 88.56 446 LEU A CA 1
ATOM 3470 C C . LEU A 1 446 ? 7.868 -14.777 -4.050 1.00 88.56 446 LEU A C 1
ATOM 3472 O O . LEU A 1 446 ? 7.205 -14.009 -3.351 1.00 88.56 446 LEU A O 1
ATOM 3476 N N . ARG A 1 447 ? 7.489 -16.047 -4.261 1.00 84.06 447 ARG A N 1
ATOM 3477 C CA . ARG A 1 447 ? 6.287 -16.648 -3.653 1.00 84.06 447 ARG A CA 1
ATOM 3478 C C . ARG A 1 447 ? 6.421 -16.836 -2.142 1.00 84.06 447 ARG A C 1
ATOM 3480 O O . ARG A 1 447 ? 5.437 -16.696 -1.426 1.00 84.06 447 ARG A O 1
ATOM 3487 N N . GLU A 1 448 ? 7.620 -17.131 -1.652 1.00 84.25 448 GLU A N 1
ATOM 3488 C CA . GLU A 1 448 ? 7.906 -17.196 -0.211 1.00 84.25 448 GLU A CA 1
ATOM 3489 C C . GLU A 1 448 ? 7.840 -15.817 0.476 1.00 84.25 448 GLU A C 1
ATOM 3491 O O . GLU A 1 448 ? 7.746 -15.740 1.703 1.00 84.25 448 GLU A O 1
ATOM 3496 N N . GLY A 1 449 ? 7.841 -14.732 -0.307 1.00 82.56 449 GLY A N 1
ATOM 3497 C CA . GLY A 1 449 ? 7.709 -13.360 0.175 1.00 82.56 449 GLY A CA 1
ATOM 3498 C C . GLY A 1 449 ? 9.003 -12.555 0.160 1.00 82.56 449 GLY A C 1
ATOM 3499 O O . GLY A 1 449 ? 9.027 -11.479 0.753 1.00 82.56 449 GLY A O 1
ATOM 3500 N N . TYR A 1 450 ? 10.060 -13.055 -0.486 1.00 87.94 450 TYR A N 1
ATOM 3501 C CA . TYR A 1 450 ? 11.264 -12.264 -0.723 1.00 87.94 450 TYR A CA 1
ATOM 3502 C C . TYR A 1 450 ? 10.963 -11.113 -1.691 1.00 87.94 450 TYR A C 1
ATOM 3504 O O . TYR A 1 450 ? 10.222 -11.284 -2.661 1.00 87.94 450 TYR A O 1
ATOM 3512 N N . ASN A 1 451 ? 11.581 -9.961 -1.446 1.00 87.19 451 ASN A N 1
ATOM 3513 C CA . ASN A 1 451 ? 11.571 -8.801 -2.330 1.00 87.19 451 ASN A CA 1
ATOM 3514 C C . ASN A 1 451 ? 12.939 -8.658 -3.006 1.00 87.19 451 ASN A C 1
ATOM 3516 O O . ASN A 1 451 ? 13.964 -8.988 -2.411 1.00 87.19 451 ASN A O 1
ATOM 3520 N N . ILE A 1 452 ? 12.959 -8.171 -4.245 1.00 88.62 452 ILE A N 1
ATOM 3521 C CA . ILE A 1 452 ? 14.208 -7.887 -4.963 1.00 88.62 452 ILE A CA 1
ATOM 3522 C C . ILE A 1 452 ? 14.758 -6.566 -4.430 1.00 88.62 452 ILE A C 1
ATOM 3524 O O . ILE A 1 452 ? 14.091 -5.538 -4.538 1.00 88.62 452 ILE A O 1
ATOM 3528 N N . ARG A 1 453 ? 15.958 -6.598 -3.846 1.00 85.88 453 ARG A N 1
ATOM 3529 C CA . ARG A 1 453 ? 16.636 -5.402 -3.333 1.00 85.88 453 ARG A CA 1
ATOM 3530 C C . ARG A 1 453 ? 17.457 -4.720 -4.403 1.00 85.88 453 ARG A C 1
ATOM 3532 O O . ARG A 1 453 ? 17.314 -3.524 -4.628 1.00 85.88 453 ARG A O 1
ATOM 3539 N N . SER A 1 454 ? 18.332 -5.490 -5.019 1.00 86.50 454 SER A N 1
ATOM 3540 C CA . SER A 1 454 ? 19.251 -5.016 -6.035 1.00 86.50 454 SER A CA 1
ATOM 3541 C C . SER A 1 454 ? 19.478 -6.124 -7.034 1.00 86.50 454 SER A C 1
ATOM 3543 O O . SER A 1 454 ? 19.481 -7.312 -6.699 1.00 86.50 454 SER A O 1
ATOM 3545 N N . VAL A 1 455 ? 19.660 -5.702 -8.271 1.00 88.56 455 VAL A N 1
ATOM 3546 C CA . VAL A 1 455 ? 20.171 -6.535 -9.342 1.00 88.56 455 VAL A CA 1
ATOM 3547 C C . VAL A 1 455 ? 21.474 -5.890 -9.780 1.00 88.56 455 VAL A C 1
ATOM 3549 O O . VAL A 1 455 ? 21.586 -4.665 -9.800 1.00 88.56 455 VAL A O 1
ATOM 3552 N N . SER A 1 456 ? 22.478 -6.702 -10.066 1.00 88.31 456 SER A N 1
ATOM 3553 C CA . SER A 1 456 ? 23.710 -6.261 -10.703 1.00 88.31 456 SER A CA 1
ATOM 3554 C C . SER A 1 456 ? 24.081 -7.260 -11.786 1.00 88.31 456 SER A C 1
ATOM 3556 O O . SER A 1 456 ? 23.920 -8.470 -11.623 1.00 88.31 456 SER A O 1
ATOM 3558 N N . VAL A 1 457 ? 24.540 -6.738 -12.915 1.00 86.06 457 VAL A N 1
ATOM 3559 C CA . VAL A 1 457 ? 25.009 -7.533 -14.046 1.00 86.06 457 VAL A CA 1
ATOM 3560 C C . VAL A 1 457 ? 26.498 -7.246 -14.189 1.00 86.06 457 VAL A C 1
ATOM 3562 O O . VAL A 1 457 ? 26.891 -6.093 -14.345 1.00 86.06 457 VAL A O 1
ATOM 3565 N N . GLU A 1 458 ? 27.315 -8.288 -14.072 1.00 83.75 458 GLU A N 1
ATOM 3566 C CA . GLU A 1 458 ? 28.771 -8.244 -14.215 1.00 83.75 458 GLU A CA 1
ATOM 3567 C C . GLU A 1 458 ? 29.162 -9.158 -15.382 1.00 83.75 458 GLU A C 1
ATOM 3569 O O . GLU A 1 458 ? 29.067 -10.379 -15.252 1.00 83.75 458 GLU A O 1
ATOM 3574 N N . ASP A 1 459 ? 29.568 -8.564 -16.511 1.00 76.38 459 ASP A N 1
ATOM 3575 C CA . ASP A 1 459 ? 29.988 -9.164 -17.793 1.00 76.38 459 ASP A CA 1
ATOM 3576 C C . ASP A 1 459 ? 29.126 -10.326 -18.329 1.00 76.38 459 ASP A C 1
ATOM 3578 O O . ASP A 1 459 ? 28.424 -10.186 -19.326 1.00 76.38 459 ASP A O 1
ATOM 3582 N N . SER A 1 460 ? 29.203 -11.494 -17.689 1.00 83.12 460 SER A N 1
ATOM 3583 C CA . SER A 1 460 ? 28.521 -12.740 -18.073 1.00 83.12 460 SER A CA 1
ATOM 3584 C C . SER A 1 460 ? 27.743 -13.389 -16.926 1.00 83.12 460 SER A C 1
ATOM 3586 O O . SER A 1 460 ? 27.331 -14.549 -17.011 1.00 83.12 460 SER A O 1
ATOM 3588 N N . THR A 1 461 ? 27.552 -12.666 -15.823 1.00 87.56 461 THR A N 1
ATOM 3589 C CA . THR A 1 461 ? 26.869 -13.151 -14.626 1.00 87.56 461 THR A CA 1
ATOM 3590 C C . THR A 1 461 ? 25.897 -12.111 -14.094 1.00 87.56 461 THR A C 1
ATOM 3592 O O . THR A 1 461 ? 26.176 -10.915 -14.081 1.00 87.56 461 THR A O 1
ATOM 3595 N N . ILE A 1 462 ? 24.737 -12.576 -13.643 1.00 89.62 462 ILE A N 1
ATOM 3596 C CA . ILE A 1 462 ? 23.759 -11.757 -12.935 1.00 89.62 462 ILE A CA 1
ATOM 3597 C C . ILE A 1 462 ? 23.800 -12.117 -11.457 1.00 89.62 462 ILE A C 1
ATOM 3599 O O . ILE A 1 462 ? 23.735 -13.295 -11.088 1.00 89.62 462 ILE A O 1
ATOM 3603 N N . GLN A 1 463 ? 23.885 -11.094 -10.614 1.00 91.94 463 GLN A N 1
ATOM 3604 C CA . GLN A 1 463 ? 23.692 -11.198 -9.181 1.00 91.94 463 GLN A CA 1
ATOM 3605 C C . GLN A 1 463 ? 22.364 -10.541 -8.797 1.00 91.94 463 GLN A C 1
ATOM 3607 O O . GLN A 1 463 ? 22.078 -9.403 -9.160 1.00 91.94 463 GLN A O 1
ATOM 3612 N N . ILE A 1 464 ? 21.543 -11.267 -8.043 1.00 92.00 464 ILE A N 1
ATOM 3613 C CA . ILE A 1 464 ? 20.253 -10.784 -7.546 1.00 92.00 464 ILE A CA 1
ATOM 3614 C C . ILE A 1 464 ? 20.254 -10.925 -6.034 1.00 92.00 464 ILE A C 1
ATOM 3616 O O . ILE A 1 464 ? 20.303 -12.038 -5.509 1.00 92.00 464 ILE A O 1
ATOM 3620 N N . ASP A 1 465 ? 20.162 -9.802 -5.332 1.00 90.81 465 ASP A N 1
ATOM 3621 C CA . ASP A 1 465 ? 20.020 -9.789 -3.883 1.00 90.81 465 ASP A CA 1
ATOM 3622 C C . ASP A 1 465 ? 18.533 -9.738 -3.527 1.00 90.81 465 ASP A C 1
ATOM 3624 O O . ASP A 1 465 ? 17.832 -8.751 -3.773 1.00 90.81 465 ASP A O 1
ATOM 3628 N N . LEU A 1 466 ? 18.039 -10.822 -2.938 1.00 91.06 466 LEU A N 1
ATOM 3629 C CA . LEU A 1 466 ? 16.686 -10.905 -2.409 1.00 91.06 466 LEU A CA 1
ATOM 3630 C C . LEU A 1 466 ? 16.696 -10.656 -0.903 1.00 91.06 466 LEU A C 1
ATOM 3632 O O . LEU A 1 466 ? 17.577 -11.136 -0.194 1.00 91.06 466 LEU A O 1
ATOM 3636 N N . VAL A 1 467 ? 15.680 -9.966 -0.393 1.00 89.62 467 VAL A N 1
ATOM 3637 C CA . VAL A 1 467 ? 15.524 -9.694 1.039 1.00 89.62 467 VAL A CA 1
ATOM 3638 C C . VAL A 1 467 ? 14.146 -10.109 1.518 1.00 89.62 467 VAL A C 1
ATOM 3640 O O . VAL A 1 467 ? 13.127 -9.766 0.923 1.00 89.62 467 VAL A O 1
ATOM 3643 N N . LEU A 1 468 ? 14.119 -10.821 2.637 1.00 87.69 468 LEU A N 1
ATOM 3644 C CA . LEU A 1 468 ? 12.915 -11.172 3.368 1.00 87.69 468 LEU A CA 1
ATOM 3645 C C . LEU A 1 468 ? 12.982 -10.543 4.764 1.00 87.69 468 LEU A C 1
ATOM 3647 O O . LEU A 1 468 ? 13.784 -10.987 5.591 1.00 87.69 468 LEU A O 1
ATOM 3651 N N . PRO A 1 469 ? 12.133 -9.548 5.070 1.00 84.56 469 PRO A N 1
ATOM 3652 C CA . PRO A 1 469 ? 11.947 -9.094 6.441 1.00 84.56 469 PRO A CA 1
ATOM 3653 C C . PRO A 1 469 ? 11.401 -10.258 7.277 1.00 84.56 469 PRO A C 1
ATOM 3655 O O . PRO A 1 469 ? 10.325 -10.794 6.971 1.00 84.56 469 PRO A O 1
ATOM 3658 N N . TRP A 1 470 ? 12.162 -10.682 8.292 1.00 78.81 470 TRP A N 1
ATOM 3659 C CA . TRP A 1 470 ? 11.804 -11.821 9.144 1.00 78.81 470 TRP A CA 1
ATOM 3660 C C . TRP A 1 470 ? 11.257 -11.380 10.498 1.00 78.81 470 TRP A C 1
ATOM 3662 O O . TRP A 1 470 ? 10.205 -11.859 10.912 1.00 78.81 470 TRP A O 1
ATOM 3672 N N . LYS A 1 471 ? 11.944 -10.452 11.163 1.00 75.31 471 LYS A N 1
ATOM 3673 C CA . LYS A 1 471 ? 11.489 -9.794 12.393 1.00 75.31 471 LYS A CA 1
ATOM 3674 C C . LYS A 1 471 ? 11.910 -8.329 12.365 1.00 75.31 471 LYS A C 1
ATOM 3676 O O . LYS A 1 471 ? 12.617 -7.913 11.447 1.00 75.31 471 LYS A O 1
ATOM 3681 N N . TYR A 1 472 ? 11.491 -7.563 13.371 1.00 70.00 472 TYR A N 1
ATOM 3682 C CA . TYR A 1 472 ? 11.966 -6.195 13.540 1.00 70.00 472 TYR A CA 1
ATOM 3683 C C . TYR A 1 472 ? 13.497 -6.138 13.470 1.00 70.00 472 TYR A C 1
ATOM 3685 O O . TYR A 1 472 ? 14.175 -6.903 14.158 1.00 70.00 472 TYR A O 1
ATOM 3693 N N . SER A 1 473 ? 14.008 -5.281 12.584 1.00 70.44 473 SER A N 1
ATOM 3694 C CA . SER A 1 473 ? 15.437 -5.088 12.316 1.00 70.44 473 SER A CA 1
ATOM 3695 C C . SER A 1 473 ? 16.225 -6.375 12.040 1.00 70.44 473 SER A C 1
ATOM 3697 O O . SER A 1 473 ? 17.436 -6.403 12.250 1.00 70.44 473 SER A O 1
ATOM 3699 N N . ILE A 1 474 ? 15.560 -7.442 11.566 1.00 81.06 474 ILE A N 1
ATOM 3700 C CA . ILE A 1 474 ? 16.186 -8.702 11.150 1.00 81.06 474 ILE A CA 1
ATOM 3701 C C . ILE A 1 474 ? 15.707 -9.089 9.750 1.00 81.06 474 ILE A C 1
ATOM 3703 O O . ILE A 1 474 ? 14.521 -9.339 9.502 1.00 81.06 474 ILE A O 1
ATOM 3707 N N . PHE A 1 475 ? 16.672 -9.229 8.851 1.00 84.81 475 PHE A N 1
ATOM 3708 C CA . PHE A 1 475 ? 16.473 -9.509 7.440 1.00 84.81 475 PHE A CA 1
ATOM 3709 C C . PHE A 1 475 ? 17.183 -10.802 7.054 1.00 84.81 475 PHE A C 1
ATOM 3711 O O . PHE A 1 475 ? 18.321 -11.054 7.453 1.00 84.81 475 PHE A O 1
ATOM 3718 N N . ILE A 1 476 ? 16.506 -11.623 6.261 1.00 89.31 476 ILE A N 1
ATOM 3719 C CA . ILE A 1 476 ? 17.106 -12.787 5.617 1.00 89.31 476 ILE A CA 1
ATOM 3720 C C . ILE A 1 476 ? 17.448 -12.367 4.192 1.00 89.31 476 ILE A C 1
ATOM 3722 O O . ILE A 1 476 ? 16.553 -12.081 3.396 1.00 89.31 476 ILE A O 1
ATOM 3726 N N . GLU A 1 477 ? 18.736 -12.320 3.883 1.00 90.94 477 GLU A N 1
ATOM 3727 C CA . GLU A 1 477 ? 19.233 -12.011 2.550 1.00 90.94 477 GLU A CA 1
ATOM 3728 C C . GLU A 1 477 ? 19.542 -13.306 1.805 1.00 90.94 477 GLU A C 1
ATOM 3730 O O . GLU A 1 477 ? 20.169 -14.221 2.340 1.00 90.94 477 GLU A O 1
ATOM 3735 N N . TYR A 1 478 ? 19.071 -13.390 0.569 1.00 92.12 478 TYR A N 1
ATOM 3736 C CA . TYR A 1 478 ? 19.292 -14.523 -0.313 1.00 92.12 478 TYR A CA 1
ATOM 3737 C C . TYR A 1 478 ? 19.878 -13.997 -1.618 1.00 92.12 478 TYR A C 1
ATOM 3739 O O . TYR A 1 478 ? 19.166 -13.435 -2.451 1.00 92.12 478 TYR A O 1
ATOM 3747 N N . ARG A 1 479 ? 21.193 -14.139 -1.767 1.00 93.00 479 ARG A N 1
ATOM 3748 C CA . ARG A 1 479 ? 21.930 -13.704 -2.949 1.00 93.00 479 ARG A CA 1
ATOM 3749 C C . ARG A 1 479 ? 21.968 -14.837 -3.953 1.00 93.00 479 ARG A C 1
ATOM 3751 O O . ARG A 1 479 ? 22.374 -15.945 -3.619 1.00 93.00 479 ARG A O 1
ATOM 3758 N N . LEU A 1 480 ? 21.546 -14.551 -5.173 1.00 92.75 480 LEU A N 1
ATOM 3759 C CA . LEU A 1 480 ? 21.579 -15.465 -6.304 1.00 92.75 480 LEU A CA 1
ATOM 3760 C C . LEU A 1 480 ? 22.647 -15.019 -7.284 1.00 92.75 480 LEU A C 1
ATOM 3762 O O . LEU A 1 480 ? 22.727 -13.832 -7.580 1.00 92.75 480 LEU A O 1
ATOM 3766 N N . ARG A 1 481 ? 23.425 -15.965 -7.808 1.00 91.31 481 ARG A N 1
ATOM 3767 C CA . ARG A 1 481 ? 24.380 -15.746 -8.896 1.00 91.31 481 ARG A CA 1
ATOM 3768 C C . ARG A 1 481 ? 24.177 -16.799 -9.975 1.00 91.31 481 ARG A C 1
ATOM 3770 O O . ARG A 1 481 ? 24.088 -17.990 -9.676 1.00 91.31 481 ARG A O 1
ATOM 3777 N N . SER A 1 482 ? 24.079 -16.371 -11.225 1.00 90.44 482 SER A N 1
ATOM 3778 C CA . SER A 1 482 ? 23.960 -17.278 -12.371 1.00 90.44 482 SER A CA 1
ATOM 3779 C C . SER A 1 482 ? 24.541 -16.637 -13.628 1.00 90.44 482 SER A C 1
ATOM 3781 O O . SER A 1 482 ? 24.768 -15.429 -13.655 1.00 90.44 482 SER A O 1
ATOM 3783 N N . ALA A 1 483 ? 24.787 -17.439 -14.662 1.00 85.56 483 ALA A N 1
ATOM 3784 C CA . ALA A 1 483 ? 25.234 -16.938 -15.956 1.00 85.56 483 ALA A CA 1
ATOM 3785 C C . ALA A 1 483 ? 24.148 -16.060 -16.610 1.00 85.56 483 ALA A C 1
ATOM 3787 O O . ALA A 1 483 ? 22.956 -16.374 -16.540 1.00 85.56 483 ALA A O 1
ATOM 3788 N N . TRP A 1 484 ? 24.563 -14.967 -17.248 1.00 82.75 484 TRP A N 1
ATOM 3789 C CA . TRP A 1 484 ? 23.699 -13.988 -17.902 1.00 82.75 484 TRP A CA 1
ATOM 3790 C C . TRP A 1 484 ? 24.296 -13.543 -19.245 1.00 82.75 484 TRP A C 1
ATOM 3792 O O . TRP A 1 484 ? 25.499 -13.297 -19.297 1.00 82.75 484 TRP A O 1
ATOM 3802 N N . PRO A 1 485 ? 23.504 -13.413 -20.325 1.00 71.81 485 PRO A N 1
ATOM 3803 C CA . PRO A 1 485 ? 22.076 -13.717 -20.441 1.00 71.81 485 PRO A CA 1
ATOM 3804 C C . PRO A 1 485 ? 21.789 -15.210 -20.260 1.00 71.81 485 PRO A C 1
ATOM 3806 O O . PRO A 1 485 ? 22.631 -16.049 -20.583 1.00 71.81 485 PRO A O 1
ATOM 3809 N N . ALA A 1 486 ? 20.598 -15.554 -19.763 1.00 64.06 486 ALA A N 1
ATOM 3810 C CA . ALA A 1 486 ? 20.176 -16.946 -19.625 1.00 64.06 486 ALA A CA 1
ATOM 3811 C C . ALA A 1 486 ? 20.059 -17.603 -21.015 1.00 64.06 486 ALA A C 1
ATOM 3813 O O . ALA A 1 486 ? 19.001 -17.619 -21.644 1.00 64.06 486 ALA A O 1
ATOM 3814 N N . THR A 1 487 ? 21.162 -18.137 -21.537 1.00 56.66 487 THR A N 1
ATOM 3815 C CA . THR A 1 487 ? 21.112 -19.050 -22.678 1.00 56.66 487 THR A CA 1
ATOM 3816 C C . THR A 1 487 ? 20.295 -20.264 -22.245 1.00 56.66 487 THR A C 1
ATOM 3818 O O . THR A 1 487 ? 20.403 -20.712 -21.104 1.00 56.66 487 THR A O 1
ATOM 3821 N N . ARG A 1 488 ? 19.430 -20.781 -23.131 1.00 52.88 488 ARG A N 1
ATOM 3822 C CA . ARG A 1 488 ? 18.578 -21.966 -22.890 1.00 52.88 488 ARG A CA 1
ATOM 3823 C C . ARG A 1 488 ? 19.423 -23.248 -22.781 1.00 52.88 488 ARG A C 1
ATOM 3825 O O . ARG A 1 488 ? 19.218 -24.197 -23.532 1.00 52.88 488 ARG A O 1
ATOM 3832 N N . CYS A 1 489 ? 20.422 -23.261 -21.909 1.00 45.53 489 CYS A N 1
ATOM 3833 C CA . CYS A 1 489 ? 21.278 -24.400 -21.655 1.00 45.53 489 CYS A CA 1
ATOM 3834 C C . CYS A 1 489 ? 20.607 -25.280 -20.596 1.00 45.53 489 CYS A C 1
ATOM 3836 O O . CYS A 1 489 ? 20.194 -24.792 -19.545 1.00 45.53 489 CYS A O 1
ATOM 3838 N N . ALA A 1 490 ? 20.478 -26.574 -20.889 1.00 50.75 490 ALA A N 1
ATOM 3839 C CA . ALA A 1 490 ? 19.800 -27.550 -20.034 1.00 50.75 490 ALA A CA 1
ATOM 3840 C C . ALA A 1 490 ? 20.490 -27.762 -18.668 1.00 50.75 490 ALA A C 1
ATOM 3842 O O . ALA A 1 490 ? 19.857 -28.269 -17.745 1.00 50.75 490 ALA A O 1
ATOM 3843 N N . ASP A 1 491 ? 21.739 -27.304 -18.527 1.00 57.38 491 ASP A N 1
ATOM 3844 C CA . ASP A 1 491 ? 22.561 -27.402 -17.317 1.00 57.38 491 ASP A CA 1
ATOM 3845 C C . ASP A 1 491 ? 22.758 -26.036 -16.636 1.00 57.38 491 ASP A C 1
ATOM 3847 O O . ASP A 1 491 ? 23.855 -25.689 -16.200 1.00 57.38 491 ASP A O 1
ATOM 3851 N N . SER A 1 492 ? 21.707 -25.212 -16.551 1.00 71.06 492 SER A N 1
ATOM 3852 C CA . SER A 1 492 ? 21.789 -23.964 -15.789 1.00 71.06 492 SER A CA 1
ATOM 3853 C C . SER A 1 492 ? 21.953 -24.277 -14.301 1.00 71.06 492 SER A C 1
ATOM 3855 O O . SER A 1 492 ? 21.065 -24.880 -13.684 1.00 71.06 492 SER A O 1
ATOM 3857 N N . SER A 1 493 ? 23.071 -23.853 -13.720 1.00 84.25 493 SER A N 1
ATOM 3858 C CA . SER A 1 493 ? 23.262 -23.861 -12.280 1.00 84.25 493 SER A CA 1
ATOM 3859 C C . SER A 1 493 ? 23.170 -22.450 -11.704 1.00 84.25 493 SER A C 1
ATOM 3861 O O . SER A 1 493 ? 23.533 -21.446 -12.327 1.00 84.25 493 SER A O 1
ATOM 3863 N N . VAL A 1 494 ? 22.594 -22.370 -10.510 1.00 88.25 494 VAL A N 1
ATOM 3864 C CA . VAL A 1 494 ? 22.399 -21.122 -9.778 1.00 88.25 494 VAL A CA 1
ATOM 3865 C C . VAL A 1 494 ? 23.101 -21.266 -8.442 1.00 88.25 494 VAL A C 1
ATOM 3867 O O . VAL A 1 494 ? 22.734 -22.109 -7.621 1.00 88.25 494 VAL A O 1
ATOM 3870 N N . GLN A 1 495 ? 24.113 -20.440 -8.221 1.00 91.69 495 GLN A N 1
ATOM 3871 C CA . GLN A 1 495 ? 24.762 -20.327 -6.927 1.00 91.69 495 GLN A CA 1
ATOM 3872 C C . GLN A 1 495 ? 23.895 -19.468 -6.013 1.00 91.69 495 GLN A C 1
ATOM 3874 O O . GLN A 1 495 ? 23.317 -18.467 -6.443 1.00 91.69 495 GLN A O 1
ATOM 3879 N N . PHE A 1 496 ? 23.798 -19.861 -4.748 1.00 92.81 496 PHE A N 1
ATOM 3880 C CA . PHE A 1 496 ? 23.100 -19.080 -3.743 1.00 92.81 496 PHE A CA 1
ATOM 3881 C C . PHE A 1 496 ? 23.943 -18.903 -2.487 1.00 92.81 496 PHE A C 1
ATOM 3883 O O . PHE A 1 496 ? 24.678 -19.803 -2.076 1.00 92.81 496 PHE A O 1
ATOM 3890 N N . GLU A 1 497 ? 23.759 -17.761 -1.838 1.00 92.69 497 GLU A N 1
ATOM 3891 C CA . GLU A 1 497 ? 24.274 -17.465 -0.506 1.00 92.69 497 GLU A CA 1
ATOM 3892 C C . GLU A 1 497 ? 23.120 -16.967 0.361 1.00 92.69 497 GLU A C 1
ATOM 3894 O O . GLU A 1 497 ? 22.319 -16.130 -0.057 1.00 92.69 497 GLU A O 1
ATOM 3899 N N . LEU A 1 498 ? 23.016 -17.519 1.566 1.00 91.88 498 LEU A N 1
ATOM 3900 C CA . LEU A 1 498 ? 22.011 -17.160 2.552 1.00 91.88 498 LEU A CA 1
ATOM 3901 C C . LEU A 1 498 ? 22.693 -16.532 3.761 1.00 91.88 498 LEU A C 1
ATOM 3903 O O . LEU A 1 498 ? 23.431 -17.208 4.486 1.00 91.88 498 LEU A O 1
ATOM 3907 N N . ASP A 1 499 ? 22.346 -15.277 4.007 1.00 87.75 499 ASP A N 1
ATOM 3908 C CA . ASP A 1 499 ? 22.856 -14.474 5.105 1.00 87.75 499 ASP A CA 1
ATOM 3909 C C . ASP A 1 499 ? 21.694 -13.980 5.973 1.00 87.75 499 ASP A C 1
ATOM 3911 O O . ASP A 1 499 ? 20.588 -13.712 5.500 1.00 87.75 499 ASP A O 1
ATOM 3915 N N . ILE A 1 500 ? 21.936 -13.856 7.275 1.00 87.00 500 ILE A N 1
ATOM 3916 C CA . ILE A 1 500 ? 20.996 -13.234 8.208 1.00 87.00 500 ILE A CA 1
ATOM 3917 C C . ILE A 1 500 ? 21.640 -11.950 8.702 1.00 87.00 500 ILE A C 1
ATOM 3919 O O . ILE A 1 500 ? 22.715 -11.996 9.303 1.00 87.00 500 ILE A O 1
ATOM 3923 N N . ARG A 1 501 ? 20.981 -10.818 8.463 1.00 82.81 501 ARG A N 1
ATOM 3924 C CA . ARG A 1 501 ? 21.411 -9.508 8.954 1.00 82.81 501 ARG A CA 1
ATOM 3925 C C . ARG A 1 501 ? 20.497 -9.035 10.066 1.00 82.81 501 ARG A C 1
ATOM 3927 O O . ARG A 1 501 ? 19.281 -9.164 9.948 1.00 82.81 501 ARG A O 1
ATOM 3934 N N . GLY A 1 502 ? 21.067 -8.481 11.129 1.00 79.56 502 GLY A N 1
ATOM 3935 C CA . GLY A 1 502 ? 20.286 -7.914 12.222 1.00 79.56 502 GLY A CA 1
ATOM 3936 C C . GLY A 1 502 ? 20.996 -6.782 12.950 1.00 79.56 502 GLY A C 1
ATOM 3937 O O . GLY A 1 502 ? 22.225 -6.720 12.944 1.00 79.56 502 GLY A O 1
ATOM 3938 N N . GLY A 1 503 ? 20.220 -5.896 13.574 1.00 65.50 503 GLY A N 1
ATOM 3939 C CA . GLY A 1 503 ? 20.753 -4.808 14.395 1.00 65.50 503 GLY A CA 1
ATOM 3940 C C . GLY A 1 503 ? 21.589 -5.337 15.561 1.00 65.50 503 GLY A C 1
ATOM 3941 O O . GLY A 1 503 ? 21.213 -6.306 16.224 1.00 65.50 503 GLY A O 1
ATOM 3942 N N . CYS A 1 504 ? 22.736 -4.705 15.807 1.00 49.91 504 CYS A N 1
ATOM 3943 C CA . CYS A 1 504 ? 23.527 -4.925 17.010 1.00 49.91 504 CYS A CA 1
ATOM 3944 C C . CYS A 1 504 ? 23.298 -3.760 17.960 1.00 49.91 504 CYS A C 1
ATOM 3946 O O . CYS A 1 504 ? 23.768 -2.654 17.702 1.00 49.91 504 CYS A O 1
ATOM 3948 N N . THR A 1 505 ? 22.650 -3.999 19.097 1.00 46.38 505 THR A N 1
ATOM 3949 C CA . THR A 1 505 ? 22.732 -3.038 20.195 1.00 46.38 505 THR A CA 1
ATOM 3950 C C . THR A 1 505 ? 24.172 -3.062 20.716 1.00 46.38 505 THR A C 1
ATOM 3952 O O . THR A 1 505 ? 24.590 -3.975 21.433 1.00 46.38 505 THR A O 1
ATOM 3955 N N . GLN A 1 506 ? 24.982 -2.075 20.317 1.00 35.12 506 GLN A N 1
ATOM 3956 C CA . GLN A 1 506 ? 26.405 -1.981 20.686 1.00 35.12 506 GLN A CA 1
ATOM 3957 C C . GLN A 1 506 ? 26.634 -2.016 22.214 1.00 35.12 506 GLN A C 1
ATOM 3959 O O . GLN A 1 506 ? 27.701 -2.426 22.681 1.00 35.12 506 GLN A O 1
ATOM 3964 N N . THR A 1 507 ? 25.620 -1.666 23.011 1.00 36.97 507 THR A N 1
ATOM 3965 C CA . THR A 1 507 ? 25.594 -1.785 24.477 1.00 36.97 507 THR A CA 1
ATOM 3966 C C . THR A 1 507 ? 25.570 -3.232 24.982 1.00 36.97 507 THR A C 1
ATOM 3968 O O . THR A 1 507 ? 26.234 -3.531 25.976 1.00 36.97 507 THR A O 1
ATOM 3971 N N . ALA A 1 508 ? 24.910 -4.164 24.286 1.00 36.22 508 ALA A N 1
ATOM 3972 C CA . ALA A 1 508 ? 24.894 -5.577 24.671 1.00 36.22 508 ALA A CA 1
ATOM 3973 C C . ALA A 1 508 ? 26.231 -6.272 24.354 1.00 36.22 508 ALA A C 1
ATOM 3975 O O . ALA A 1 508 ? 26.729 -7.063 25.155 1.00 36.22 508 ALA A O 1
ATOM 3976 N N . ALA A 1 509 ? 26.869 -5.927 23.231 1.00 32.31 509 ALA A N 1
ATOM 3977 C CA . ALA A 1 509 ? 28.133 -6.541 22.821 1.00 32.31 509 ALA A CA 1
ATOM 3978 C C . ALA A 1 509 ? 29.317 -6.145 23.726 1.00 32.31 509 ALA A C 1
ATOM 3980 O O . ALA A 1 509 ? 30.153 -6.991 24.053 1.00 32.31 509 ALA A O 1
ATOM 3981 N N . ARG A 1 510 ? 29.382 -4.885 24.184 1.00 29.22 510 ARG A N 1
ATOM 3982 C CA . ARG A 1 510 ? 30.470 -4.415 25.065 1.00 29.22 510 ARG A CA 1
ATOM 3983 C C . ARG A 1 510 ? 30.285 -4.817 26.534 1.00 29.22 510 ARG A C 1
ATOM 3985 O O . ARG A 1 510 ? 31.280 -5.075 27.205 1.00 29.22 510 ARG A O 1
ATOM 3992 N N . GLY A 1 511 ? 29.046 -4.931 27.022 1.00 29.11 511 GLY A N 1
ATOM 3993 C CA . GLY A 1 511 ? 28.758 -5.333 28.407 1.00 29.11 511 GLY A CA 1
ATOM 3994 C C . GLY A 1 511 ? 28.907 -6.838 28.671 1.00 29.11 511 GLY A C 1
ATOM 3995 O O . GLY A 1 511 ? 29.493 -7.231 29.681 1.00 29.11 511 GLY A O 1
ATOM 3996 N N . LEU A 1 512 ? 28.435 -7.691 27.752 1.00 32.22 512 LEU A N 1
ATOM 3997 C CA . LEU A 1 512 ? 28.496 -9.151 27.919 1.00 32.22 512 LEU A CA 1
ATOM 3998 C C . LEU A 1 512 ? 29.895 -9.725 27.664 1.00 32.22 512 LEU A C 1
ATOM 4000 O O . LEU A 1 512 ? 30.311 -10.642 28.372 1.00 32.22 512 LEU A O 1
ATOM 4004 N N . CYS A 1 513 ? 30.656 -9.156 26.723 1.00 29.25 513 CYS A N 1
ATOM 4005 C CA . CYS A 1 513 ? 31.995 -9.655 26.397 1.00 29.25 513 CYS A CA 1
ATOM 4006 C C . CYS A 1 513 ? 33.041 -9.349 27.489 1.00 29.25 513 CYS A C 1
ATOM 4008 O O . CYS A 1 513 ? 34.056 -10.037 27.568 1.00 29.25 513 CYS A O 1
ATOM 4010 N N . ALA A 1 514 ? 32.798 -8.351 28.348 1.00 31.42 514 ALA A N 1
ATOM 4011 C CA . ALA A 1 514 ? 33.719 -7.973 29.424 1.00 31.42 514 ALA A CA 1
ATOM 4012 C C . ALA A 1 514 ? 33.435 -8.668 30.771 1.00 31.42 514 ALA A C 1
ATOM 4014 O O . ALA A 1 514 ? 34.320 -8.710 31.623 1.00 31.42 514 ALA A O 1
ATOM 4015 N N . ARG A 1 515 ? 32.224 -9.208 30.991 1.00 32.97 515 ARG A N 1
ATOM 4016 C CA . ARG A 1 515 ? 31.818 -9.768 32.300 1.00 32.97 515 ARG A CA 1
ATOM 4017 C C . ARG A 1 515 ? 31.551 -11.266 32.327 1.00 32.97 515 ARG A C 1
ATOM 4019 O O . ARG A 1 515 ? 31.627 -11.858 33.401 1.00 32.97 515 ARG A O 1
ATOM 4026 N N . CYS A 1 516 ? 31.287 -11.904 31.193 1.00 30.41 516 CYS A N 1
ATOM 4027 C CA . CYS A 1 516 ? 31.043 -13.339 31.156 1.00 30.41 516 CYS A CA 1
ATOM 4028 C C . CYS A 1 516 ? 31.904 -13.949 30.055 1.00 30.41 516 CYS A C 1
ATOM 4030 O O . CYS A 1 516 ? 31.591 -13.816 28.878 1.00 30.41 516 CYS A O 1
ATOM 4032 N N . GLY A 1 517 ? 32.978 -14.648 30.427 1.00 28.42 517 GLY A N 1
ATOM 4033 C CA . GLY A 1 517 ? 33.776 -15.481 29.520 1.00 28.42 517 GLY A CA 1
ATOM 4034 C C . GLY A 1 517 ? 33.008 -16.704 28.996 1.00 28.42 517 GLY A C 1
ATOM 4035 O O . GLY A 1 517 ? 33.513 -17.820 29.044 1.00 28.42 517 GLY A O 1
ATOM 4036 N N . ILE A 1 518 ? 31.768 -16.513 28.541 1.00 28.02 518 ILE A N 1
ATOM 4037 C CA . ILE A 1 518 ? 30.855 -17.538 28.047 1.00 28.02 518 ILE A CA 1
ATOM 4038 C C . ILE A 1 518 ? 30.407 -17.115 26.648 1.00 28.02 518 ILE A C 1
ATOM 4040 O O . ILE A 1 518 ? 29.636 -16.178 26.460 1.00 28.02 518 ILE A O 1
ATOM 4044 N N . SER A 1 519 ? 30.900 -17.852 25.658 1.00 27.58 519 SER A N 1
ATOM 4045 C CA . SER A 1 519 ? 30.427 -17.845 24.275 1.00 27.58 519 SER A CA 1
ATOM 4046 C C . SER A 1 519 ? 28.960 -18.297 24.232 1.00 27.58 519 SER A C 1
ATOM 4048 O O . SER A 1 519 ? 28.664 -19.492 24.162 1.00 27.58 519 SER A O 1
ATOM 4050 N N . VAL A 1 520 ? 28.012 -17.356 24.318 1.00 30.34 520 VAL A N 1
ATOM 4051 C CA . VAL A 1 520 ? 26.590 -17.665 24.114 1.00 30.34 520 VAL A CA 1
ATOM 4052 C C . VAL A 1 520 ? 26.359 -17.862 22.620 1.00 30.34 520 VAL A C 1
ATOM 4054 O O . VAL A 1 520 ? 26.363 -16.948 21.798 1.00 30.34 520 VAL A O 1
ATOM 4057 N N . CYS A 1 521 ? 26.236 -19.134 22.270 1.00 31.06 521 CYS A N 1
ATOM 4058 C CA . CYS A 1 521 ? 26.299 -19.632 20.916 1.00 31.06 521 CYS A CA 1
ATOM 4059 C C . CYS A 1 521 ? 24.983 -19.377 20.157 1.00 31.06 521 CYS A C 1
ATOM 4061 O O . CYS A 1 521 ? 24.035 -20.157 20.249 1.00 31.06 521 CYS A O 1
ATOM 4063 N N . TRP A 1 522 ? 24.980 -18.370 19.280 1.00 29.02 522 TRP A N 1
ATOM 4064 C CA . TRP A 1 522 ? 23.994 -18.130 18.203 1.00 29.02 522 TRP A CA 1
ATOM 4065 C C . TRP A 1 522 ? 23.799 -19.323 17.224 1.00 29.02 522 TRP A C 1
ATOM 4067 O O . TRP A 1 522 ? 23.106 -19.202 16.208 1.00 29.02 522 TRP A O 1
ATOM 4077 N N . ARG A 1 523 ? 24.447 -20.477 17.456 1.00 31.25 523 ARG A N 1
ATOM 4078 C CA . ARG A 1 523 ? 24.404 -21.672 16.593 1.00 31.25 523 ARG A CA 1
ATOM 4079 C C . ARG A 1 523 ? 23.141 -22.520 16.767 1.00 31.25 523 ARG A C 1
ATOM 4081 O O . ARG A 1 523 ? 22.723 -23.137 15.791 1.00 31.25 523 ARG A O 1
ATOM 4088 N N . HIS A 1 524 ? 22.525 -22.559 17.951 1.00 31.23 524 HIS A N 1
ATOM 4089 C CA . HIS A 1 524 ? 21.482 -23.558 18.230 1.00 31.23 524 HIS A CA 1
ATOM 4090 C C . HIS A 1 524 ? 20.057 -23.144 17.815 1.00 31.23 524 HIS A C 1
ATOM 4092 O O . HIS A 1 524 ? 19.336 -23.978 17.272 1.00 31.23 524 HIS A O 1
ATOM 4098 N N . CYS A 1 525 ? 19.653 -21.878 17.970 1.00 33.38 525 CYS A N 1
ATOM 4099 C CA . CYS A 1 525 ? 18.242 -21.496 17.785 1.00 33.38 525 CYS A CA 1
ATOM 4100 C C . CYS A 1 525 ? 17.793 -21.418 16.312 1.00 33.38 525 CYS A C 1
ATOM 4102 O O . CYS A 1 525 ? 16.729 -21.921 15.962 1.00 33.38 525 CYS A O 1
ATOM 4104 N N . VAL A 1 526 ? 18.615 -20.855 15.419 1.00 34.97 526 VAL A N 1
ATOM 4105 C CA . VAL A 1 526 ? 18.258 -20.709 13.990 1.00 34.97 526 VAL A CA 1
ATOM 4106 C C . VAL A 1 526 ? 18.510 -22.004 13.203 1.00 34.97 526 VAL A C 1
ATOM 4108 O O . VAL A 1 526 ? 17.747 -22.364 12.307 1.00 34.97 526 VAL A O 1
ATOM 4111 N N . GLY A 1 527 ? 19.550 -22.760 13.577 1.00 29.42 527 GLY A N 1
ATOM 4112 C CA . GLY A 1 527 ? 19.897 -24.031 12.933 1.00 29.42 527 GLY A CA 1
ATOM 4113 C C . GLY A 1 527 ? 18.893 -25.158 13.204 1.00 29.42 527 GLY A C 1
ATOM 4114 O O . GLY A 1 527 ? 18.656 -25.986 12.323 1.00 29.42 527 GLY A O 1
ATOM 4115 N N . ALA A 1 528 ? 18.271 -25.181 14.388 1.00 32.31 528 ALA A N 1
ATOM 4116 C CA . ALA A 1 528 ? 17.274 -26.190 14.743 1.00 32.31 528 ALA A CA 1
ATOM 4117 C C . ALA A 1 528 ? 15.944 -25.988 13.993 1.00 32.31 528 ALA A C 1
ATOM 4119 O O . ALA A 1 528 ? 15.361 -26.960 13.516 1.00 32.31 528 ALA A O 1
ATOM 4120 N N . TRP A 1 529 ? 15.502 -24.740 13.803 1.00 33.88 529 TRP A N 1
ATOM 4121 C CA . TRP A 1 529 ? 14.228 -24.442 13.137 1.00 33.88 529 TRP A CA 1
ATOM 4122 C C . TRP A 1 529 ? 14.274 -24.703 11.617 1.00 33.88 529 TRP A C 1
ATOM 4124 O O . TRP A 1 529 ? 13.357 -25.307 11.056 1.00 33.88 529 TRP A O 1
ATOM 4134 N N . LEU A 1 530 ? 15.388 -24.363 10.951 1.00 36.03 530 LEU A N 1
ATOM 4135 C CA . LEU A 1 530 ? 15.594 -24.643 9.519 1.00 36.03 530 LEU A CA 1
ATOM 4136 C C . LEU A 1 530 ? 15.771 -26.144 9.215 1.00 36.03 530 LEU A C 1
ATOM 4138 O O . LEU A 1 530 ? 15.254 -26.621 8.203 1.00 36.03 530 LEU A O 1
ATOM 4142 N N . ARG A 1 531 ? 16.416 -26.921 10.104 1.00 33.28 531 ARG A N 1
ATOM 4143 C CA . ARG A 1 531 ? 16.541 -28.386 9.936 1.00 33.28 531 ARG A CA 1
ATOM 4144 C C . ARG A 1 531 ? 15.201 -29.111 10.022 1.00 33.28 531 ARG A C 1
ATOM 4146 O O . ARG A 1 531 ? 15.010 -30.080 9.292 1.00 33.28 531 ARG A O 1
ATOM 4153 N N . VAL A 1 532 ? 14.275 -28.651 10.863 1.00 32.06 532 VAL A N 1
ATOM 4154 C CA . VAL A 1 532 ? 12.948 -29.278 11.001 1.00 32.06 532 VAL A CA 1
ATOM 4155 C C . VAL A 1 532 ? 12.087 -29.033 9.756 1.00 32.06 532 VAL A C 1
ATOM 4157 O O . VAL A 1 532 ? 11.385 -29.940 9.315 1.00 32.06 532 VAL A O 1
ATOM 4160 N N . ARG A 1 533 ? 12.194 -27.860 9.116 1.00 29.81 533 ARG A N 1
ATOM 4161 C CA . ARG A 1 533 ? 11.398 -27.536 7.917 1.00 29.81 533 ARG A CA 1
ATOM 4162 C C . ARG A 1 533 ? 11.926 -28.189 6.632 1.00 29.81 533 ARG A C 1
ATOM 4164 O O . ARG A 1 533 ? 11.121 -28.574 5.788 1.00 29.81 533 ARG A O 1
ATOM 4171 N N . TYR A 1 534 ? 13.246 -28.366 6.496 1.00 30.75 534 TYR A N 1
ATOM 4172 C CA . TYR A 1 534 ? 13.846 -29.011 5.315 1.00 30.75 534 TYR A CA 1
ATOM 4173 C C . TYR A 1 534 ? 13.718 -30.544 5.320 1.00 30.75 534 TYR A C 1
ATOM 4175 O O . TYR A 1 534 ? 13.519 -31.136 4.261 1.00 30.75 534 TYR A O 1
ATOM 4183 N N . ARG A 1 535 ? 13.740 -31.202 6.491 1.00 27.61 535 ARG A N 1
ATOM 4184 C CA . ARG A 1 535 ? 13.604 -32.673 6.579 1.00 27.61 535 ARG A CA 1
ATOM 4185 C C . ARG A 1 535 ? 12.180 -33.191 6.351 1.00 27.61 535 ARG A C 1
ATOM 4187 O O . ARG A 1 535 ? 12.010 -34.369 6.076 1.00 27.61 535 ARG A O 1
ATOM 4194 N N . LEU A 1 536 ? 11.168 -32.323 6.437 1.00 31.50 536 LEU A N 1
ATOM 4195 C CA . LEU A 1 536 ? 9.762 -32.677 6.200 1.00 31.50 536 LEU A CA 1
ATOM 4196 C C . LEU A 1 536 ? 9.349 -32.639 4.713 1.00 31.50 536 LEU A C 1
ATOM 4198 O O . LEU A 1 536 ? 8.212 -32.985 4.405 1.00 31.50 536 LEU A O 1
ATOM 4202 N N . ARG A 1 537 ? 10.236 -32.236 3.785 1.00 33.03 537 ARG A N 1
ATOM 4203 C CA . ARG A 1 537 ? 9.944 -32.200 2.333 1.00 33.03 537 ARG A CA 1
ATOM 4204 C C . ARG A 1 537 ? 10.757 -33.171 1.474 1.00 33.03 537 ARG A C 1
ATOM 4206 O O . ARG A 1 537 ? 10.343 -33.438 0.351 1.00 33.03 537 ARG A O 1
ATOM 4213 N N . SER A 1 538 ? 11.861 -33.729 1.969 1.00 28.44 538 SER A N 1
ATOM 4214 C CA . SER A 1 538 ? 12.570 -34.817 1.287 1.00 28.44 538 SER A CA 1
ATOM 4215 C C . SER A 1 538 ? 11.955 -36.153 1.708 1.00 28.44 538 SER A C 1
ATOM 4217 O O . SER A 1 538 ? 12.320 -36.713 2.741 1.00 28.44 538 SER A O 1
ATOM 4219 N N . GLY A 1 539 ? 10.962 -36.619 0.954 1.00 32.22 539 GLY A N 1
ATOM 4220 C CA . GLY A 1 539 ? 10.369 -37.934 1.156 1.00 32.22 539 GLY A CA 1
ATOM 4221 C C . GLY A 1 539 ? 11.371 -39.041 0.844 1.00 32.22 539 GLY A C 1
ATOM 4222 O O . GLY A 1 539 ? 11.572 -39.371 -0.316 1.00 32.22 539 GLY A O 1
ATOM 4223 N N . GLU A 1 540 ? 11.942 -39.644 1.881 1.00 28.03 540 GLU A N 1
ATOM 4224 C CA . GLU A 1 540 ? 12.470 -41.006 1.831 1.00 28.03 540 GLU A CA 1
ATOM 4225 C C . GLU A 1 540 ? 11.865 -41.782 3.002 1.00 28.03 540 GLU A C 1
ATOM 4227 O O . GLU A 1 540 ? 11.837 -41.319 4.144 1.00 28.03 540 GLU A O 1
ATOM 4232 N N . GLY A 1 541 ? 11.230 -42.903 2.668 1.00 28.36 541 GLY A N 1
ATOM 4233 C CA . GLY A 1 541 ? 10.244 -43.557 3.512 1.00 28.36 541 GLY A CA 1
ATOM 4234 C C . GLY A 1 541 ? 10.808 -44.185 4.779 1.00 28.36 541 GLY A C 1
ATOM 4235 O O . GLY A 1 541 ? 11.875 -44.780 4.774 1.00 28.36 541 GLY A O 1
ATOM 4236 N N . LEU A 1 542 ? 9.996 -44.161 5.836 1.00 25.41 542 LEU A N 1
ATOM 4237 C CA . LEU A 1 542 ? 9.819 -45.313 6.713 1.00 25.41 542 LEU A CA 1
ATOM 4238 C C . LEU A 1 542 ? 8.444 -45.211 7.394 1.00 25.41 542 LEU A C 1
ATOM 4240 O O . LEU A 1 542 ? 8.191 -44.341 8.227 1.00 25.41 542 LEU A O 1
ATOM 4244 N N . GLN A 1 543 ? 7.538 -46.116 7.022 1.00 27.81 543 GLN A N 1
ATOM 4245 C CA . GLN A 1 543 ? 6.369 -46.457 7.826 1.00 27.81 543 GLN A CA 1
ATOM 4246 C C . GLN A 1 543 ? 6.845 -46.992 9.183 1.00 27.81 543 GLN A C 1
ATOM 4248 O O . GLN A 1 543 ? 7.554 -47.997 9.208 1.00 27.81 543 GLN A O 1
ATOM 4253 N N . ARG A 1 544 ? 6.402 -46.376 10.288 1.00 24.58 544 ARG A N 1
ATOM 4254 C CA . ARG A 1 544 ? 5.804 -47.030 11.475 1.00 24.58 544 ARG A CA 1
ATOM 4255 C C . ARG A 1 544 ? 5.626 -46.023 12.624 1.00 24.58 544 ARG A C 1
ATOM 4257 O O . ARG A 1 544 ? 6.550 -45.303 12.980 1.00 24.58 544 ARG A O 1
ATOM 4264 N N . SER A 1 545 ? 4.428 -46.055 13.217 1.00 23.55 545 SER A N 1
ATOM 4265 C CA . SER A 1 545 ? 4.054 -45.536 14.549 1.00 23.55 545 SER A CA 1
ATOM 4266 C C . SER A 1 545 ? 4.230 -44.030 14.812 1.00 23.55 545 SER A C 1
ATOM 4268 O O . SER A 1 545 ? 5.207 -43.586 15.404 1.00 23.55 545 SER A O 1
ATOM 4270 N N . PHE A 1 546 ? 3.200 -43.254 14.459 1.00 23.73 546 PHE A N 1
ATOM 4271 C CA . PHE A 1 546 ? 2.954 -41.916 15.003 1.00 23.73 546 PHE A CA 1
ATOM 4272 C C . PHE A 1 546 ? 2.244 -42.035 16.359 1.00 23.73 546 PHE A C 1
ATOM 4274 O O . PHE A 1 546 ? 1.040 -42.270 16.417 1.00 23.73 546 PHE A O 1
ATOM 4281 N N . SER A 1 547 ? 2.979 -41.841 17.450 1.00 24.89 547 SER A N 1
ATOM 4282 C CA . SER A 1 547 ? 2.401 -41.460 18.740 1.00 24.89 547 SER A CA 1
ATOM 4283 C C . SER A 1 547 ? 3.455 -40.748 19.584 1.00 24.89 547 SER A C 1
ATOM 4285 O O . SER A 1 547 ? 4.506 -41.317 19.855 1.00 24.89 547 SER A O 1
ATOM 4287 N N . LEU A 1 548 ? 3.128 -39.523 20.001 1.00 31.11 548 LEU A N 1
ATOM 4288 C CA . LEU A 1 548 ? 3.740 -38.775 21.102 1.00 31.11 548 LEU A CA 1
ATOM 4289 C C . LEU A 1 548 ? 5.273 -38.631 21.105 1.00 31.11 548 LEU A C 1
ATOM 4291 O O . LEU A 1 548 ? 5.978 -39.398 21.750 1.00 31.11 548 LEU A O 1
ATOM 4295 N N . ILE A 1 549 ? 5.764 -37.511 20.564 1.00 25.55 549 ILE A N 1
ATOM 4296 C CA . ILE A 1 549 ? 6.873 -36.786 21.203 1.00 25.55 549 ILE A CA 1
ATOM 4297 C C . ILE A 1 549 ? 6.438 -35.326 21.398 1.00 25.55 549 ILE A C 1
ATOM 4299 O O . ILE A 1 549 ? 5.929 -34.667 20.493 1.00 25.55 549 ILE A O 1
ATOM 4303 N N . ASN A 1 550 ? 6.545 -34.903 22.654 1.00 26.59 550 ASN A N 1
ATOM 4304 C CA . ASN A 1 550 ? 5.806 -33.849 23.339 1.00 26.59 550 ASN A CA 1
ATOM 4305 C C . ASN A 1 550 ? 6.078 -32.408 22.865 1.00 26.59 550 ASN A C 1
ATOM 4307 O O . ASN A 1 550 ? 7.211 -31.931 22.874 1.00 26.59 550 ASN A O 1
ATOM 4311 N N . ARG A 1 551 ? 4.984 -31.663 22.637 1.00 32.81 551 ARG A N 1
ATOM 4312 C CA . ARG A 1 551 ? 4.907 -30.193 22.476 1.00 32.81 551 ARG A CA 1
ATOM 4313 C C . ARG A 1 551 ? 5.441 -29.392 23.679 1.00 32.81 551 ARG A C 1
ATOM 4315 O O . ARG A 1 551 ? 5.693 -28.202 23.536 1.00 32.81 551 ARG A O 1
ATOM 4322 N N . GLN A 1 552 ? 5.639 -30.016 24.841 1.00 29.14 552 GLN A N 1
ATOM 4323 C CA . GLN A 1 552 ? 6.075 -29.333 26.067 1.00 29.14 552 GLN A CA 1
ATOM 4324 C C . GLN A 1 552 ? 7.555 -28.908 26.069 1.00 29.14 552 GLN A C 1
ATOM 4326 O O . GLN A 1 552 ? 7.895 -27.941 26.741 1.00 29.14 552 GLN A O 1
ATOM 4331 N N . GLN A 1 553 ? 8.436 -29.537 25.280 1.00 28.14 553 GLN A N 1
ATOM 4332 C CA . GLN A 1 553 ? 9.855 -29.136 25.232 1.00 28.14 553 GLN A CA 1
ATOM 4333 C C . GLN A 1 553 ? 10.132 -27.917 24.332 1.00 28.14 553 GLN A C 1
ATOM 4335 O O . GLN A 1 553 ? 11.136 -27.237 24.526 1.00 28.14 553 GLN A O 1
ATOM 4340 N N . LEU A 1 554 ? 9.238 -27.592 23.388 1.00 31.73 554 LEU A N 1
ATOM 4341 C CA . LEU A 1 554 ? 9.357 -26.390 22.546 1.00 31.73 554 LEU A CA 1
ATOM 4342 C C . LEU A 1 554 ? 8.876 -25.112 23.251 1.00 31.73 554 LEU A C 1
ATOM 4344 O O . LEU A 1 554 ? 9.368 -24.032 22.939 1.00 31.73 554 LEU A O 1
ATOM 4348 N N . VAL A 1 555 ? 7.970 -25.236 24.226 1.00 31.56 555 VAL A N 1
ATOM 4349 C CA . VAL A 1 555 ? 7.486 -24.105 25.038 1.00 31.56 555 VAL A CA 1
ATOM 4350 C C . VAL A 1 555 ? 8.583 -23.607 25.987 1.00 31.56 555 VAL A C 1
ATOM 4352 O O . VAL A 1 555 ? 8.770 -22.402 26.121 1.00 31.56 555 VAL A O 1
ATOM 4355 N N . ALA A 1 556 ? 9.402 -24.510 26.540 1.00 27.77 556 ALA A N 1
ATOM 4356 C CA . ALA A 1 556 ? 10.483 -24.149 27.460 1.00 27.77 556 ALA A CA 1
ATOM 4357 C C . ALA A 1 556 ? 11.558 -23.234 26.830 1.00 27.77 556 ALA A C 1
ATOM 4359 O O . ALA A 1 556 ? 12.096 -22.368 27.510 1.00 27.77 556 ALA A O 1
ATOM 4360 N N . TYR A 1 557 ? 11.844 -23.357 25.528 1.00 29.39 557 TYR A N 1
ATOM 4361 C CA . TYR A 1 557 ? 12.857 -22.522 24.860 1.00 29.39 557 TYR A CA 1
ATOM 4362 C C . TYR A 1 557 ? 12.364 -21.119 24.470 1.00 29.39 557 TYR A C 1
ATOM 4364 O O . TYR A 1 557 ? 13.186 -20.225 24.271 1.00 29.39 557 TYR A O 1
ATOM 4372 N N . SER A 1 558 ? 11.046 -20.912 24.378 1.00 30.84 558 SER A N 1
ATOM 4373 C CA . SER A 1 558 ? 10.448 -19.596 24.109 1.00 30.84 558 SER A CA 1
ATOM 4374 C C . SER A 1 558 ? 10.330 -18.757 25.383 1.00 30.84 558 SER A C 1
ATOM 4376 O O . SER A 1 558 ? 10.564 -17.552 25.341 1.00 30.84 558 SER A O 1
ATOM 4378 N N . SER A 1 559 ? 10.020 -19.389 26.521 1.00 29.41 559 SER A N 1
ATOM 4379 C CA . SER A 1 559 ? 9.897 -18.712 27.820 1.00 29.41 559 SER A CA 1
ATOM 4380 C C . SER A 1 559 ? 11.237 -18.177 28.342 1.00 29.41 559 SER A C 1
ATOM 4382 O O . SER A 1 559 ? 11.283 -17.093 28.916 1.00 29.41 559 SER A O 1
ATOM 4384 N N . TYR A 1 560 ? 12.351 -18.861 28.050 1.00 29.00 560 TYR A N 1
ATOM 4385 C CA . TYR A 1 560 ? 13.688 -18.458 28.512 1.00 29.00 560 TYR A CA 1
ATOM 4386 C C . TYR A 1 560 ? 14.204 -17.130 27.927 1.00 29.00 560 TYR A C 1
ATOM 4388 O O . TYR A 1 560 ? 15.110 -16.533 28.500 1.00 29.00 560 TYR A O 1
ATOM 4396 N N . PHE A 1 561 ? 13.657 -16.646 26.806 1.00 32.28 561 PHE A N 1
ATOM 4397 C CA . PHE A 1 561 ? 14.066 -15.360 26.219 1.00 32.28 561 PHE A CA 1
ATOM 4398 C C . PHE A 1 561 ? 13.239 -14.165 26.718 1.00 32.28 561 PHE A C 1
ATOM 4400 O O . PHE A 1 561 ? 13.718 -13.038 26.632 1.00 32.28 561 PHE A O 1
ATOM 4407 N N . GLY A 1 562 ? 12.041 -14.400 27.266 1.00 28.58 562 GLY A N 1
ATOM 4408 C CA . GLY A 1 562 ? 11.207 -13.353 27.868 1.00 28.58 562 GLY A CA 1
ATOM 4409 C C . GLY A 1 562 ? 11.633 -12.973 29.290 1.00 28.58 562 GLY A C 1
ATOM 4410 O O . GLY A 1 562 ? 11.526 -11.813 29.669 1.00 28.58 562 GLY A O 1
ATOM 4411 N N . GLU A 1 563 ? 12.180 -13.915 30.066 1.00 27.70 563 GLU A N 1
ATOM 4412 C CA . GLU A 1 563 ? 12.543 -13.672 31.474 1.00 27.70 563 GLU A CA 1
ATOM 4413 C C . GLU A 1 563 ? 13.929 -13.033 31.676 1.00 27.70 563 GLU A C 1
ATOM 4415 O O . GLU A 1 563 ? 14.167 -12.390 32.698 1.00 27.70 563 GLU A O 1
ATOM 4420 N N . ILE A 1 564 ? 14.846 -13.126 30.706 1.00 27.52 564 ILE A N 1
ATOM 4421 C CA . ILE A 1 564 ? 16.219 -12.603 30.868 1.00 27.52 564 ILE A CA 1
ATOM 4422 C C . ILE A 1 564 ? 16.286 -11.064 30.763 1.00 27.52 564 ILE A C 1
ATOM 4424 O O . ILE A 1 564 ? 17.265 -10.465 31.202 1.00 27.52 564 ILE A O 1
ATOM 4428 N N . ILE A 1 565 ? 15.238 -10.398 30.266 1.00 29.81 565 ILE A N 1
ATOM 4429 C CA . ILE A 1 565 ? 15.185 -8.925 30.185 1.00 29.81 565 ILE A CA 1
ATOM 4430 C C . ILE A 1 565 ? 14.587 -8.296 31.462 1.00 29.81 565 ILE A C 1
ATOM 4432 O O . ILE A 1 565 ? 14.827 -7.124 31.728 1.00 29.81 565 ILE A O 1
ATOM 4436 N N . ILE A 1 566 ? 13.888 -9.064 32.309 1.00 27.05 566 ILE A N 1
ATOM 4437 C CA . ILE A 1 566 ? 13.178 -8.519 33.485 1.00 27.05 566 ILE A CA 1
ATOM 4438 C C . ILE A 1 566 ? 14.012 -8.591 34.782 1.00 27.05 566 ILE A C 1
ATOM 4440 O O . ILE A 1 566 ? 13.760 -7.831 35.710 1.00 27.05 566 ILE A O 1
ATOM 4444 N N . HIS A 1 567 ? 15.072 -9.404 34.848 1.00 24.03 567 HIS A N 1
ATOM 4445 C CA . HIS A 1 567 ? 15.940 -9.500 36.040 1.00 24.03 567 HIS A CA 1
ATOM 4446 C C . HIS A 1 567 ? 17.292 -8.770 35.931 1.00 24.03 567 HIS A C 1
ATOM 4448 O O . HIS A 1 567 ? 18.254 -9.116 36.614 1.00 24.03 567 HIS A O 1
ATOM 4454 N N . GLY A 1 568 ? 17.363 -7.737 35.091 1.00 32.50 568 GLY A N 1
ATOM 4455 C CA . GLY A 1 568 ? 18.556 -6.909 34.904 1.00 32.50 568 GLY A CA 1
ATOM 4456 C C . GLY A 1 568 ? 18.312 -5.408 35.063 1.00 32.50 568 GLY A C 1
ATOM 4457 O O . GLY A 1 568 ? 18.897 -4.644 34.300 1.00 32.50 568 GLY A O 1
ATOM 4458 N N . CYS A 1 569 ? 17.462 -4.998 36.007 1.00 25.81 569 CYS A N 1
ATOM 4459 C CA . CYS A 1 569 ? 17.426 -3.639 36.556 1.00 25.81 569 CYS A CA 1
ATOM 4460 C C . CYS A 1 569 ? 17.747 -3.685 38.048 1.00 25.81 569 CYS A C 1
ATOM 4462 O O . CYS A 1 569 ? 17.192 -4.576 38.731 1.00 25.81 569 CYS A O 1
#